Protein AF-A0A4C1THC6-F1 (afdb_monomer_lite)

Foldseek 3Di:
DDKDQDPDQDDDDDDPRDQARIWDDDCVPCVVPPDDDTAHAPHSVCRVVADGWQDWDQDPQQKIKTKRLCWDDDVVDIDRNDAIWIWIARNVVSDTPDTQGDDCQQDVDPCQSVQQHDKDKDDFPVDPQFMKIWTARFPQQWIKIATSNVSDIHIAHDPQQWADQVLQWFAFLNDTHGDTTGKFEWEWADADPVRWTWIWITGLSAQFIKIAIVVLVPDPVLRVDPCVLVRMRDPPPPPCPPPVLVVCLVVVQVVQCVVPPPPGDDSVRSVVVSVCVVVVNPDPDDPDDPDDDDDDPCVVVVVVLVVPQLDDLVVSCVVVVHDSVVSVVSLVNQCWDDDPRGTDHPDDDPVVVVVCVVVVVVVVSVVSNHTLEGQDPQQSFNYWYADHPLCKIWTCRRRQQFIWIARSVDRRDNVRIGTLDGCQPDVPPDDDDDDDDDDDDDPPPPPPPRRHWGFNDWDDDDQKIKTKTFSVVCVVPHDDDPVDDGIDIDMDGNCVSCPPHSSGDDDPPD

Sequence (510 aa):
MALFPGVIRTQCENANGILSTLNYLDLTQDSRVKSPSLRPYPDFGFSRNLYSVYRTRVDECNRLWMVDTGRLEIPNQHQQIQPPAIVVFDLTTDRQLFRYEFKRSDLPRENTPAGLISVTVDIQNNKCDDAYAYIPDLVSYGLIIFSLKENDSWRLSNAYFSFTPTASILNIGGQRFQLNDGIFSVALTTTNDRNCKTAYFHPLISTQEFSVSTCDLRSRKFANDSKAWEKYSVLYLQALKTVAIIVVFTETHRLLIKAYNEPALSERTCREWFQKFGNGDFDVEDKDRSGGPKIYEHAELDELLEEDSSQTQKELALTLEVARRAVEHRLQSLGMIHKQGDWVPCESKQRDVERRLCTSEMLLARHKKKVVGERGIDTQSTTHGFHPRSKVMFYAEVGRSAVSCWHTGQPLVPANVVVLAQDNRVMEYPSGEDSSLTQYSHPIVLPYKQLTSYYYYLHVTGDEVWVMTNSMPRFIFSNLDTMEYNFHIYRGNVSDLIAGTICEQQRRSG

InterPro domains:
  IPR011042 Six-bladed beta-propeller, TolB-like [G3DSA:2.120.10.30] (7-269)
  IPR011042 Six-bladed beta-propeller, TolB-like [G3DSA:2.120.10.30] (351-506)
  IPR017996 Major royal jelly/yellow-related [PF03022] (52-275)
  IPR017996 Major royal jelly/yellow-related [PF03022] (365-503)
  IPR017996 Major royal jelly/yellow-related [PTHR10009] (14-507)
  IPR036388 Winged helix-like DNA-binding domain superfamily [G3DSA:1.10.10.10] (297-335)

Radius of gyration: 30.34 Å; chains: 1; bounding box: 82×59×91 Å

Secondary structure (DSSP, 8-state):
-EEEE-------SSSTT-S-SEEEE-HHHHTT-SSPPPEESS-HHHHTT---EEEEEE-TTSEEEEEE--EEEETTEEEE-S--EEEEEETTTTEEEEEEEPPTTT--STTGGGG----EEEEETTEEEEEEEEEEETTTTEEEEEETTTTEEEEEE-GGGS--GGG-EEEETTEEEE----EEEEEE----TTS--EEEEEESS-SEEEEEEHHHHT-HHHHT-TTGGGGTT----TT-TTTHHHHHHHHHHHHHHHHHSTTSPPHHHHHHHHHHHHTT----SPPPPS--------HHHHHHHHH-TT--HHHHHHHTTS-HHHHHHHHHHTTEEEETTEEEESSPPHHHHHHHHHHHHHHHHHHH---SEE--TT--EEEEEEETTTTEEEEEETTTTEEEEEETTS-BSGGG-EEEEE-SS----------------------S-----EEEEEEEETTEEEEEEE-HHHHHHS---TTS--EEEEEEEHHHHHTTSTTS------

Structure (mmCIF, N/CA/C/O backbone):
data_AF-A0A4C1THC6-F1
#
_entry.id   AF-A0A4C1THC6-F1
#
loop_
_atom_site.group_PDB
_atom_site.id
_atom_site.type_symbol
_atom_site.label_atom_id
_atom_site.label_alt_id
_atom_site.label_comp_id
_atom_site.label_asym_id
_atom_site.label_entity_id
_atom_site.label_seq_id
_atom_site.pdbx_PDB_ins_code
_atom_site.Cartn_x
_atom_site.Cartn_y
_atom_site.Cartn_z
_atom_site.occupancy
_atom_site.B_iso_or_equiv
_atom_site.auth_seq_id
_atom_site.auth_comp_id
_atom_site.auth_asym_id
_atom_site.auth_atom_id
_atom_site.pdbx_PDB_model_num
ATOM 1 N N . MET A 1 1 ? -12.555 -2.825 17.905 1.00 26.39 1 MET A N 1
ATOM 2 C CA . MET A 1 1 ? -12.957 -1.634 17.133 1.00 26.39 1 MET A CA 1
ATOM 3 C C . MET A 1 1 ? -12.553 -1.859 15.687 1.00 26.39 1 MET A C 1
ATOM 5 O O . MET A 1 1 ? -11.379 -2.106 15.444 1.00 26.39 1 MET A O 1
ATOM 9 N N . ALA A 1 2 ? -13.504 -1.876 14.755 1.00 25.47 2 ALA A N 1
ATOM 10 C CA . ALA A 1 2 ? -13.182 -1.868 13.329 1.00 25.47 2 ALA A CA 1
ATOM 11 C C . ALA A 1 2 ? -13.348 -0.427 12.837 1.00 25.47 2 ALA A C 1
ATOM 13 O O . ALA A 1 2 ? -14.412 0.164 13.025 1.00 25.47 2 ALA A O 1
ATOM 14 N N . LEU A 1 3 ? -12.271 0.149 12.306 1.00 28.22 3 LEU A N 1
ATOM 15 C CA . LEU A 1 3 ? -12.226 1.523 11.814 1.00 28.22 3 LEU A CA 1
ATOM 16 C C . LEU A 1 3 ? -12.354 1.505 10.298 1.00 28.22 3 LEU A C 1
ATOM 18 O O . LEU A 1 3 ? -11.661 0.745 9.620 1.00 28.22 3 LEU A O 1
ATOM 22 N N . PHE A 1 4 ? -13.269 2.322 9.789 1.00 32.94 4 PHE A N 1
ATOM 23 C CA . PHE A 1 4 ? -13.627 2.362 8.383 1.00 32.94 4 PHE A CA 1
ATOM 24 C C . PHE A 1 4 ? -13.342 3.758 7.827 1.00 32.94 4 PHE A C 1
ATOM 26 O O . PHE A 1 4 ? -13.835 4.746 8.388 1.00 32.94 4 PHE A O 1
ATOM 33 N N . PRO A 1 5 ? -12.601 3.864 6.714 1.00 32.31 5 PRO A N 1
ATOM 34 C CA . PRO A 1 5 ? -12.664 5.050 5.878 1.00 32.31 5 PRO A CA 1
ATOM 35 C C . PRO A 1 5 ? -14.091 5.138 5.323 1.00 32.31 5 PRO A C 1
ATOM 37 O O . PRO A 1 5 ? -14.576 4.238 4.632 1.00 32.31 5 PRO A O 1
ATOM 40 N N . GLY A 1 6 ? -14.815 6.176 5.727 1.00 30.53 6 GLY A N 1
ATOM 41 C CA . GLY A 1 6 ? -16.209 6.365 5.366 1.00 30.53 6 GLY A CA 1
ATOM 42 C C . GLY A 1 6 ? -16.334 6.836 3.923 1.00 30.53 6 GLY A C 1
ATOM 43 O O . GLY A 1 6 ? -16.041 7.986 3.626 1.00 30.53 6 GLY A O 1
ATOM 44 N N . VAL A 1 7 ? -16.864 5.985 3.047 1.00 31.66 7 VAL A N 1
ATOM 45 C CA . VAL A 1 7 ? -17.593 6.442 1.853 1.00 31.66 7 VAL A CA 1
ATOM 46 C C . VAL A 1 7 ? -19.042 5.996 2.010 1.00 31.66 7 VAL A C 1
ATOM 48 O O . VAL A 1 7 ? -19.561 5.189 1.246 1.00 31.66 7 VAL A O 1
ATOM 51 N N . ILE A 1 8 ? -19.690 6.477 3.073 1.00 29.59 8 ILE A N 1
ATOM 52 C CA . ILE A 1 8 ? -21.144 6.394 3.200 1.00 29.59 8 ILE A CA 1
ATOM 53 C C . ILE A 1 8 ? -21.686 7.801 2.995 1.00 29.59 8 ILE A C 1
ATOM 55 O O . ILE A 1 8 ? -21.517 8.685 3.833 1.00 29.59 8 ILE A O 1
ATOM 59 N N . ARG A 1 9 ? -22.332 7.998 1.847 1.00 31.83 9 ARG A N 1
ATOM 60 C CA . ARG A 1 9 ? -23.126 9.186 1.559 1.00 31.83 9 ARG A CA 1
ATOM 61 C C . ARG A 1 9 ? -24.522 8.943 2.130 1.00 31.83 9 ARG A C 1
ATOM 63 O O . ARG A 1 9 ? -25.359 8.334 1.471 1.00 31.83 9 ARG A O 1
ATOM 70 N N . THR A 1 10 ? -24.771 9.369 3.363 1.00 26.08 10 THR A N 1
ATOM 71 C CA . THR A 1 10 ? -26.144 9.523 3.862 1.00 26.08 10 THR A CA 1
ATOM 72 C C . THR A 1 10 ? -26.610 10.923 3.500 1.00 26.08 10 THR A C 1
ATOM 74 O O . THR A 1 10 ? -26.063 11.907 3.993 1.00 26.08 10 THR A O 1
ATOM 77 N N . GLN A 1 11 ? -27.604 11.015 2.616 1.00 27.62 11 GLN A N 1
ATOM 78 C CA . GLN A 1 11 ? -28.328 12.255 2.347 1.00 27.62 11 GLN A CA 1
ATOM 79 C C . GLN A 1 11 ? -28.875 12.825 3.664 1.00 27.62 11 GLN A C 1
ATOM 81 O O . GLN A 1 11 ? -29.787 12.250 4.244 1.00 27.62 11 GLN A O 1
ATOM 86 N N . CYS A 1 12 ? -28.297 13.937 4.116 1.00 22.92 12 CYS A N 1
ATOM 87 C CA . CYS A 1 12 ? -28.950 15.001 4.875 1.00 22.92 12 CYS A CA 1
ATOM 88 C C . CYS A 1 12 ? -28.105 16.279 4.722 1.00 22.92 12 CYS A C 1
ATOM 90 O O . CYS A 1 12 ? -26.887 16.224 4.560 1.00 22.92 12 CYS A O 1
ATOM 92 N N . GLU A 1 13 ? -28.793 17.411 4.652 1.00 33.19 13 GLU A N 1
ATOM 93 C CA . GLU A 1 13 ? -28.394 18.641 3.964 1.00 33.19 13 GLU A CA 1
ATOM 94 C C . GLU A 1 13 ? -27.266 19.445 4.648 1.00 33.19 13 GLU A C 1
ATOM 96 O O . GLU A 1 13 ? -27.198 19.530 5.871 1.00 33.19 13 GLU A O 1
ATOM 101 N N . ASN A 1 14 ? -26.436 20.085 3.801 1.00 31.77 14 ASN A N 1
ATOM 102 C CA . ASN A 1 14 ? -25.331 21.031 4.071 1.00 31.77 14 ASN A CA 1
ATOM 103 C C . ASN A 1 14 ? -24.092 20.438 4.791 1.00 31.77 14 ASN A C 1
ATOM 105 O O . ASN A 1 14 ? -24.038 20.408 6.011 1.00 31.77 14 ASN A O 1
ATOM 109 N N . ALA A 1 15 ? -23.011 19.977 4.150 1.00 39.53 15 ALA A N 1
ATOM 110 C CA . ALA A 1 15 ? -22.482 20.161 2.801 1.00 39.53 15 ALA A CA 1
ATOM 111 C C . ALA A 1 15 ? -22.117 18.795 2.181 1.00 39.53 15 ALA A C 1
ATOM 113 O O . ALA A 1 15 ? -21.467 17.966 2.810 1.00 39.53 15 ALA A O 1
ATOM 114 N N . ASN A 1 16 ? -22.551 18.541 0.945 1.00 56.16 16 ASN A N 1
ATOM 115 C CA . ASN A 1 16 ? -22.183 17.393 0.093 1.00 56.16 16 ASN A CA 1
ATOM 116 C C . ASN A 1 16 ? -22.462 15.951 0.604 1.00 56.16 16 ASN A C 1
ATOM 118 O O . ASN A 1 16 ? -22.317 15.003 -0.178 1.00 56.16 16 ASN A O 1
ATOM 122 N N . GLY A 1 17 ? -22.978 15.774 1.829 1.00 68.38 17 GLY A N 1
ATOM 123 C CA . GLY A 1 17 ? -23.611 14.539 2.324 1.00 68.38 17 GLY A CA 1
ATOM 124 C C . GLY A 1 17 ? -22.687 13.512 2.998 1.00 68.38 17 GLY A C 1
ATOM 125 O O . GLY A 1 17 ? -23.120 12.385 3.229 1.00 68.38 17 GLY A O 1
ATOM 126 N N . ILE A 1 18 ? -21.433 13.864 3.308 1.00 77.94 18 ILE A N 1
ATOM 127 C CA . ILE A 1 18 ? -20.526 13.041 4.131 1.00 77.94 18 ILE A CA 1
ATOM 128 C C . ILE A 1 18 ? -20.288 13.784 5.448 1.00 77.94 18 ILE A C 1
ATOM 130 O O . ILE A 1 18 ? -19.699 14.859 5.453 1.00 77.94 18 ILE A O 1
ATOM 134 N N . LEU A 1 19 ? -20.770 13.223 6.560 1.00 84.06 19 LEU A N 1
ATOM 135 C CA . LEU A 1 19 ? -20.728 13.876 7.878 1.00 84.06 19 LEU A CA 1
ATOM 136 C C . LEU A 1 19 ? -19.389 13.701 8.610 1.00 84.06 19 LEU A C 1
ATOM 138 O O . LEU A 1 19 ? -18.997 14.571 9.380 1.00 84.06 19 LEU A O 1
ATOM 142 N N . SER A 1 20 ? -18.712 12.572 8.394 1.00 90.00 20 SER A N 1
ATOM 143 C CA . SER A 1 20 ? -17.402 12.253 8.967 1.00 90.00 20 SER A CA 1
ATOM 144 C C . SER A 1 20 ? -16.667 11.282 8.046 1.00 90.00 20 SER A C 1
ATOM 146 O O . SER A 1 20 ? -17.240 10.267 7.638 1.00 90.00 20 SER A O 1
ATOM 148 N N . THR A 1 21 ? -15.395 11.560 7.747 1.00 90.44 21 THR A N 1
ATOM 149 C CA . THR A 1 21 ? -14.548 10.669 6.933 1.00 90.44 21 THR A CA 1
ATOM 150 C C . THR A 1 21 ? -14.039 9.453 7.708 1.00 90.44 21 THR A C 1
ATOM 152 O O . THR A 1 21 ? -13.708 8.442 7.091 1.00 90.44 21 THR A O 1
ATOM 155 N N . LEU A 1 22 ? -13.973 9.525 9.040 1.00 93.00 22 LEU A N 1
ATOM 156 C CA . LEU A 1 22 ? -13.447 8.461 9.888 1.00 93.00 22 LEU A CA 1
ATOM 157 C C . LEU A 1 22 ? -14.517 8.006 10.872 1.00 93.00 22 LEU A C 1
ATOM 159 O O . LEU A 1 22 ? -15.027 8.791 11.676 1.00 93.00 22 LEU A O 1
ATOM 163 N N . ASN A 1 23 ? -14.858 6.724 10.799 1.00 93.38 23 ASN A N 1
ATOM 164 C CA . ASN A 1 23 ? -15.924 6.154 11.606 1.00 93.38 23 ASN A CA 1
ATOM 165 C C . ASN A 1 23 ? -15.546 4.770 12.125 1.00 93.38 23 ASN A C 1
ATOM 167 O O . ASN A 1 23 ? -14.672 4.099 11.571 1.00 93.38 23 ASN A O 1
ATOM 171 N N . TYR A 1 24 ? -16.243 4.317 13.162 1.00 92.06 24 TYR A N 1
ATOM 172 C CA . TYR A 1 24 ? -16.059 2.985 13.721 1.00 92.06 24 TYR A CA 1
ATOM 173 C C . TYR A 1 24 ? -17.374 2.240 13.932 1.00 92.06 24 TYR A C 1
ATOM 175 O O . TYR A 1 24 ? -18.443 2.840 14.074 1.00 92.06 24 TYR A O 1
ATOM 183 N N . LEU A 1 25 ? -17.246 0.913 13.990 1.00 91.88 25 LEU A N 1
ATOM 184 C CA . LEU A 1 25 ? -18.258 -0.005 14.504 1.00 91.88 25 LEU A CA 1
ATOM 185 C C . LEU A 1 25 ? -17.740 -0.680 15.777 1.00 91.88 25 LEU A C 1
ATOM 187 O O . LEU A 1 25 ? -16.570 -1.090 15.862 1.00 91.88 25 LEU A O 1
ATOM 191 N N . ASP A 1 26 ? -18.625 -0.822 16.758 1.00 89.62 26 ASP A N 1
ATOM 192 C CA . ASP A 1 26 ? -18.376 -1.610 17.956 1.00 89.62 26 ASP A CA 1
ATOM 193 C C . ASP A 1 26 ? -18.833 -3.043 17.695 1.00 89.62 26 ASP A C 1
ATOM 195 O O . ASP A 1 26 ? -20.009 -3.371 17.781 1.00 89.62 26 ASP A O 1
ATOM 199 N N . LEU A 1 27 ? -17.884 -3.928 17.401 1.00 87.75 27 LEU A N 1
ATOM 200 C CA . LEU A 1 27 ? -18.181 -5.325 17.089 1.00 87.75 27 LEU A CA 1
ATOM 201 C C . LEU A 1 27 ? -18.865 -6.082 18.241 1.00 87.75 27 LEU A C 1
ATOM 203 O O . LEU A 1 27 ? -19.493 -7.111 17.988 1.00 87.75 27 LEU A O 1
ATOM 207 N N . THR A 1 28 ? -18.779 -5.607 19.486 1.00 89.25 28 THR A N 1
ATOM 208 C CA . THR A 1 28 ? -19.483 -6.241 20.612 1.00 89.25 28 THR A CA 1
ATOM 209 C C . THR A 1 28 ? -20.988 -5.972 20.568 1.00 89.25 28 THR A C 1
ATOM 211 O O . THR A 1 28 ? -21.774 -6.845 20.932 1.00 89.25 28 THR A O 1
ATOM 214 N N . GLN A 1 29 ? -21.384 -4.810 20.046 1.00 88.12 29 GLN A N 1
ATOM 215 C CA . GLN A 1 29 ? -22.776 -4.359 19.962 1.00 88.12 29 GLN A CA 1
ATOM 216 C C . GLN A 1 29 ? -23.367 -4.579 18.562 1.00 88.12 29 GLN A C 1
ATOM 218 O O . GLN A 1 29 ? -24.497 -5.036 18.411 1.00 88.12 29 GLN A O 1
ATOM 223 N N . ASP A 1 30 ? -22.577 -4.296 17.528 1.00 88.88 30 ASP A N 1
ATOM 224 C CA . ASP A 1 30 ? -23.036 -4.123 16.153 1.00 88.88 30 ASP A CA 1
ATOM 225 C C . ASP A 1 30 ? -22.901 -5.402 15.309 1.00 88.88 30 ASP A C 1
ATOM 227 O O . ASP A 1 30 ? -23.505 -5.499 14.245 1.00 88.88 30 ASP A O 1
ATOM 231 N N . SER A 1 31 ? -22.153 -6.419 15.764 1.00 81.19 31 SER A N 1
ATOM 232 C CA . SER A 1 31 ? -21.857 -7.629 14.963 1.00 81.19 31 SER A CA 1
ATOM 233 C C . SER A 1 31 ? -23.079 -8.458 14.563 1.00 81.19 31 SER A C 1
ATOM 235 O O . SER A 1 31 ? -22.999 -9.255 13.630 1.00 81.19 31 SER A O 1
ATOM 237 N N . ARG A 1 32 ? -24.209 -8.292 15.258 1.00 82.44 32 ARG A N 1
ATOM 238 C CA . ARG A 1 32 ? -25.474 -8.981 14.949 1.00 82.44 32 ARG A CA 1
ATOM 239 C C . ARG A 1 32 ? -26.418 -8.144 14.085 1.00 82.44 32 ARG A C 1
ATOM 241 O O . ARG A 1 32 ? -27.462 -8.643 13.669 1.00 82.44 32 ARG A O 1
ATOM 248 N N . VAL A 1 33 ? -26.070 -6.887 13.822 1.00 86.75 33 VAL A N 1
ATOM 249 C CA . VAL A 1 33 ? -26.878 -5.949 13.043 1.00 86.75 33 VAL A CA 1
ATOM 250 C C . VAL A 1 33 ? -26.352 -5.934 11.610 1.00 86.75 33 VAL A C 1
ATOM 252 O O . VAL A 1 33 ? -25.164 -5.740 11.383 1.00 86.75 33 VAL A O 1
ATOM 255 N N . LYS A 1 34 ? -27.231 -6.133 10.621 1.00 84.12 34 LYS A N 1
ATOM 256 C CA . LYS A 1 34 ? -26.829 -6.172 9.200 1.00 84.12 34 LYS A CA 1
ATOM 257 C C . LYS A 1 34 ? -26.388 -4.811 8.647 1.00 84.12 34 LYS A C 1
ATOM 259 O O . LYS A 1 34 ? -25.590 -4.759 7.719 1.00 84.12 34 LYS A O 1
ATOM 264 N N . SER A 1 35 ? -26.916 -3.716 9.191 1.00 88.19 35 SER A N 1
ATOM 265 C CA . SER A 1 35 ? -26.620 -2.346 8.747 1.00 88.19 35 SER A CA 1
ATOM 266 C C . SER A 1 35 ? -26.489 -1.415 9.956 1.00 88.19 35 SER A C 1
ATOM 268 O O . SER A 1 35 ? -27.391 -0.620 10.221 1.00 88.19 35 SER A O 1
ATOM 270 N N . PRO A 1 36 ? -25.418 -1.564 10.756 1.00 90.50 36 PRO A N 1
ATOM 271 C CA . PRO A 1 36 ? -25.216 -0.749 11.945 1.00 90.50 36 PRO A CA 1
ATOM 272 C C . PRO A 1 36 ? -24.882 0.700 11.576 1.00 90.50 36 PRO A C 1
ATOM 274 O O . PRO A 1 36 ? -24.256 0.971 10.549 1.00 90.50 36 PRO A O 1
ATOM 277 N N . SER A 1 37 ? -25.288 1.641 12.428 1.00 90.31 37 SER A N 1
ATOM 278 C CA . SER A 1 37 ? -24.959 3.055 12.251 1.00 90.31 37 SER A CA 1
ATOM 279 C C . SER A 1 37 ? -23.470 3.305 12.487 1.00 90.31 37 SER A C 1
ATOM 281 O O . SER A 1 37 ? -22.905 2.861 13.486 1.00 90.31 37 SER A O 1
ATOM 283 N N . LEU A 1 38 ? -22.846 4.065 11.587 1.00 90.44 38 LEU A N 1
ATOM 284 C CA . LEU A 1 38 ? -21.474 4.526 11.759 1.00 90.44 38 LEU A CA 1
ATOM 285 C C . LEU A 1 38 ? -21.384 5.581 12.865 1.00 90.44 38 LEU A C 1
ATOM 287 O O . LEU A 1 38 ? -22.220 6.484 12.942 1.00 90.44 38 LEU A O 1
ATOM 291 N N . ARG A 1 39 ? -20.338 5.486 13.692 1.00 93.00 39 ARG A N 1
ATOM 292 C CA . ARG A 1 39 ? -20.035 6.466 14.741 1.00 93.00 39 ARG A CA 1
ATOM 293 C C . ARG A 1 39 ? -18.764 7.245 14.371 1.00 93.00 39 ARG A C 1
ATOM 295 O O . ARG A 1 39 ? -17.746 6.594 14.126 1.00 93.00 39 ARG A O 1
ATOM 302 N N . PRO A 1 40 ? -18.794 8.591 14.323 1.00 94.69 40 PRO A N 1
ATOM 303 C CA . PRO A 1 40 ? -17.608 9.411 14.076 1.00 94.69 40 PRO A CA 1
ATOM 304 C C . PRO A 1 40 ? -16.517 9.155 15.117 1.00 94.69 40 PRO A C 1
ATOM 306 O O . PRO A 1 40 ? -16.824 9.028 16.301 1.00 94.69 40 PRO A O 1
ATOM 309 N N . TYR A 1 41 ? -15.258 9.106 14.679 1.00 94.62 41 TYR A N 1
ATOM 310 C CA . TYR A 1 41 ? -14.103 8.939 15.563 1.00 94.62 41 TYR A CA 1
ATOM 311 C C . TYR A 1 41 ? -13.206 10.192 15.585 1.00 94.62 41 TYR A C 1
ATOM 313 O O . TYR A 1 41 ? -12.973 10.776 14.522 1.00 94.62 41 TYR A O 1
ATOM 321 N N . PRO A 1 42 ? -12.628 10.565 16.745 1.00 93.50 42 PRO A N 1
ATOM 322 C CA . PRO A 1 42 ? -12.920 10.030 18.087 1.00 93.50 42 PRO A CA 1
ATOM 323 C C . PRO A 1 42 ? -14.295 10.473 18.600 1.00 93.50 42 PRO A C 1
ATOM 325 O O . PRO A 1 42 ? -14.971 9.742 19.317 1.00 93.50 42 PRO A O 1
ATOM 328 N N . ASP A 1 43 ? -14.741 11.638 18.146 1.00 92.69 43 ASP A N 1
ATOM 329 C CA . ASP A 1 43 ? -16.061 12.188 18.388 1.00 92.69 43 ASP A CA 1
ATOM 330 C C . ASP A 1 43 ? -16.479 13.074 17.205 1.00 92.69 43 ASP A C 1
ATOM 332 O O . ASP A 1 43 ? -15.689 13.391 16.308 1.00 92.69 43 ASP A O 1
ATOM 336 N N . PHE A 1 44 ? -17.745 13.486 17.191 1.00 89.88 44 PHE A N 1
ATOM 337 C CA . PHE A 1 44 ? -18.286 14.297 16.103 1.00 89.88 44 PHE A CA 1
ATOM 338 C C . PHE A 1 44 ? -17.646 15.691 16.004 1.00 89.88 44 PHE A C 1
ATOM 340 O O . PHE A 1 44 ? -17.492 16.213 14.900 1.00 89.88 44 PHE A O 1
ATOM 347 N N . GLY A 1 45 ? -17.249 16.295 17.127 1.00 90.38 45 GLY A N 1
ATOM 348 C CA . GLY A 1 45 ? -16.609 17.608 17.149 1.00 90.38 45 GLY A CA 1
ATOM 349 C C . GLY A 1 45 ? -15.232 17.570 16.494 1.00 90.38 45 GLY A C 1
ATOM 350 O O . GLY A 1 45 ? -14.960 18.366 15.594 1.00 90.38 45 GLY A O 1
ATOM 351 N N . PHE A 1 46 ? -14.400 16.602 16.882 1.00 89.38 46 PHE A N 1
ATOM 352 C CA . PHE A 1 46 ? -13.076 16.416 16.301 1.00 89.38 46 PHE A CA 1
ATOM 353 C C . PHE A 1 46 ? -13.146 15.996 14.831 1.00 89.38 46 PHE A C 1
ATOM 355 O O . PHE A 1 46 ? -12.345 16.472 14.028 1.00 89.38 46 PHE A O 1
ATOM 362 N N . SER A 1 47 ? -14.103 15.138 14.455 1.00 87.06 47 SER A N 1
ATOM 363 C CA . SER A 1 47 ? -14.195 14.581 13.095 1.00 87.06 47 SER A CA 1
ATOM 364 C C . SER A 1 47 ? -14.241 15.636 11.980 1.00 87.06 47 SER A C 1
ATOM 366 O O . SER A 1 47 ? -13.814 15.362 10.864 1.00 87.06 47 SER A O 1
ATOM 368 N N . ARG A 1 48 ? -14.668 16.867 12.295 1.00 87.38 48 ARG A N 1
ATOM 369 C CA . ARG A 1 48 ? -14.687 18.021 11.378 1.00 87.38 48 ARG A CA 1
ATOM 370 C C . ARG A 1 48 ? -13.300 18.542 10.987 1.00 87.38 48 ARG A C 1
ATOM 372 O O . ARG A 1 48 ? -13.194 19.309 10.037 1.00 87.38 48 ARG A O 1
ATOM 379 N N . ASN A 1 49 ? -12.255 18.147 11.713 1.00 90.62 49 ASN A N 1
ATOM 380 C CA . ASN A 1 49 ? -10.864 18.505 11.424 1.00 90.62 49 ASN A CA 1
ATOM 381 C C . ASN A 1 49 ? -10.181 17.513 10.464 1.00 90.62 49 ASN A C 1
ATOM 383 O O . ASN A 1 49 ? -9.043 17.747 10.052 1.00 90.62 49 ASN A O 1
ATOM 387 N N . LEU A 1 50 ? -10.857 16.407 10.130 1.00 91.38 50 LEU A N 1
ATOM 388 C CA . LEU A 1 50 ? -10.417 15.427 9.142 1.00 91.38 50 LEU A CA 1
ATOM 389 C C . LEU A 1 50 ? -11.263 15.570 7.879 1.00 91.38 50 LEU A C 1
ATOM 391 O O . LEU A 1 50 ? -12.491 15.563 7.954 1.00 91.38 50 LEU A O 1
ATOM 395 N N . TYR A 1 51 ? -10.616 15.665 6.717 1.00 89.81 51 TYR A N 1
ATOM 396 C CA . TYR A 1 51 ? -11.327 15.928 5.462 1.00 89.81 51 TYR A CA 1
ATOM 397 C C . TYR A 1 51 ? -11.496 14.684 4.600 1.00 89.81 51 TYR A C 1
ATOM 399 O O . TYR A 1 51 ? -12.614 14.379 4.192 1.00 89.81 51 TYR A O 1
ATOM 407 N N . SER A 1 52 ? -10.409 13.968 4.308 1.00 89.00 52 SER A N 1
ATOM 408 C CA . SER A 1 52 ? -10.476 12.788 3.444 1.00 89.00 52 SER A CA 1
ATOM 409 C C . SER A 1 52 ? -9.402 11.774 3.815 1.00 89.00 52 SER A C 1
ATOM 411 O O . SER A 1 52 ? -8.214 11.933 3.511 1.00 89.00 52 SER A O 1
ATOM 413 N N . VAL A 1 53 ? -9.858 10.723 4.499 1.00 90.62 53 VAL A N 1
ATOM 414 C CA . VAL A 1 53 ? -9.063 9.594 4.979 1.00 90.62 53 VAL A CA 1
ATOM 415 C C . VAL A 1 53 ? -9.486 8.331 4.236 1.00 90.62 53 VAL A C 1
ATOM 417 O O . VAL A 1 53 ? -10.623 7.875 4.352 1.00 90.62 53 VAL A O 1
ATOM 420 N N . TYR A 1 54 ? -8.544 7.736 3.504 1.00 87.31 54 TYR A N 1
ATOM 421 C CA . TYR A 1 54 ? -8.805 6.595 2.621 1.00 87.31 54 TYR A CA 1
ATOM 422 C C . TYR A 1 54 ? -8.524 5.232 3.236 1.00 87.31 54 TYR A C 1
ATOM 424 O O . TYR A 1 54 ? -9.204 4.265 2.891 1.00 87.31 54 TYR A O 1
ATOM 432 N N . ARG A 1 55 ? -7.495 5.128 4.084 1.00 88.06 55 ARG A N 1
ATOM 433 C CA . ARG A 1 55 ? -7.092 3.899 4.775 1.00 88.06 55 ARG A CA 1
ATOM 434 C C . ARG A 1 55 ? -6.475 4.236 6.119 1.00 88.06 55 ARG A C 1
ATOM 436 O O . ARG A 1 55 ? -5.828 5.268 6.291 1.00 88.06 55 ARG A O 1
ATOM 443 N N . THR A 1 56 ? -6.648 3.309 7.047 1.00 92.06 56 THR A N 1
ATOM 444 C CA . THR A 1 56 ? -6.141 3.411 8.410 1.00 92.06 56 THR A CA 1
ATOM 445 C C . THR A 1 56 ? -5.302 2.194 8.755 1.00 92.06 56 THR A C 1
ATOM 447 O O . THR A 1 56 ? -5.627 1.083 8.333 1.00 92.06 56 THR A O 1
ATOM 450 N N . ARG A 1 57 ? -4.275 2.369 9.585 1.00 93.25 57 ARG A N 1
ATOM 451 C CA . ARG A 1 57 ? -3.451 1.273 10.093 1.00 93.25 57 ARG A CA 1
ATOM 452 C C . ARG A 1 57 ? -3.281 1.392 11.599 1.00 93.25 57 ARG A C 1
ATOM 454 O O . ARG A 1 57 ? -2.846 2.424 12.087 1.00 93.25 57 ARG A O 1
ATOM 461 N N . VAL A 1 58 ? -3.588 0.320 12.321 1.00 94.12 58 VAL A N 1
ATOM 462 C CA . VAL A 1 58 ? -3.244 0.204 13.744 1.00 94.12 58 VAL A CA 1
ATOM 463 C C . VAL A 1 58 ? -1.865 -0.432 13.862 1.00 94.12 58 VAL A C 1
ATOM 465 O O . VAL A 1 58 ? -1.620 -1.431 13.188 1.00 94.12 58 VAL A O 1
ATOM 468 N N . ASP A 1 59 ? -0.964 0.139 14.652 1.00 93.94 59 ASP A N 1
ATOM 469 C CA . ASP A 1 59 ? 0.354 -0.450 14.922 1.00 93.94 59 ASP A CA 1
ATOM 470 C C . ASP A 1 59 ? 0.372 -1.295 16.210 1.00 93.94 59 ASP A C 1
ATOM 472 O O . ASP A 1 59 ? -0.614 -1.379 16.943 1.00 93.94 59 ASP A O 1
ATOM 476 N N . GLU A 1 60 ? 1.509 -1.929 16.497 1.00 92.50 60 GLU A N 1
ATOM 477 C CA . GLU A 1 60 ? 1.721 -2.764 17.686 1.00 92.50 60 GLU A CA 1
ATOM 478 C C . GLU A 1 60 ? 1.666 -1.978 19.012 1.00 92.50 60 GLU A C 1
ATOM 480 O O . GLU A 1 60 ? 1.627 -2.577 20.084 1.00 92.50 60 GLU A O 1
ATOM 485 N N . CYS A 1 61 ? 1.649 -0.645 18.948 1.00 94.81 61 CYS A N 1
ATOM 486 C CA . CYS A 1 61 ? 1.608 0.264 20.090 1.00 94.81 61 CYS A CA 1
ATOM 487 C C . CYS A 1 61 ? 0.195 0.805 20.361 1.00 94.81 61 CYS A C 1
ATOM 489 O O . CYS A 1 61 ? 0.055 1.778 21.099 1.00 94.81 61 CYS A O 1
ATOM 491 N N . ASN A 1 62 ? -0.841 0.206 19.757 1.00 95.06 62 ASN A N 1
ATOM 492 C CA . ASN A 1 62 ? -2.229 0.675 19.809 1.00 95.06 62 ASN A CA 1
ATOM 493 C C . ASN A 1 62 ? -2.401 2.116 19.309 1.00 95.06 62 ASN A C 1
ATOM 495 O O . ASN A 1 62 ? -3.245 2.864 19.804 1.00 95.06 62 ASN A O 1
ATOM 499 N N . ARG A 1 63 ? -1.621 2.517 18.303 1.00 96.94 63 ARG A N 1
ATOM 500 C CA . ARG A 1 63 ? -1.799 3.809 17.643 1.00 96.94 63 ARG A CA 1
ATOM 501 C C . ARG A 1 63 ? -2.482 3.627 16.306 1.00 96.94 63 ARG A C 1
ATOM 503 O O . ARG A 1 63 ? -2.122 2.748 15.524 1.00 96.94 63 ARG A O 1
ATOM 510 N N . LEU A 1 64 ? -3.447 4.490 16.032 1.00 97.06 64 LEU A N 1
ATOM 511 C CA . LEU A 1 64 ? -4.156 4.556 14.768 1.00 97.06 64 LEU A CA 1
ATOM 512 C C . LEU A 1 64 ? -3.501 5.589 13.860 1.00 97.06 64 LEU A C 1
ATOM 514 O O . LEU A 1 64 ? -3.566 6.784 14.134 1.00 97.06 64 LEU A O 1
ATOM 518 N N . TRP A 1 65 ? -2.927 5.120 12.763 1.00 97.75 65 TRP A N 1
ATOM 519 C CA . TRP A 1 65 ? -2.272 5.920 11.740 1.00 97.75 65 TRP A CA 1
ATOM 520 C C . TRP A 1 65 ? -3.160 6.070 10.517 1.00 97.75 65 TRP A C 1
ATOM 522 O O . TRP A 1 65 ? -3.810 5.116 10.079 1.00 97.75 65 TRP A O 1
ATOM 532 N N . MET A 1 66 ? -3.134 7.252 9.921 1.00 96.31 66 MET A N 1
ATOM 533 C CA . MET A 1 66 ? -3.810 7.536 8.663 1.00 96.31 66 MET A CA 1
ATOM 534 C C . MET A 1 66 ? -3.131 8.688 7.931 1.00 96.31 66 MET A C 1
ATOM 536 O O . MET A 1 66 ? -2.338 9.433 8.510 1.00 96.31 66 MET A O 1
ATOM 540 N N . VAL A 1 67 ? -3.489 8.844 6.663 1.00 97.19 67 VAL A N 1
ATOM 541 C CA . VAL A 1 67 ? -3.225 10.066 5.912 1.00 97.19 67 VAL A CA 1
ATOM 542 C C . VAL A 1 67 ? -4.551 10.779 5.711 1.00 97.19 67 VAL A C 1
ATOM 544 O O . VAL A 1 67 ? -5.479 10.203 5.144 1.00 97.19 67 VAL A O 1
ATOM 547 N N . ASP A 1 68 ? -4.629 12.019 6.183 1.00 96.25 68 ASP A N 1
ATOM 548 C CA . ASP A 1 68 ? -5.661 12.946 5.743 1.00 96.25 68 ASP A CA 1
ATOM 549 C C . ASP A 1 68 ? -5.120 13.705 4.536 1.00 96.25 68 ASP A C 1
ATOM 551 O O . ASP A 1 68 ? -4.159 14.469 4.644 1.00 96.25 68 ASP A O 1
ATOM 555 N N . THR A 1 69 ? -5.721 13.479 3.373 1.00 93.69 69 THR A N 1
ATOM 556 C CA . THR A 1 69 ? -5.305 14.131 2.125 1.00 93.69 69 THR A CA 1
ATOM 557 C C . THR A 1 69 ? -5.671 15.614 2.098 1.00 93.69 69 THR A C 1
ATOM 559 O O . THR A 1 69 ? -5.153 16.356 1.261 1.00 93.69 69 THR A O 1
ATOM 562 N N . GLY A 1 70 ? -6.563 16.062 2.992 1.00 91.38 70 GLY A N 1
ATOM 563 C CA . GLY A 1 70 ? -7.031 17.444 3.053 1.00 91.38 70 GLY A CA 1
ATOM 564 C C . GLY A 1 70 ? -7.810 17.892 1.815 1.00 91.38 70 GLY A C 1
ATOM 565 O O . GLY A 1 70 ? -8.017 19.093 1.627 1.00 91.38 70 GLY A O 1
ATOM 566 N N . ARG A 1 71 ? -8.199 16.948 0.950 1.00 85.12 71 ARG A N 1
ATOM 567 C CA . ARG A 1 71 ? -8.776 17.193 -0.371 1.00 85.12 71 ARG A CA 1
ATOM 568 C C . ARG A 1 71 ? -10.209 16.681 -0.433 1.00 85.12 71 ARG A C 1
ATOM 570 O O . ARG A 1 71 ? -10.491 15.555 -0.037 1.00 85.12 71 ARG A O 1
ATOM 577 N N . LEU A 1 72 ? -11.102 17.496 -0.985 1.00 83.00 72 LEU A N 1
ATOM 578 C CA . LEU A 1 72 ? -12.450 17.086 -1.358 1.00 83.00 72 LEU A CA 1
ATOM 579 C C . LEU A 1 72 ? -12.471 16.733 -2.843 1.00 83.00 72 LEU A C 1
ATOM 581 O O . LEU A 1 72 ? -12.128 17.551 -3.699 1.00 83.00 72 LEU A O 1
ATOM 585 N N . GLU A 1 73 ? -12.882 15.507 -3.150 1.00 72.69 73 GLU A N 1
ATOM 586 C CA . GLU A 1 73 ? -12.914 14.968 -4.511 1.00 72.69 73 GLU A CA 1
ATOM 587 C C . GLU A 1 73 ? -14.341 14.876 -5.051 1.00 72.69 73 GLU A C 1
ATOM 589 O O . GLU A 1 73 ? -14.828 13.824 -5.456 1.00 72.69 73 GLU A O 1
ATOM 594 N N . ILE A 1 74 ? -15.036 16.009 -5.042 1.00 69.12 74 ILE A N 1
ATOM 595 C CA . ILE A 1 74 ? -16.383 16.091 -5.600 1.00 69.12 74 ILE A CA 1
ATOM 596 C C . ILE A 1 74 ? -16.259 16.096 -7.130 1.00 69.12 74 ILE A C 1
ATOM 598 O O . ILE A 1 74 ? -15.450 16.866 -7.659 1.00 69.12 74 ILE A O 1
ATOM 602 N N . PRO A 1 75 ? -17.040 15.275 -7.861 1.00 65.12 75 PRO A N 1
ATOM 603 C CA . PRO A 1 75 ? -17.026 15.283 -9.319 1.00 65.12 75 PRO A CA 1
ATOM 604 C C . PRO A 1 75 ? -17.196 16.704 -9.869 1.00 65.12 75 PRO A C 1
ATOM 606 O O . PRO A 1 75 ? -18.130 17.410 -9.493 1.00 65.12 75 PRO A O 1
ATOM 609 N N . ASN A 1 76 ? -16.286 17.119 -10.754 1.00 61.84 76 ASN A N 1
ATOM 610 C CA . ASN A 1 76 ? -16.213 18.461 -11.356 1.00 61.84 76 ASN A CA 1
ATOM 611 C C . ASN A 1 76 ? -15.883 19.622 -10.393 1.00 61.84 76 ASN A C 1
ATOM 613 O O . ASN A 1 76 ? -15.843 20.770 -10.832 1.00 61.84 76 ASN A O 1
ATOM 617 N N . GLN A 1 77 ? -15.634 19.359 -9.107 1.00 74.06 77 GLN A N 1
ATOM 618 C CA . GLN A 1 77 ? -15.359 20.373 -8.079 1.00 74.06 77 GLN A CA 1
ATOM 619 C C . GLN A 1 77 ? -14.315 19.870 -7.070 1.00 74.06 77 GLN A C 1
ATOM 621 O O . GLN A 1 77 ? -14.565 19.774 -5.868 1.00 74.06 77 GLN A O 1
ATOM 626 N N . HIS A 1 78 ? -13.122 19.532 -7.559 1.00 76.38 78 HIS A N 1
ATOM 627 C CA . HIS A 1 78 ? -12.015 19.161 -6.681 1.00 76.38 78 HIS A CA 1
ATOM 628 C C . HIS A 1 78 ? -11.481 20.391 -5.945 1.00 76.38 78 HIS A C 1
ATOM 630 O O . HIS A 1 78 ? -11.184 21.408 -6.572 1.00 76.38 78 HIS A O 1
ATOM 636 N N . GLN A 1 79 ? -11.304 20.284 -4.630 1.00 84.69 79 GLN A N 1
ATOM 637 C CA . GLN A 1 79 ? -10.794 21.385 -3.818 1.00 84.69 79 GLN A CA 1
ATOM 638 C C . GLN A 1 79 ? -9.818 20.879 -2.755 1.00 84.69 79 GLN A C 1
ATOM 640 O O . GLN A 1 79 ? -10.119 19.947 -2.011 1.00 84.69 79 GLN A O 1
ATOM 645 N N . GLN A 1 80 ? -8.651 21.517 -2.660 1.00 89.75 80 GLN A N 1
ATOM 646 C CA . GLN A 1 80 ? -7.728 21.320 -1.545 1.00 89.75 80 GLN A CA 1
ATOM 647 C C . GLN A 1 80 ? -8.150 22.246 -0.396 1.00 89.75 80 GLN A C 1
ATOM 649 O O . GLN A 1 80 ? -8.089 23.464 -0.542 1.00 89.75 80 GLN A O 1
ATOM 654 N N . ILE A 1 81 ? -8.604 21.680 0.722 1.00 91.19 81 ILE A N 1
ATOM 655 C CA . ILE A 1 81 ? -9.092 22.446 1.879 1.00 91.19 81 ILE A CA 1
ATOM 656 C C . ILE A 1 81 ? -7.986 22.670 2.911 1.00 91.19 81 ILE A C 1
ATOM 658 O O . ILE A 1 81 ? -7.883 23.756 3.476 1.00 91.19 81 ILE A O 1
ATOM 662 N N . GLN A 1 82 ? -7.134 21.666 3.134 1.00 92.69 82 GLN A N 1
ATOM 663 C CA . GLN A 1 82 ? -5.999 21.768 4.055 1.00 92.69 82 GLN A CA 1
ATOM 664 C C . GLN A 1 82 ? -4.760 21.033 3.532 1.00 92.69 82 GLN A C 1
ATOM 666 O O . GLN A 1 82 ? -4.904 20.167 2.670 1.00 92.69 82 GLN A O 1
ATOM 671 N N . PRO A 1 83 ? -3.544 21.333 4.027 1.00 95.38 83 PRO A N 1
ATOM 672 C CA . PRO A 1 83 ? -2.353 20.567 3.669 1.00 95.38 83 PRO A CA 1
ATOM 673 C C . PRO A 1 83 ? -2.523 19.086 4.038 1.00 95.38 83 PRO A C 1
ATOM 675 O O . PRO A 1 83 ? -3.015 18.806 5.140 1.00 95.38 83 PRO A O 1
ATOM 678 N N . PRO A 1 84 ? -2.121 18.142 3.166 1.00 96.94 84 PRO A N 1
ATOM 679 C CA . PRO A 1 84 ? -2.174 16.728 3.499 1.00 96.94 84 PRO A CA 1
ATOM 680 C C . PRO A 1 84 ? -1.235 16.432 4.672 1.00 96.94 84 PRO A C 1
ATOM 682 O O . PRO A 1 84 ? -0.144 17.008 4.776 1.00 96.94 84 PRO A O 1
ATOM 685 N N . ALA A 1 85 ? -1.641 15.519 5.546 1.00 98.00 85 ALA A N 1
ATOM 686 C CA . ALA A 1 85 ? -0.889 15.206 6.750 1.00 98.00 85 ALA A CA 1
ATOM 687 C C . ALA A 1 85 ? -1.021 13.741 7.169 1.00 98.00 85 ALA A C 1
ATOM 689 O O . ALA A 1 85 ? -2.062 13.109 6.986 1.00 98.00 85 ALA A O 1
ATOM 690 N N . ILE A 1 86 ? 0.031 13.228 7.803 1.00 98.50 86 ILE A N 1
ATOM 691 C CA . ILE A 1 86 ? -0.040 12.000 8.595 1.00 98.50 86 ILE A CA 1
ATOM 692 C C . ILE A 1 86 ? -0.672 12.369 9.935 1.00 98.50 86 ILE A C 1
ATOM 694 O O . ILE A 1 86 ? -0.179 13.262 10.627 1.00 98.50 86 ILE A O 1
ATOM 698 N N . VAL A 1 87 ? -1.750 11.683 10.305 1.00 97.75 87 VAL A N 1
ATOM 699 C CA . VAL A 1 87 ? -2.453 11.889 11.576 1.00 97.75 87 VAL A CA 1
ATOM 700 C C . VAL A 1 87 ? -2.386 10.603 12.385 1.00 97.75 87 VAL A C 1
ATOM 702 O O . VAL A 1 87 ? -2.629 9.516 11.852 1.00 97.75 87 VAL A O 1
ATOM 705 N N . VAL A 1 88 ? -2.044 10.723 13.669 1.00 97.81 88 VAL A N 1
ATOM 706 C CA . VAL A 1 88 ? -1.917 9.574 14.570 1.00 97.81 88 VAL A CA 1
ATOM 707 C C . VAL A 1 88 ? -2.716 9.797 15.843 1.00 97.81 88 VAL A C 1
ATOM 709 O O . VAL A 1 88 ? -2.577 10.838 16.483 1.00 97.81 88 VAL A O 1
ATOM 712 N N . PHE A 1 89 ? -3.509 8.801 16.232 1.00 97.50 89 PHE A N 1
ATOM 713 C CA . PHE A 1 89 ? -4.241 8.766 17.498 1.00 97.50 89 PHE A CA 1
ATOM 714 C C . PHE A 1 89 ? -3.729 7.650 18.397 1.00 97.50 89 PHE A C 1
ATOM 716 O O . PHE A 1 89 ? -3.339 6.591 17.911 1.00 97.50 89 PHE A O 1
ATOM 723 N N . ASP A 1 90 ? -3.785 7.867 19.703 1.00 96.81 90 ASP A N 1
ATOM 724 C CA . ASP A 1 90 ? -3.711 6.800 20.697 1.00 96.81 90 ASP A CA 1
ATOM 725 C C . ASP A 1 90 ? -5.110 6.204 20.881 1.00 96.81 90 ASP A C 1
ATOM 727 O O . ASP A 1 90 ? -6.032 6.924 21.258 1.00 96.81 90 ASP A O 1
ATOM 731 N N . LEU A 1 91 ? -5.268 4.904 20.617 1.00 95.75 91 LEU A N 1
ATOM 732 C CA . LEU A 1 91 ? -6.547 4.195 20.757 1.00 95.75 91 LEU A CA 1
ATOM 733 C C . LEU A 1 91 ? -6.928 3.909 22.217 1.00 95.75 91 LEU A C 1
ATOM 735 O O . LEU A 1 91 ? -8.023 3.427 22.483 1.00 95.75 91 LEU A O 1
ATOM 739 N N . THR A 1 92 ? -6.025 4.141 23.169 1.00 95.81 92 THR A N 1
ATOM 740 C CA . THR A 1 92 ? -6.315 3.974 24.602 1.00 95.81 92 THR A CA 1
ATOM 741 C C . THR A 1 92 ? -7.041 5.192 25.157 1.00 95.81 92 THR A C 1
ATOM 743 O O . THR A 1 92 ? -7.895 5.072 26.033 1.00 95.81 92 THR A O 1
ATOM 746 N N . THR A 1 93 ? -6.664 6.378 24.675 1.00 96.06 93 THR A N 1
ATOM 747 C CA . THR A 1 93 ? -7.191 7.664 25.149 1.00 96.06 93 THR A CA 1
ATOM 748 C C . THR A 1 93 ? -8.088 8.363 24.132 1.00 96.06 93 THR A C 1
ATOM 750 O O . THR A 1 93 ? -8.666 9.398 24.463 1.00 96.06 93 THR A O 1
ATOM 753 N N . ASP A 1 94 ? -8.183 7.829 22.912 1.00 95.12 94 ASP A N 1
ATOM 754 C CA . ASP A 1 94 ? -8.864 8.404 21.748 1.00 95.12 94 ASP A CA 1
ATOM 755 C C . ASP A 1 94 ? -8.401 9.834 21.409 1.00 95.12 94 ASP A C 1
ATOM 757 O O . ASP A 1 94 ? -9.140 10.652 20.858 1.00 95.12 94 ASP A O 1
ATOM 761 N N . ARG A 1 95 ? -7.141 10.163 21.726 1.00 95.56 95 ARG A N 1
ATOM 762 C CA . ARG A 1 95 ? -6.559 11.494 21.493 1.00 95.56 95 ARG A CA 1
ATOM 763 C C . ARG A 1 95 ? -5.586 11.491 20.332 1.00 95.56 95 ARG A C 1
ATOM 765 O O . ARG A 1 95 ? -4.791 10.567 20.168 1.00 95.56 95 ARG A O 1
ATOM 772 N N . GLN A 1 96 ? -5.605 12.575 19.557 1.00 96.19 96 GLN A N 1
ATOM 773 C CA . GLN A 1 96 ? -4.586 12.813 18.542 1.00 96.19 96 GLN A CA 1
ATOM 774 C C . GLN A 1 96 ? -3.227 13.002 19.231 1.00 96.19 96 GLN A C 1
ATOM 776 O O . GLN A 1 96 ? -3.056 13.921 20.031 1.00 96.19 96 GLN A O 1
ATOM 781 N N . LEU A 1 97 ? -2.262 12.150 18.893 1.00 95.12 97 LEU A N 1
ATOM 782 C CA . LEU A 1 97 ? -0.877 12.251 19.347 1.00 95.12 97 LEU A CA 1
ATOM 783 C C . LEU A 1 97 ? -0.124 13.322 18.563 1.00 95.12 97 LEU A C 1
ATOM 785 O O . LEU A 1 97 ? 0.539 14.169 19.155 1.00 95.12 97 LEU A O 1
ATOM 789 N N . PHE A 1 98 ? -0.229 13.295 17.232 1.00 94.12 98 PHE A N 1
ATOM 790 C CA . PHE A 1 98 ? 0.377 14.310 16.376 1.00 94.12 98 PHE A CA 1
ATOM 791 C C . PHE A 1 98 ? -0.262 14.363 14.983 1.00 94.12 98 PHE A C 1
ATOM 793 O O . PHE A 1 98 ? -0.963 13.443 14.552 1.00 94.12 98 PHE A O 1
ATOM 800 N N . ARG A 1 99 ? 0.025 15.469 14.288 1.00 96.88 99 ARG A N 1
ATOM 801 C CA . ARG A 1 99 ? -0.303 15.725 12.886 1.00 96.88 99 ARG A CA 1
ATOM 802 C C . ARG A 1 99 ? 0.952 16.248 12.189 1.00 96.88 99 ARG A C 1
ATOM 804 O O . ARG A 1 99 ? 1.410 17.342 12.506 1.00 96.88 99 ARG A O 1
ATOM 811 N N . TYR A 1 100 ? 1.516 15.460 11.280 1.00 98.12 100 TYR A N 1
ATOM 812 C CA . TYR A 1 100 ? 2.696 15.826 10.496 1.00 98.12 100 TYR A CA 1
ATOM 813 C C . TYR A 1 100 ? 2.265 16.253 9.096 1.00 98.12 100 TYR A C 1
ATOM 815 O O . TYR A 1 100 ? 1.788 15.425 8.321 1.00 98.12 100 TYR A O 1
ATOM 823 N N . GLU A 1 101 ? 2.418 17.534 8.774 1.00 98.06 101 GLU A N 1
ATOM 824 C CA . GLU A 1 101 ? 2.151 18.049 7.430 1.00 98.06 101 GLU A CA 1
ATOM 825 C C . GLU A 1 101 ? 3.257 17.634 6.463 1.00 98.06 101 GLU A C 1
ATOM 827 O O . GLU A 1 101 ? 4.443 17.809 6.754 1.00 98.06 101 GLU A O 1
ATOM 832 N N . PHE A 1 102 ? 2.875 17.107 5.297 1.00 97.75 102 PHE A N 1
ATOM 833 C CA . PHE A 1 102 ? 3.854 16.783 4.264 1.00 97.75 102 PHE A CA 1
ATOM 834 C C . PHE A 1 102 ? 4.549 18.048 3.761 1.00 97.75 102 PHE A C 1
ATOM 836 O O . PHE A 1 102 ? 3.929 19.093 3.536 1.00 97.75 102 PHE A O 1
ATOM 843 N N . LYS A 1 103 ? 5.855 17.941 3.528 1.00 96.56 103 LYS A N 1
ATOM 844 C CA . LYS A 1 103 ? 6.656 19.033 2.989 1.00 96.56 103 LYS A CA 1
ATOM 845 C C . LYS A 1 103 ? 6.400 19.160 1.495 1.00 96.56 103 LYS A C 1
ATOM 847 O O . LYS A 1 103 ? 6.053 18.203 0.804 1.00 96.56 103 LYS A O 1
ATOM 852 N N . ARG A 1 104 ? 6.721 20.331 0.943 1.00 94.56 104 ARG A N 1
ATOM 853 C CA . ARG A 1 104 ? 6.684 20.554 -0.514 1.00 94.56 104 ARG A CA 1
ATOM 854 C C . ARG A 1 104 ? 7.555 19.558 -1.292 1.00 94.56 104 ARG A C 1
ATOM 856 O O . ARG A 1 104 ? 7.190 19.182 -2.395 1.00 94.56 104 ARG A O 1
ATOM 863 N N . SER A 1 105 ? 8.672 19.101 -0.717 1.00 94.12 105 SER A N 1
ATOM 864 C CA . SER A 1 105 ? 9.540 18.081 -1.328 1.00 94.12 105 SER A CA 1
ATOM 865 C C . SER A 1 105 ? 8.879 16.708 -1.467 1.00 94.12 105 SER A C 1
ATOM 867 O O . SER A 1 105 ? 9.294 15.914 -2.309 1.00 94.12 105 SER A O 1
ATOM 869 N N . ASP A 1 106 ? 7.870 16.417 -0.646 1.00 95.88 106 ASP A N 1
ATOM 870 C CA . ASP A 1 106 ? 7.184 15.123 -0.643 1.00 95.88 106 ASP A CA 1
ATOM 871 C C . ASP A 1 106 ? 6.051 15.099 -1.683 1.00 95.88 106 ASP A C 1
ATOM 873 O O . ASP A 1 106 ? 5.657 14.030 -2.161 1.00 95.88 106 ASP A O 1
ATOM 877 N N . LEU A 1 107 ? 5.589 16.295 -2.075 1.00 95.62 107 LEU A N 1
ATOM 878 C CA . LEU A 1 107 ? 4.469 16.572 -2.971 1.00 95.62 107 LEU A CA 1
ATOM 879 C C . LEU A 1 107 ? 4.972 17.195 -4.290 1.00 95.62 107 LEU A C 1
ATOM 881 O O . LEU A 1 107 ? 4.875 18.408 -4.481 1.00 95.62 107 LEU A O 1
ATOM 885 N N . PRO A 1 108 ? 5.521 16.400 -5.228 1.00 92.06 108 PRO A N 1
ATOM 886 C CA . PRO A 1 108 ? 6.123 16.926 -6.456 1.00 92.06 108 PRO A CA 1
ATOM 887 C C . PRO A 1 108 ? 5.114 17.569 -7.419 1.00 92.06 108 PRO A C 1
ATOM 889 O O . PRO A 1 108 ? 5.523 18.228 -8.374 1.00 92.06 108 PRO A O 1
ATOM 892 N N . ARG A 1 109 ? 3.808 17.339 -7.230 1.00 89.06 109 ARG A N 1
ATOM 893 C CA . ARG A 1 109 ? 2.731 17.877 -8.067 1.00 89.06 109 ARG A CA 1
ATOM 894 C C . ARG A 1 109 ? 1.565 18.334 -7.196 1.00 89.06 109 ARG A C 1
ATOM 896 O O . ARG A 1 109 ? 1.302 17.762 -6.144 1.00 89.06 109 ARG A O 1
ATOM 903 N N . GLU A 1 110 ? 0.797 19.300 -7.689 1.00 85.19 110 GLU A N 1
ATOM 904 C CA . GLU A 1 110 ? -0.398 19.803 -6.996 1.00 85.19 110 GLU A CA 1
ATOM 905 C C . GLU A 1 110 ? -1.448 18.705 -6.752 1.00 85.19 110 GLU A C 1
ATOM 907 O O . GLU A 1 110 ? -2.109 18.693 -5.719 1.00 85.19 110 GLU A O 1
ATOM 912 N N . ASN A 1 111 ? -1.566 17.742 -7.673 1.00 84.38 111 ASN A N 1
ATOM 913 C CA . ASN A 1 111 ? -2.501 16.623 -7.541 1.00 84.38 111 ASN A CA 1
ATOM 914 C C . ASN A 1 111 ? -1.925 15.407 -6.788 1.00 84.38 111 ASN A C 1
ATOM 916 O O . ASN A 1 111 ? -2.604 14.392 -6.672 1.00 84.38 111 ASN A O 1
ATOM 920 N N . THR A 1 112 ? -0.692 15.477 -6.267 1.00 87.88 112 THR A N 1
ATOM 921 C CA . THR A 1 112 ? -0.118 14.398 -5.443 1.00 87.88 112 THR A CA 1
ATOM 922 C C . THR A 1 112 ? -1.016 13.984 -4.264 1.00 87.88 112 THR A C 1
ATOM 924 O O . THR A 1 112 ? -1.142 12.780 -4.051 1.00 87.88 112 THR A O 1
ATOM 927 N N . PRO A 1 113 ? -1.678 14.896 -3.516 1.00 88.69 113 PRO A N 1
ATOM 928 C CA . PRO A 1 113 ? -2.495 14.519 -2.359 1.00 88.69 113 PRO A CA 1
ATOM 929 C C . PRO A 1 113 ? -3.607 13.507 -2.668 1.00 88.69 113 PRO A C 1
ATOM 931 O O . PRO A 1 113 ? -3.880 12.654 -1.830 1.00 88.69 113 PRO A O 1
ATOM 934 N N . ALA A 1 114 ? -4.188 13.541 -3.875 1.00 85.50 114 ALA A N 1
ATOM 935 C CA . ALA A 1 114 ? -5.204 12.576 -4.314 1.00 85.50 114 ALA A CA 1
ATOM 936 C C . ALA A 1 114 ? -4.665 11.132 -4.387 1.00 85.50 114 ALA A C 1
ATOM 938 O O . ALA A 1 114 ? -5.420 10.166 -4.346 1.00 85.50 114 ALA A O 1
ATOM 939 N N . GLY A 1 115 ? -3.342 10.973 -4.489 1.00 86.88 115 GLY A N 1
ATOM 940 C CA . GLY A 1 115 ? -2.676 9.678 -4.552 1.00 86.88 115 GLY A CA 1
ATOM 941 C C . GLY A 1 115 ? -2.223 9.111 -3.207 1.00 86.88 115 GLY A C 1
ATOM 942 O O . GLY A 1 115 ? -1.692 8.003 -3.188 1.00 86.88 115 GLY A O 1
ATOM 943 N N . LEU A 1 116 ? -2.397 9.833 -2.094 1.00 93.75 116 LEU A N 1
ATOM 944 C CA . LEU A 1 116 ? -1.885 9.441 -0.772 1.00 93.75 116 LEU A CA 1
ATOM 945 C C . LEU A 1 116 ? -2.920 8.630 0.021 1.00 93.75 116 LEU A C 1
ATOM 947 O O . LEU A 1 116 ? -3.351 9.012 1.107 1.00 93.75 116 LEU A O 1
ATOM 951 N N . ILE A 1 117 ? -3.350 7.506 -0.548 1.00 85.81 117 ILE A N 1
ATOM 952 C CA . ILE A 1 117 ? -4.531 6.770 -0.067 1.00 85.81 117 ILE A CA 1
ATOM 953 C C . ILE A 1 117 ? -4.223 5.664 0.953 1.00 85.81 117 ILE A C 1
ATOM 955 O O . ILE A 1 117 ? -5.138 5.035 1.479 1.00 85.81 117 ILE A O 1
ATOM 959 N N . SER A 1 118 ? -2.948 5.346 1.181 1.00 90.12 118 SER A N 1
ATOM 960 C CA . SER A 1 118 ? -2.531 4.192 1.982 1.00 90.12 118 SER A CA 1
ATOM 961 C C . SER A 1 118 ? -1.366 4.542 2.897 1.00 90.12 118 SER A C 1
ATOM 963 O O . SER A 1 118 ? -0.551 5.405 2.583 1.00 90.12 118 SER A O 1
ATOM 965 N N . VAL A 1 119 ? -1.264 3.842 4.024 1.00 95.38 119 VAL A N 1
ATOM 966 C CA . VAL A 1 119 ? -0.151 3.965 4.965 1.00 95.38 119 VAL A CA 1
ATOM 967 C C . VAL A 1 119 ? 0.217 2.592 5.512 1.00 95.38 119 VAL A C 1
ATOM 969 O O . VAL A 1 119 ? -0.642 1.812 5.921 1.00 95.38 119 VAL A O 1
ATOM 972 N N . THR A 1 120 ? 1.513 2.294 5.521 1.00 97.00 120 THR A N 1
ATOM 973 C CA . THR A 1 120 ? 2.073 1.090 6.147 1.00 97.00 120 THR A CA 1
ATOM 974 C C . THR A 1 120 ? 3.049 1.507 7.232 1.00 97.00 120 THR A C 1
ATOM 976 O O . THR A 1 120 ? 3.920 2.327 6.967 1.00 97.00 120 THR A O 1
ATOM 979 N N . VAL A 1 121 ? 2.915 0.956 8.437 1.00 96.75 121 VAL A N 1
ATOM 980 C CA . VAL A 1 121 ? 3.704 1.362 9.612 1.00 96.75 121 VAL A CA 1
ATOM 981 C C . VAL A 1 121 ? 4.687 0.257 9.996 1.00 96.75 121 VAL A C 1
ATOM 983 O O . VAL A 1 121 ? 4.350 -0.926 9.946 1.00 96.75 121 VAL A O 1
ATOM 986 N N . ASP A 1 122 ? 5.906 0.648 10.360 1.00 95.81 122 ASP A N 1
ATOM 987 C CA . ASP A 1 122 ? 7.018 -0.233 10.708 1.00 95.81 122 ASP A CA 1
ATOM 988 C C . ASP A 1 122 ? 7.700 0.204 12.006 1.00 95.81 122 ASP A C 1
ATOM 990 O O . ASP A 1 122 ? 8.559 1.093 12.013 1.00 95.81 122 ASP A O 1
ATOM 994 N N . ILE A 1 123 ? 7.318 -0.448 13.103 1.00 94.75 123 ILE A N 1
ATOM 995 C CA . ILE A 1 123 ? 7.897 -0.236 14.432 1.00 94.75 123 ILE A CA 1
ATOM 996 C C . ILE A 1 123 ? 9.264 -0.915 14.530 1.00 94.75 123 ILE A C 1
ATOM 998 O O . ILE A 1 123 ? 9.406 -2.110 14.251 1.00 94.75 123 ILE A O 1
ATOM 1002 N N . GLN A 1 124 ? 10.278 -0.157 14.948 1.00 92.75 124 GLN A N 1
ATOM 1003 C CA . GLN A 1 124 ? 11.654 -0.633 15.041 1.00 92.75 124 GLN A CA 1
ATOM 1004 C C . GLN A 1 124 ? 11.974 -1.164 16.423 1.00 92.75 124 GLN A C 1
ATOM 1006 O O . GLN A 1 124 ? 11.782 -0.475 17.419 1.00 92.75 124 GLN A O 1
ATOM 1011 N N . ASN A 1 125 ? 12.543 -2.372 16.488 1.00 88.31 125 ASN A N 1
ATOM 1012 C CA . ASN A 1 125 ? 13.007 -2.980 17.739 1.00 88.31 125 ASN A CA 1
ATOM 1013 C C . ASN A 1 125 ? 11.949 -2.968 18.863 1.00 88.31 125 ASN A C 1
ATOM 1015 O O . ASN A 1 125 ? 12.307 -2.866 20.035 1.00 88.31 125 ASN A O 1
ATOM 1019 N N . ASN A 1 126 ? 10.659 -3.023 18.509 1.00 86.31 126 ASN A N 1
ATOM 1020 C CA . ASN A 1 126 ? 9.529 -2.887 19.435 1.00 86.31 126 ASN A CA 1
ATOM 1021 C C . ASN A 1 126 ? 9.539 -1.579 20.259 1.00 86.31 126 ASN A C 1
ATOM 1023 O O . ASN A 1 126 ? 9.036 -1.545 21.380 1.00 86.31 126 ASN A O 1
ATOM 1027 N N . LYS A 1 127 ? 10.122 -0.503 19.719 1.00 92.75 127 LYS A N 1
ATOM 1028 C CA . LYS A 1 127 ? 10.173 0.826 20.335 1.00 92.75 127 LYS A CA 1
ATOM 1029 C C . LYS A 1 127 ? 9.173 1.753 19.655 1.00 92.75 127 LYS A C 1
ATOM 1031 O O . LYS A 1 127 ? 9.341 2.114 18.496 1.00 92.75 127 LYS A O 1
ATOM 1036 N N . CYS A 1 128 ? 8.121 2.134 20.373 1.00 92.94 128 CYS A N 1
ATOM 1037 C CA . CYS A 1 128 ? 7.020 2.921 19.813 1.00 92.94 128 CYS A CA 1
ATOM 1038 C C . CYS A 1 128 ? 7.436 4.329 19.352 1.00 92.94 128 CYS A C 1
ATOM 1040 O O . CYS A 1 128 ? 6.816 4.882 18.446 1.00 92.94 128 CYS A O 1
ATOM 1042 N N . ASP A 1 129 ? 8.483 4.906 19.938 1.00 94.25 129 ASP A N 1
ATOM 1043 C CA . ASP A 1 129 ? 9.079 6.189 19.545 1.00 94.25 129 ASP A CA 1
ATOM 1044 C C . ASP A 1 129 ? 9.945 6.099 18.272 1.00 94.25 129 ASP A C 1
ATOM 1046 O O . ASP A 1 129 ? 10.266 7.122 17.673 1.00 94.25 129 ASP A O 1
ATOM 1050 N N . ASP A 1 130 ? 10.276 4.888 17.815 1.00 95.06 130 ASP A N 1
ATOM 1051 C CA . ASP A 1 130 ? 11.056 4.625 16.603 1.00 95.06 130 ASP A CA 1
ATOM 1052 C C . ASP A 1 130 ? 10.192 3.871 15.581 1.00 95.06 130 ASP A C 1
ATOM 1054 O O . ASP A 1 130 ? 10.201 2.643 15.473 1.00 95.06 130 ASP A O 1
ATOM 1058 N N . ALA A 1 131 ? 9.383 4.636 14.852 1.00 95.94 131 ALA A N 1
ATOM 1059 C CA . ALA A 1 131 ? 8.463 4.127 13.845 1.00 95.94 131 ALA A CA 1
ATOM 1060 C C . ALA A 1 131 ? 8.723 4.777 12.489 1.00 95.94 131 ALA A C 1
ATOM 1062 O O . ALA A 1 131 ? 9.007 5.973 12.408 1.00 95.94 131 ALA A O 1
ATOM 1063 N N . TYR A 1 132 ? 8.557 3.994 11.427 1.00 97.56 132 TYR A N 1
ATOM 1064 C CA . TYR A 1 132 ? 8.545 4.495 10.058 1.00 97.56 132 TYR A CA 1
ATOM 1065 C C . TYR A 1 132 ? 7.166 4.301 9.441 1.00 97.56 132 TYR A C 1
ATOM 1067 O O . TYR A 1 132 ? 6.520 3.284 9.684 1.00 97.56 132 TYR A O 1
ATOM 1075 N N . ALA A 1 133 ? 6.729 5.252 8.622 1.00 98.06 133 ALA A N 1
ATOM 1076 C CA . ALA A 1 133 ? 5.538 5.109 7.797 1.00 98.06 133 ALA A CA 1
ATOM 1077 C C . ALA A 1 133 ? 5.916 5.167 6.313 1.00 98.06 133 ALA A C 1
ATOM 1079 O O . ALA A 1 133 ? 6.683 6.035 5.899 1.00 98.06 133 ALA A O 1
ATOM 1080 N N . TYR A 1 134 ? 5.369 4.246 5.522 1.00 98.25 134 TYR A N 1
ATOM 1081 C CA . TYR A 1 134 ? 5.529 4.168 4.072 1.00 98.25 134 TYR A CA 1
ATOM 1082 C C . TYR A 1 134 ? 4.194 4.527 3.410 1.00 98.25 134 TYR A C 1
ATOM 1084 O O . TYR A 1 134 ? 3.204 3.805 3.571 1.00 98.25 134 TYR A O 1
ATOM 1092 N N . ILE A 1 135 ? 4.167 5.648 2.691 1.00 98.38 135 ILE A N 1
ATOM 1093 C CA . ILE A 1 135 ? 2.974 6.220 2.064 1.00 98.38 135 ILE A CA 1
ATOM 1094 C C . ILE A 1 135 ? 3.181 6.188 0.546 1.00 98.38 135 ILE A C 1
ATOM 1096 O O . ILE A 1 135 ? 3.954 6.998 0.020 1.00 98.38 135 ILE A O 1
ATOM 1100 N N . PRO A 1 136 ? 2.574 5.226 -0.172 1.00 96.88 136 PRO A N 1
ATOM 1101 C CA . PRO A 1 136 ? 2.631 5.210 -1.623 1.00 96.88 136 PRO A CA 1
ATOM 1102 C C . PRO A 1 136 ? 1.877 6.411 -2.202 1.00 96.88 136 PRO A C 1
ATOM 1104 O O . PRO A 1 136 ? 0.815 6.791 -1.716 1.00 96.88 136 PRO A O 1
ATOM 1107 N N . ASP A 1 137 ? 2.437 6.978 -3.263 1.00 95.31 137 ASP A N 1
ATOM 1108 C CA . ASP A 1 137 ? 1.820 7.996 -4.102 1.00 95.31 137 ASP A CA 1
ATOM 1109 C C . ASP A 1 137 ? 1.567 7.391 -5.481 1.00 95.31 137 ASP A C 1
ATOM 1111 O O . ASP A 1 137 ? 2.468 7.304 -6.328 1.00 95.31 137 ASP A O 1
ATOM 1115 N N . LEU A 1 138 ? 0.322 6.972 -5.690 1.00 91.88 138 LEU A N 1
ATOM 1116 C CA . LEU A 1 138 ? -0.101 6.320 -6.926 1.00 91.88 138 LEU A CA 1
ATOM 1117 C C . LEU A 1 138 ? -0.200 7.283 -8.118 1.00 91.88 138 LEU A C 1
ATOM 1119 O O . LEU A 1 138 ? -0.073 6.830 -9.253 1.00 91.88 138 LEU A O 1
ATOM 1123 N N . VAL A 1 139 ? -0.377 8.590 -7.887 1.00 87.81 139 VAL A N 1
ATOM 1124 C CA . VAL A 1 139 ? -0.576 9.597 -8.948 1.00 87.81 139 VAL A CA 1
ATOM 1125 C C . VAL A 1 139 ? 0.761 10.072 -9.513 1.00 87.81 139 VAL A C 1
ATOM 1127 O O . VAL A 1 139 ? 0.906 10.267 -10.720 1.00 87.81 139 VAL A O 1
ATOM 1130 N N . SER A 1 140 ? 1.756 10.275 -8.646 1.00 89.56 140 SER A N 1
ATOM 1131 C CA . SER A 1 140 ? 3.092 10.747 -9.051 1.00 89.56 140 SER A CA 1
ATOM 1132 C C . SER A 1 140 ? 4.184 9.690 -8.879 1.00 89.56 140 SER A C 1
ATOM 1134 O O . SER A 1 140 ? 5.369 10.026 -8.888 1.00 89.56 140 SER A O 1
ATOM 1136 N N . TYR A 1 141 ? 3.787 8.422 -8.748 1.00 92.38 141 TYR A N 1
ATOM 1137 C CA . TYR A 1 141 ? 4.639 7.229 -8.831 1.00 92.38 141 TYR A CA 1
ATOM 1138 C C . TYR A 1 141 ? 5.842 7.267 -7.883 1.00 92.38 141 TYR A C 1
ATOM 1140 O O . TYR A 1 141 ? 6.989 7.064 -8.291 1.00 92.38 141 TYR A O 1
ATOM 1148 N N . GLY A 1 142 ? 5.590 7.554 -6.609 1.00 93.62 142 GLY A N 1
ATOM 1149 C CA . GLY A 1 142 ? 6.640 7.625 -5.596 1.00 93.62 142 GLY A CA 1
ATOM 1150 C C . GLY A 1 142 ? 6.237 6.987 -4.283 1.00 93.62 142 GLY A C 1
ATOM 1151 O O . GLY A 1 142 ? 5.096 6.584 -4.084 1.00 93.62 142 GLY A O 1
ATOM 1152 N N . LEU A 1 143 ? 7.203 6.900 -3.381 1.00 97.12 143 LEU A N 1
ATOM 1153 C CA . LEU A 1 143 ? 7.000 6.406 -2.028 1.00 97.12 143 LEU A CA 1
ATOM 1154 C C . LEU A 1 143 ? 7.537 7.446 -1.052 1.00 97.12 143 LEU A C 1
ATOM 1156 O O . LEU A 1 143 ? 8.722 7.775 -1.100 1.00 97.12 143 LEU A O 1
ATOM 1160 N N . ILE A 1 144 ? 6.676 7.964 -0.182 1.00 97.88 144 ILE A N 1
ATOM 1161 C CA . ILE A 1 144 ? 7.082 8.858 0.901 1.00 97.88 144 ILE A CA 1
ATOM 1162 C C . ILE A 1 144 ? 7.384 7.999 2.127 1.00 97.88 144 ILE A C 1
ATOM 1164 O O . ILE A 1 144 ? 6.593 7.130 2.500 1.00 97.88 144 ILE A O 1
ATOM 1168 N N . ILE A 1 145 ? 8.538 8.235 2.741 1.00 98.06 145 ILE A N 1
ATOM 1169 C CA . ILE A 1 145 ? 8.965 7.593 3.979 1.00 98.06 145 ILE A CA 1
ATOM 1170 C C . ILE A 1 145 ? 9.011 8.660 5.054 1.00 98.06 145 ILE A C 1
ATOM 1172 O O . ILE A 1 145 ? 9.703 9.660 4.895 1.00 98.06 145 ILE A O 1
ATOM 1176 N N . PHE A 1 146 ? 8.283 8.441 6.140 1.00 98.12 146 PHE A N 1
ATOM 1177 C CA . PHE A 1 146 ? 8.297 9.284 7.329 1.00 98.12 146 PHE A CA 1
ATOM 1178 C C . PHE A 1 146 ? 8.980 8.542 8.475 1.00 98.12 146 PHE A C 1
ATOM 1180 O O . PHE A 1 146 ? 8.694 7.366 8.694 1.00 98.12 146 PHE A O 1
ATOM 1187 N N . SER A 1 147 ? 9.860 9.227 9.201 1.00 97.38 147 SER A N 1
ATOM 1188 C CA . SER A 1 147 ? 10.490 8.753 10.433 1.00 97.38 147 SER A CA 1
ATOM 1189 C C . SER A 1 147 ? 9.908 9.518 11.615 1.00 97.38 147 SER A C 1
ATOM 1191 O O . SER A 1 147 ? 10.099 10.729 11.729 1.00 97.38 147 SER A O 1
ATOM 1193 N N . LEU A 1 148 ? 9.234 8.807 12.520 1.00 96.62 148 LEU A N 1
ATOM 1194 C CA . LEU A 1 148 ? 8.670 9.390 13.737 1.00 96.62 148 LEU A CA 1
ATOM 1195 C C . LEU A 1 148 ? 9.762 9.966 14.639 1.00 96.62 148 LEU A C 1
ATOM 1197 O O . LEU A 1 148 ? 9.618 11.058 15.178 1.00 96.62 148 LEU A O 1
ATOM 1201 N N . LYS A 1 149 ? 10.871 9.237 14.766 1.00 95.75 149 LYS A N 1
ATOM 1202 C CA . LYS A 1 149 ? 11.993 9.603 15.630 1.00 95.75 149 LYS A CA 1
ATOM 1203 C C . LYS A 1 149 ? 12.711 10.864 15.163 1.00 95.75 149 LYS A C 1
ATOM 1205 O O . LYS A 1 149 ? 13.150 11.662 15.983 1.00 95.75 149 LYS A O 1
ATOM 1210 N N . GLU A 1 150 ? 12.851 11.025 13.849 1.00 95.94 150 GLU A N 1
ATOM 1211 C CA . GLU A 1 150 ? 13.458 12.221 13.256 1.00 95.94 150 GLU A CA 1
ATOM 1212 C C . GLU A 1 150 ? 12.438 13.347 13.048 1.00 95.94 150 GLU A C 1
ATOM 1214 O O . GLU A 1 150 ? 12.836 14.479 12.785 1.00 95.94 150 GLU A O 1
ATOM 1219 N N . ASN A 1 151 ? 11.140 13.041 13.162 1.00 96.25 151 ASN A N 1
ATOM 1220 C CA . ASN A 1 151 ? 10.031 13.918 12.794 1.00 96.25 151 ASN A CA 1
ATOM 1221 C C . ASN A 1 151 ? 10.223 14.543 11.400 1.00 96.25 151 ASN A C 1
ATOM 1223 O O . ASN A 1 151 ? 10.041 15.743 11.189 1.00 96.25 151 ASN A O 1
ATOM 1227 N N . ASP A 1 152 ? 10.651 13.720 10.446 1.00 96.81 152 ASP A N 1
ATOM 1228 C CA . ASP A 1 152 ? 10.968 14.157 9.094 1.00 96.81 152 ASP A CA 1
ATOM 1229 C C . ASP A 1 152 ? 10.644 13.062 8.077 1.00 96.81 152 ASP A C 1
ATOM 1231 O O . ASP A 1 152 ? 10.523 11.881 8.412 1.00 96.81 152 ASP A O 1
ATOM 1235 N N . SER A 1 153 ? 10.502 13.461 6.819 1.00 97.12 153 SER A N 1
ATOM 1236 C CA . SER A 1 153 ? 10.184 12.562 5.717 1.00 97.12 153 SER A CA 1
ATOM 1237 C C . SER A 1 153 ? 11.068 12.788 4.494 1.00 97.12 153 SER A C 1
ATOM 1239 O O . SER A 1 153 ? 11.782 13.784 4.375 1.00 97.12 153 SER A O 1
ATOM 1241 N N . TRP A 1 154 ? 11.086 11.829 3.580 1.00 96.25 154 TRP A N 1
ATOM 1242 C CA . TRP A 1 154 ? 11.702 11.976 2.267 1.00 96.25 154 TRP A CA 1
ATOM 1243 C C . TRP A 1 154 ? 10.955 11.133 1.252 1.00 96.25 154 TRP A C 1
ATOM 1245 O O . TRP A 1 154 ? 10.282 10.154 1.577 1.00 96.25 154 TRP A O 1
ATOM 1255 N N . ARG A 1 155 ? 11.109 11.511 -0.010 1.00 94.56 155 ARG A N 1
ATOM 1256 C CA . ARG A 1 155 ? 10.461 10.848 -1.128 1.00 94.56 155 ARG A CA 1
ATOM 1257 C C . ARG A 1 155 ? 11.462 10.019 -1.918 1.00 94.56 155 ARG A C 1
ATOM 1259 O O . ARG A 1 155 ? 12.528 10.504 -2.284 1.00 94.56 155 ARG A O 1
ATOM 1266 N N . LEU A 1 156 ? 11.074 8.794 -2.248 1.00 93.31 156 LEU A N 1
ATOM 1267 C CA . LEU A 1 156 ? 11.731 7.967 -3.251 1.00 93.31 156 LEU A CA 1
ATOM 1268 C C . LEU A 1 156 ? 10.936 8.014 -4.550 1.00 93.31 156 LEU A C 1
ATOM 1270 O O . LEU A 1 156 ? 9.714 7.856 -4.550 1.00 93.31 156 LEU A O 1
ATOM 1274 N N . SER A 1 157 ? 11.648 8.174 -5.660 1.00 88.38 157 SER A N 1
ATOM 1275 C CA . SER A 1 157 ? 11.085 8.061 -7.004 1.00 88.38 157 SER A CA 1
ATOM 1276 C C . SER A 1 157 ? 11.846 6.980 -7.756 1.00 88.38 157 SER A C 1
ATOM 1278 O O . SER A 1 157 ? 13.075 6.986 -7.787 1.00 88.38 157 SER A O 1
ATOM 1280 N N . ASN A 1 158 ? 11.126 6.018 -8.328 1.00 86.25 158 ASN A N 1
ATOM 1281 C CA . ASN A 1 158 ? 11.734 4.927 -9.075 1.00 86.25 158 ASN A CA 1
ATOM 1282 C C . ASN A 1 158 ? 10.744 4.362 -10.106 1.00 86.25 158 ASN A C 1
ATOM 1284 O O . ASN A 1 158 ? 9.553 4.258 -9.827 1.00 86.25 158 ASN A O 1
ATOM 1288 N N . ALA A 1 159 ? 11.239 3.921 -11.266 1.00 84.62 159 ALA A N 1
ATOM 1289 C CA . ALA A 1 159 ? 10.448 3.249 -12.302 1.00 84.62 159 ALA A CA 1
ATOM 1290 C C . ALA A 1 159 ? 9.753 1.953 -11.821 1.00 84.62 159 ALA A C 1
ATOM 1292 O O . ALA A 1 159 ? 8.809 1.469 -12.455 1.00 84.62 159 ALA A O 1
ATOM 1293 N N . TYR A 1 160 ? 10.190 1.369 -10.699 1.00 87.75 160 TYR A N 1
ATOM 1294 C CA . TYR A 1 160 ? 9.473 0.283 -10.023 1.00 87.75 160 TYR A CA 1
ATOM 1295 C C . TYR A 1 160 ? 8.091 0.692 -9.503 1.00 87.75 160 TYR A C 1
ATOM 1297 O O . TYR A 1 160 ? 7.197 -0.148 -9.454 1.00 87.75 160 TYR A O 1
ATOM 1305 N N . PHE A 1 161 ? 7.898 1.969 -9.177 1.00 91.88 161 PHE A N 1
ATOM 1306 C CA . PHE A 1 161 ? 6.638 2.509 -8.667 1.00 91.88 161 PHE A CA 1
ATOM 1307 C C . PHE A 1 161 ? 5.661 2.918 -9.774 1.00 91.88 161 PHE A C 1
ATOM 1309 O O . PHE A 1 161 ? 4.513 3.245 -9.488 1.00 91.88 161 PHE A O 1
ATOM 1316 N N . SER A 1 162 ? 6.097 2.911 -11.033 1.00 90.62 162 SER A N 1
ATOM 1317 C CA . SER A 1 162 ? 5.249 3.231 -12.180 1.00 90.62 162 SER A CA 1
ATOM 1318 C C . SER A 1 162 ? 4.385 2.041 -12.592 1.00 90.62 162 SER A C 1
ATOM 1320 O O . SER A 1 162 ? 4.795 0.883 -12.468 1.00 90.62 162 SER A O 1
ATOM 1322 N N . PHE A 1 163 ? 3.205 2.338 -13.135 1.00 87.75 163 PHE A N 1
ATOM 1323 C CA . PHE A 1 163 ? 2.316 1.337 -13.714 1.00 87.75 163 PHE A CA 1
ATOM 1324 C C . PHE A 1 163 ? 2.951 0.587 -14.895 1.00 87.75 163 PHE A C 1
ATOM 1326 O O . PHE A 1 163 ? 3.941 1.011 -15.494 1.00 87.75 163 PHE A O 1
ATOM 1333 N N . THR A 1 164 ? 2.354 -0.549 -15.245 1.00 86.69 164 THR A N 1
ATOM 1334 C CA . THR A 1 164 ? 2.744 -1.377 -16.388 1.00 86.69 164 THR A CA 1
ATOM 1335 C C . THR A 1 164 ? 1.747 -1.153 -17.530 1.00 86.69 164 THR A C 1
ATOM 1337 O O . THR A 1 164 ? 0.605 -1.595 -17.414 1.00 86.69 164 THR A O 1
ATOM 1340 N N . PRO A 1 165 ? 2.132 -0.517 -18.656 1.00 82.50 165 PRO A N 1
ATOM 1341 C CA . PRO A 1 165 ? 1.188 -0.183 -19.729 1.00 82.50 165 PRO A CA 1
ATOM 1342 C C . PRO A 1 165 ? 0.446 -1.384 -20.326 1.00 82.50 165 PRO A C 1
ATOM 1344 O O . PRO A 1 165 ? -0.705 -1.255 -20.732 1.00 82.50 165 PRO A O 1
ATOM 1347 N N . THR A 1 166 ? 1.063 -2.570 -20.336 1.00 84.31 166 THR A N 1
ATOM 1348 C CA . THR A 1 166 ? 0.425 -3.810 -20.813 1.00 84.31 166 THR A CA 1
ATOM 1349 C C . THR A 1 166 ? -0.674 -4.328 -19.883 1.00 84.31 166 THR A C 1
ATOM 1351 O O . THR A 1 166 ? -1.468 -5.156 -20.307 1.00 84.31 166 THR A O 1
ATOM 1354 N N . ALA A 1 167 ? -0.740 -3.834 -18.645 1.00 86.56 167 ALA A N 1
ATOM 1355 C CA . ALA A 1 167 ? -1.785 -4.140 -17.669 1.00 86.56 167 ALA A CA 1
ATOM 1356 C C . ALA A 1 167 ? -2.774 -2.971 -17.475 1.00 86.56 167 ALA A C 1
ATOM 1358 O O . ALA A 1 167 ? -3.564 -3.006 -16.534 1.00 86.56 167 ALA A O 1
ATOM 1359 N N . SER A 1 168 ? -2.714 -1.939 -18.335 1.00 83.44 168 SER A N 1
ATOM 1360 C CA . SER A 1 168 ? -3.510 -0.699 -18.230 1.00 83.44 168 SER A CA 1
ATOM 1361 C C . SER A 1 168 ? -5.010 -0.891 -18.378 1.00 83.44 168 SER A C 1
ATOM 1363 O O . SER A 1 168 ? -5.773 -0.060 -17.891 1.00 83.44 168 SER A O 1
ATOM 1365 N N . ILE A 1 169 ? -5.427 -1.976 -19.028 1.00 81.75 169 ILE A N 1
ATOM 1366 C CA . ILE A 1 169 ? -6.831 -2.335 -19.166 1.00 81.75 169 ILE A CA 1
ATOM 1367 C C . ILE A 1 169 ? -7.219 -3.200 -17.972 1.00 81.75 169 ILE A C 1
ATOM 1369 O O . ILE A 1 169 ? -6.712 -4.309 -17.805 1.00 81.75 169 ILE A O 1
ATOM 1373 N N . LEU A 1 170 ? -8.139 -2.687 -17.167 1.00 75.81 170 LEU A N 1
ATOM 1374 C CA . LEU A 1 170 ? -8.749 -3.378 -16.046 1.00 75.81 170 LEU A CA 1
ATOM 1375 C C . LEU A 1 170 ? -10.194 -3.729 -16.399 1.00 75.81 170 LEU A C 1
ATOM 1377 O O . LEU A 1 170 ? -10.953 -2.861 -16.824 1.00 75.81 170 LEU A O 1
ATOM 1381 N N . ASN A 1 171 ? -10.576 -4.992 -16.238 1.00 71.06 171 ASN A N 1
ATOM 1382 C CA . ASN A 1 171 ? -11.943 -5.441 -16.473 1.00 71.06 171 ASN A CA 1
ATOM 1383 C C . ASN A 1 171 ? -12.672 -5.589 -15.134 1.00 71.06 171 ASN A C 1
ATOM 1385 O O . ASN A 1 171 ? -12.269 -6.408 -14.315 1.00 71.06 171 ASN A O 1
ATOM 1389 N N . ILE A 1 172 ? -13.725 -4.805 -14.903 1.00 67.81 172 ILE A N 1
ATOM 1390 C CA . ILE A 1 172 ? -14.555 -4.901 -13.695 1.00 67.81 172 ILE A CA 1
ATOM 1391 C C . ILE A 1 172 ? -16.005 -5.007 -14.137 1.00 67.81 172 ILE A C 1
ATOM 1393 O O . ILE A 1 172 ? -16.526 -4.118 -14.811 1.00 67.81 172 ILE A O 1
ATOM 1397 N N . GLY A 1 173 ? -16.662 -6.109 -13.784 1.00 63.88 173 GLY A N 1
ATOM 1398 C CA . GLY A 1 173 ? -18.063 -6.325 -14.129 1.00 63.88 173 GLY A CA 1
ATOM 1399 C C . GLY A 1 173 ? -18.358 -6.303 -15.632 1.00 63.88 173 GLY A C 1
ATOM 1400 O O . GLY A 1 173 ? -19.406 -5.816 -16.052 1.00 63.88 173 GLY A O 1
ATOM 1401 N N . GLY A 1 174 ? -17.403 -6.755 -16.452 1.00 65.31 174 GLY A N 1
ATOM 1402 C CA . GLY A 1 174 ? -17.497 -6.740 -17.916 1.00 65.31 174 GLY A CA 1
ATOM 1403 C C . GLY A 1 174 ? -17.190 -5.386 -18.568 1.00 65.31 174 GLY A C 1
ATOM 1404 O O . GLY A 1 174 ? -17.159 -5.305 -19.797 1.00 65.31 174 GLY A O 1
ATOM 1405 N N . GLN A 1 175 ? -16.939 -4.333 -17.783 1.00 65.00 175 GLN A N 1
ATOM 1406 C CA . GLN A 1 175 ? -16.520 -3.025 -18.285 1.00 65.00 175 GLN A CA 1
ATOM 1407 C C . GLN A 1 175 ? -15.001 -2.885 -18.255 1.00 65.00 175 GLN A C 1
ATOM 1409 O O . GLN A 1 175 ? -14.340 -3.267 -17.291 1.00 65.00 175 GLN A O 1
ATOM 1414 N N . ARG A 1 176 ? -14.448 -2.303 -19.323 1.00 71.75 176 ARG A N 1
ATOM 1415 C CA . ARG A 1 176 ? -13.009 -2.075 -19.470 1.00 71.75 176 ARG A CA 1
ATOM 1416 C C . ARG A 1 176 ? -12.656 -0.647 -19.082 1.00 71.75 176 ARG A C 1
ATOM 1418 O O . ARG A 1 176 ? -13.146 0.298 -19.694 1.00 71.75 176 ARG A O 1
ATOM 1425 N N . PHE A 1 177 ? -11.747 -0.517 -18.128 1.00 72.12 177 PHE A N 1
ATOM 1426 C CA . PHE A 1 177 ? -11.202 0.746 -17.656 1.00 72.12 177 PHE A CA 1
ATOM 1427 C C . PHE A 1 177 ? -9.748 0.851 -18.061 1.00 72.12 177 PHE A C 1
ATOM 1429 O O . PHE A 1 177 ? -8.978 -0.086 -17.859 1.00 72.12 177 PHE A O 1
ATOM 1436 N N . GLN A 1 178 ? -9.371 1.995 -18.616 1.00 80.56 178 GLN A N 1
ATOM 1437 C CA . GLN A 1 178 ? -7.972 2.311 -18.837 1.00 80.56 178 GLN A CA 1
ATOM 1438 C C . GLN A 1 178 ? -7.496 3.214 -17.705 1.00 80.56 178 GLN A C 1
ATOM 1440 O O . GLN A 1 178 ? -7.945 4.351 -17.585 1.00 80.56 178 GLN A O 1
ATOM 1445 N N . LEU A 1 179 ? -6.595 2.693 -16.881 1.00 81.56 179 LEU A N 1
ATOM 1446 C CA . LEU A 1 179 ? -6.043 3.384 -15.719 1.00 81.56 179 LEU A CA 1
ATOM 1447 C C . LEU A 1 179 ? -4.513 3.378 -15.790 1.00 81.56 179 LEU A C 1
ATOM 1449 O O . LEU A 1 179 ? -3.900 2.578 -16.503 1.00 81.56 179 LEU A O 1
ATOM 1453 N N . ASN A 1 180 ? -3.885 4.279 -15.042 1.00 84.75 180 ASN A N 1
ATOM 1454 C CA . ASN A 1 180 ? -2.433 4.458 -15.015 1.00 84.75 180 ASN A CA 1
ATOM 1455 C C . ASN A 1 180 ? -1.882 4.629 -13.590 1.00 84.75 180 ASN A C 1
ATOM 1457 O O . ASN A 1 180 ? -0.810 5.209 -13.410 1.00 84.75 180 ASN A O 1
ATOM 1461 N N . ASP A 1 181 ? -2.594 4.112 -12.591 1.00 86.81 181 ASP A N 1
ATOM 1462 C CA . ASP A 1 181 ? -2.215 4.229 -11.185 1.00 86.81 181 ASP A CA 1
ATOM 1463 C C . ASP A 1 181 ? -0.944 3.425 -10.869 1.00 86.81 181 ASP A C 1
ATOM 1465 O O . ASP A 1 181 ? -0.823 2.235 -11.193 1.00 86.81 181 ASP A O 1
ATOM 1469 N N . GLY A 1 182 ? 0.020 4.100 -10.238 1.00 91.25 182 GLY A N 1
ATOM 1470 C CA . GLY A 1 182 ? 1.310 3.541 -9.841 1.00 91.25 182 GLY A CA 1
ATOM 1471 C C . GLY A 1 182 ? 1.245 2.744 -8.544 1.00 91.25 182 GLY A C 1
ATOM 1472 O O . GLY A 1 182 ? 0.232 2.109 -8.252 1.00 91.25 182 GLY A O 1
ATOM 1473 N N . ILE A 1 183 ? 2.354 2.745 -7.791 1.00 94.88 183 ILE A N 1
ATOM 1474 C CA . ILE A 1 183 ? 2.489 2.068 -6.493 1.00 94.88 183 ILE A CA 1
ATOM 1475 C C . ILE A 1 183 ? 1.268 2.347 -5.619 1.00 94.88 183 ILE A C 1
ATOM 1477 O O . ILE A 1 183 ? 0.898 3.496 -5.405 1.00 94.88 183 ILE A O 1
ATOM 1481 N N . PHE A 1 184 ? 0.644 1.281 -5.131 1.00 92.25 184 PHE A N 1
ATOM 1482 C CA . PHE A 1 184 ? -0.673 1.382 -4.507 1.00 92.25 184 PHE A CA 1
ATOM 1483 C C . PHE A 1 184 ? -0.719 0.741 -3.120 1.00 92.25 184 PHE A C 1
ATOM 1485 O O . PHE A 1 184 ? -1.422 1.208 -2.224 1.00 92.25 184 PHE A O 1
ATOM 1492 N N . SER A 1 185 ? 0.063 -0.317 -2.915 1.00 94.00 185 SER A N 1
ATOM 1493 C CA . SER A 1 185 ? 0.103 -1.050 -1.656 1.00 94.00 185 SER A CA 1
ATOM 1494 C C . SER A 1 185 ? 1.527 -1.478 -1.318 1.00 94.00 185 SER A C 1
ATOM 1496 O O . SER A 1 185 ? 2.327 -1.768 -2.212 1.00 94.00 185 SER A O 1
ATOM 1498 N N . VAL A 1 186 ? 1.831 -1.504 -0.020 1.00 97.00 186 VAL A N 1
ATOM 1499 C CA . VAL A 1 186 ? 3.089 -1.987 0.554 1.00 97.00 186 VAL A CA 1
ATOM 1500 C C . VAL A 1 186 ? 2.737 -2.946 1.690 1.00 97.00 186 VAL A C 1
ATOM 1502 O O . VAL A 1 186 ? 1.956 -2.602 2.570 1.00 97.00 186 VAL A O 1
ATOM 1505 N N . ALA A 1 187 ? 3.323 -4.137 1.696 1.00 96.62 187 ALA A N 1
ATOM 1506 C CA . ALA A 1 187 ? 3.162 -5.129 2.751 1.00 96.62 187 ALA A CA 1
ATOM 1507 C C . ALA A 1 187 ? 4.533 -5.515 3.312 1.00 96.62 187 ALA A C 1
ATOM 1509 O O . ALA A 1 187 ? 5.478 -5.772 2.565 1.00 96.62 187 ALA A O 1
ATOM 1510 N N . LEU A 1 188 ? 4.650 -5.560 4.638 1.00 95.69 188 LEU A N 1
ATOM 1511 C CA . LEU A 1 188 ? 5.909 -5.865 5.315 1.00 95.69 188 LEU A CA 1
ATOM 1512 C C . LEU A 1 188 ? 5.922 -7.303 5.825 1.00 95.69 188 LEU A C 1
ATOM 1514 O O . LEU A 1 188 ? 4.951 -7.770 6.420 1.00 95.69 188 LEU A O 1
ATOM 1518 N N . THR A 1 189 ? 7.048 -7.989 5.637 1.00 94.19 189 THR A N 1
ATOM 1519 C CA . THR A 1 189 ? 7.293 -9.292 6.264 1.00 94.19 189 THR A CA 1
ATOM 1520 C C . THR A 1 189 ? 7.678 -9.158 7.736 1.00 94.19 189 THR A C 1
ATOM 1522 O O . THR A 1 189 ? 7.825 -8.061 8.272 1.00 94.19 189 THR A O 1
ATOM 1525 N N . THR A 1 190 ? 7.941 -10.292 8.387 1.00 89.19 190 THR A N 1
ATOM 1526 C CA . THR A 1 190 ? 8.640 -10.306 9.674 1.00 89.19 190 THR A CA 1
ATOM 1527 C C . THR A 1 190 ? 10.045 -9.725 9.558 1.00 89.19 190 THR A C 1
ATOM 1529 O O . THR A 1 190 ? 10.674 -9.756 8.493 1.00 89.19 190 THR A O 1
ATOM 1532 N N . THR A 1 191 ? 10.531 -9.221 10.686 1.00 86.50 191 THR A N 1
ATOM 1533 C CA . THR A 1 191 ? 11.894 -8.728 10.861 1.00 86.50 191 THR A CA 1
ATOM 1534 C C . THR A 1 191 ? 12.905 -9.866 10.694 1.00 86.50 191 THR A C 1
ATOM 1536 O O . THR A 1 191 ? 12.689 -10.969 11.192 1.00 86.50 191 THR A O 1
ATOM 1539 N N . ASN A 1 192 ? 13.995 -9.605 9.974 1.00 82.38 192 ASN A N 1
ATOM 1540 C CA . ASN A 1 192 ? 15.136 -10.508 9.837 1.00 82.38 192 ASN A CA 1
ATOM 1541 C C . ASN A 1 192 ? 16.225 -10.214 10.888 1.00 82.38 192 ASN A C 1
ATOM 1543 O O . ASN A 1 192 ? 16.137 -9.236 11.628 1.00 82.38 192 ASN A O 1
ATOM 1547 N N . ASP A 1 193 ? 17.301 -11.004 10.892 1.00 73.44 193 ASP A N 1
ATOM 1548 C CA . ASP A 1 193 ? 18.415 -10.877 11.851 1.00 73.44 193 ASP A CA 1
ATOM 1549 C C . ASP A 1 193 ? 19.108 -9.501 11.844 1.00 73.44 193 ASP A C 1
ATOM 1551 O O . ASP A 1 193 ? 19.813 -9.144 12.783 1.00 73.44 193 ASP A O 1
ATOM 1555 N N . ARG A 1 194 ? 18.918 -8.704 10.784 1.00 77.38 194 ARG A N 1
ATOM 1556 C CA . ARG A 1 194 ? 19.481 -7.352 10.639 1.00 77.38 194 ARG A CA 1
ATOM 1557 C C . ARG A 1 194 ? 18.509 -6.247 11.055 1.00 77.38 194 ARG A C 1
ATOM 1559 O O . ARG A 1 194 ? 18.750 -5.084 10.742 1.00 77.38 194 ARG A O 1
ATOM 1566 N N . ASN A 1 195 ? 17.402 -6.590 11.710 1.00 85.06 195 ASN A N 1
ATOM 1567 C CA . ASN A 1 195 ? 16.312 -5.665 12.011 1.00 85.06 195 ASN A CA 1
ATOM 1568 C C . ASN A 1 195 ? 15.766 -4.939 10.754 1.00 85.06 195 ASN A C 1
ATOM 1570 O O . ASN A 1 195 ? 15.409 -3.757 10.772 1.00 85.06 195 ASN A O 1
ATOM 1574 N N . CYS A 1 196 ? 15.730 -5.649 9.624 1.00 90.69 196 CYS A N 1
ATOM 1575 C CA . CYS A 1 196 ? 15.092 -5.200 8.389 1.00 90.69 196 CYS A CA 1
ATOM 1576 C C . CYS A 1 196 ? 13.885 -6.094 8.089 1.00 90.69 196 CYS A C 1
ATOM 1578 O O . CYS A 1 196 ? 13.894 -7.289 8.378 1.00 90.69 196 CYS A O 1
ATOM 1580 N N . LYS A 1 197 ? 12.871 -5.538 7.436 1.00 93.50 197 LYS A N 1
ATOM 1581 C CA . LYS A 1 197 ? 11.759 -6.294 6.8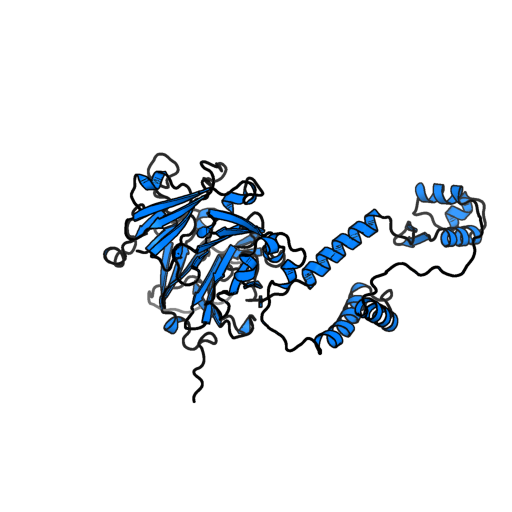54 1.00 93.50 197 LYS A CA 1
ATOM 1582 C C . LYS A 1 197 ? 11.902 -6.276 5.336 1.00 93.50 197 LYS A C 1
ATOM 1584 O O . LYS A 1 197 ? 12.554 -5.391 4.776 1.00 93.50 197 LYS A O 1
ATOM 1589 N N . THR A 1 198 ? 11.296 -7.246 4.664 1.00 93.94 198 THR A N 1
ATOM 1590 C CA . THR A 1 198 ? 11.087 -7.159 3.218 1.00 93.94 198 THR A CA 1
ATOM 1591 C C . THR A 1 198 ? 9.785 -6.408 2.991 1.00 93.94 198 THR A C 1
ATOM 1593 O O . THR A 1 198 ? 8.743 -6.823 3.496 1.00 93.94 198 THR A O 1
ATOM 1596 N N . ALA A 1 199 ? 9.849 -5.300 2.261 1.00 96.38 199 ALA A N 1
ATOM 1597 C CA . ALA A 1 199 ? 8.685 -4.563 1.803 1.00 96.38 199 ALA A CA 1
ATOM 1598 C C . ALA A 1 199 ? 8.303 -5.072 0.413 1.00 96.38 199 ALA A C 1
ATOM 1600 O O . ALA A 1 199 ? 9.005 -4.790 -0.559 1.00 96.38 199 ALA A O 1
ATOM 1601 N N . TYR A 1 200 ? 7.219 -5.840 0.334 1.00 96.38 200 TYR A N 1
ATOM 1602 C CA . TYR A 1 200 ? 6.574 -6.192 -0.925 1.00 96.38 200 TYR A CA 1
ATOM 1603 C C . TYR A 1 200 ? 5.680 -5.047 -1.369 1.00 96.38 200 TYR A C 1
ATOM 1605 O O . TYR A 1 200 ? 4.972 -4.465 -0.550 1.00 96.38 200 TYR A O 1
ATOM 1613 N N . PHE A 1 201 ? 5.703 -4.713 -2.650 1.00 96.62 201 PHE A N 1
ATOM 1614 C CA . PHE A 1 201 ? 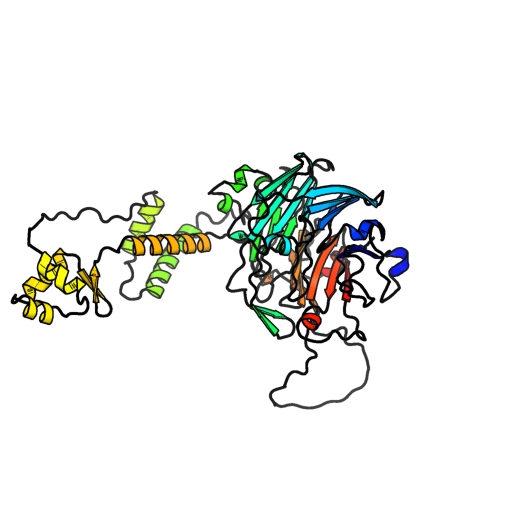4.860 -3.661 -3.192 1.00 96.62 201 PHE A CA 1
ATOM 1615 C C . PHE A 1 201 ? 4.518 -3.926 -4.652 1.00 96.62 201 PHE A C 1
ATOM 1617 O O . PHE A 1 201 ? 5.272 -4.559 -5.396 1.00 96.62 201 PHE A O 1
ATOM 1624 N N . HIS A 1 202 ? 3.406 -3.343 -5.085 1.00 95.56 202 HIS A N 1
ATOM 1625 C CA . HIS A 1 202 ? 3.004 -3.358 -6.480 1.00 95.56 202 HIS A CA 1
ATOM 1626 C C . HIS A 1 202 ? 2.285 -2.052 -6.855 1.00 95.56 202 HIS A C 1
ATOM 1628 O O . HIS A 1 202 ? 1.622 -1.428 -6.015 1.00 95.56 202 HIS A O 1
ATOM 1634 N N . PRO A 1 203 ? 2.391 -1.623 -8.123 1.00 94.38 203 PRO A N 1
ATOM 1635 C CA . PRO A 1 203 ? 1.425 -0.716 -8.716 1.00 94.38 203 PRO A CA 1
ATOM 1636 C C . PRO A 1 203 ? 0.022 -1.323 -8.745 1.00 94.38 203 PRO A C 1
ATOM 1638 O O . PRO A 1 203 ? -0.102 -2.547 -8.830 1.00 94.38 203 PRO A O 1
ATOM 1641 N N . LEU A 1 204 ? -1.029 -0.500 -8.705 1.00 90.81 204 LEU A N 1
ATOM 1642 C CA . LEU A 1 204 ? -2.397 -0.986 -8.947 1.00 90.81 204 LEU A CA 1
ATOM 1643 C C . LEU A 1 204 ? -2.480 -1.569 -10.356 1.00 90.81 204 LEU A C 1
ATOM 1645 O O . LEU A 1 204 ? -2.909 -2.702 -10.561 1.00 90.81 204 LEU A O 1
ATOM 1649 N N . ILE A 1 205 ? -1.971 -0.813 -11.324 1.00 91.06 205 ILE A N 1
ATOM 1650 C CA . ILE A 1 205 ? -1.929 -1.205 -12.726 1.00 91.06 205 ILE A CA 1
ATOM 1651 C C . ILE A 1 205 ? -0.645 -1.996 -12.992 1.00 91.06 205 ILE A C 1
ATOM 1653 O O . ILE A 1 205 ? 0.306 -1.548 -13.636 1.00 91.06 205 ILE A O 1
ATOM 1657 N N . SER A 1 206 ? -0.592 -3.194 -12.412 1.00 92.19 206 SER A N 1
ATOM 1658 C CA . SER A 1 206 ? 0.437 -4.203 -12.649 1.00 92.19 206 SER A CA 1
ATOM 1659 C C . SER A 1 206 ? -0.024 -5.570 -12.140 1.00 92.19 206 SER A C 1
ATOM 1661 O O . SER A 1 206 ? -0.749 -5.677 -11.153 1.00 92.19 206 SER A O 1
ATOM 1663 N N . THR A 1 207 ? 0.449 -6.632 -12.783 1.00 92.94 207 THR A N 1
ATOM 1664 C CA . THR A 1 207 ? 0.322 -8.026 -12.321 1.00 92.94 207 THR A CA 1
ATOM 1665 C C . THR A 1 207 ? 1.596 -8.510 -11.623 1.00 92.94 207 THR A C 1
ATOM 1667 O O . THR A 1 207 ? 1.659 -9.643 -11.143 1.00 92.94 207 THR A O 1
ATOM 1670 N N . GLN A 1 208 ? 2.615 -7.651 -11.567 1.00 92.44 208 GLN A N 1
ATOM 1671 C CA . GLN A 1 208 ? 3.928 -7.945 -11.016 1.00 92.44 208 GLN A CA 1
ATOM 1672 C C . GLN A 1 208 ? 3.966 -7.620 -9.522 1.00 92.44 208 GLN A C 1
ATOM 1674 O O . GLN A 1 208 ? 3.239 -6.751 -9.030 1.00 92.44 208 GLN A O 1
ATOM 1679 N N . GLU A 1 209 ? 4.834 -8.317 -8.800 1.00 93.88 209 GLU A N 1
ATOM 1680 C CA . GLU A 1 209 ? 5.210 -7.973 -7.431 1.00 93.88 209 GLU A CA 1
ATOM 1681 C C . GLU A 1 209 ? 6.685 -7.582 -7.397 1.00 93.88 209 GLU A C 1
ATOM 1683 O O . GLU A 1 209 ? 7.534 -8.178 -8.073 1.00 93.88 209 GLU A O 1
ATOM 1688 N N . PHE A 1 210 ? 6.996 -6.591 -6.576 1.00 93.44 210 PHE A N 1
ATOM 1689 C CA . PHE A 1 210 ? 8.348 -6.120 -6.338 1.00 93.44 210 PHE A CA 1
ATOM 1690 C C . PHE A 1 210 ? 8.665 -6.222 -4.854 1.00 93.44 210 PHE A C 1
ATOM 1692 O O . PHE A 1 210 ? 7.773 -6.303 -4.010 1.00 93.44 210 PHE A O 1
ATOM 1699 N N . SER A 1 211 ? 9.951 -6.221 -4.525 1.00 93.25 211 SER A N 1
ATOM 1700 C CA . SER A 1 211 ? 10.389 -6.215 -3.134 1.00 93.25 211 SER A CA 1
ATOM 1701 C C . SER A 1 211 ? 11.580 -5.297 -2.925 1.00 93.25 211 SER A C 1
ATOM 1703 O O . SER A 1 211 ? 12.338 -5.015 -3.849 1.00 93.25 211 SER A O 1
ATOM 1705 N N . VAL A 1 212 ? 11.753 -4.807 -1.706 1.00 93.25 212 VAL A N 1
ATOM 1706 C CA . VAL A 1 212 ? 12.930 -4.031 -1.302 1.00 93.25 212 VAL A CA 1
ATOM 1707 C C . VAL A 1 212 ? 13.117 -4.154 0.207 1.00 93.25 212 VAL A C 1
ATOM 1709 O O . VAL A 1 212 ? 12.157 -4.361 0.949 1.00 93.25 212 VAL A O 1
ATOM 1712 N N . SER A 1 213 ? 14.355 -4.067 0.686 1.00 93.06 213 SER A N 1
ATOM 1713 C CA . SER A 1 213 ? 14.628 -4.075 2.124 1.00 93.06 213 SER A CA 1
ATOM 1714 C C . SER A 1 213 ? 14.189 -2.757 2.760 1.00 93.06 213 SER A C 1
ATOM 1716 O O . SER A 1 213 ? 14.534 -1.682 2.266 1.00 93.06 213 SER A O 1
ATOM 1718 N N . THR A 1 214 ? 13.520 -2.808 3.914 1.00 95.06 214 THR A N 1
ATOM 1719 C CA . THR A 1 214 ? 13.212 -1.581 4.665 1.00 95.06 214 THR A CA 1
ATOM 1720 C C . THR A 1 214 ? 14.469 -0.861 5.142 1.00 95.06 214 THR A C 1
ATOM 1722 O O . THR A 1 214 ? 14.431 0.341 5.362 1.00 95.06 214 THR A O 1
ATOM 1725 N N . CYS A 1 215 ? 15.606 -1.544 5.296 1.00 92.19 215 CYS A N 1
ATOM 1726 C CA . CYS A 1 215 ? 16.872 -0.875 5.613 1.00 92.19 215 CYS A CA 1
ATOM 1727 C C . CYS A 1 215 ? 17.361 0.031 4.474 1.00 92.19 215 CYS A C 1
ATOM 1729 O O . CYS A 1 215 ? 17.901 1.101 4.745 1.00 92.19 215 CYS A O 1
ATOM 1731 N N . ASP A 1 216 ? 17.125 -0.364 3.220 1.00 92.81 216 ASP A N 1
ATOM 1732 C CA . ASP A 1 216 ? 17.447 0.476 2.066 1.00 92.81 216 ASP A CA 1
ATOM 1733 C C . ASP A 1 216 ? 16.457 1.650 1.982 1.00 92.81 216 ASP A C 1
ATOM 1735 O O . ASP A 1 216 ? 16.881 2.800 1.909 1.00 92.81 216 ASP A O 1
ATOM 1739 N N . LEU A 1 217 ? 15.147 1.388 2.122 1.00 94.06 217 LEU A N 1
ATOM 1740 C CA . LEU A 1 217 ? 14.105 2.432 2.107 1.00 94.06 217 LEU A CA 1
ATOM 1741 C C . LEU A 1 217 ? 14.308 3.518 3.174 1.00 94.06 217 LEU A C 1
ATOM 1743 O O . LEU A 1 217 ? 14.028 4.693 2.929 1.00 94.06 217 LEU A O 1
ATOM 1747 N N . ARG A 1 218 ? 14.791 3.123 4.357 1.00 92.81 218 ARG A N 1
ATOM 1748 C CA . ARG A 1 218 ? 15.026 4.027 5.489 1.00 92.81 218 ARG A CA 1
ATOM 1749 C C . ARG A 1 218 ? 16.268 4.909 5.323 1.00 92.81 218 ARG A C 1
ATOM 1751 O O . ARG A 1 218 ? 16.428 5.894 6.035 1.00 92.81 218 ARG A O 1
ATOM 1758 N N . SER A 1 219 ? 17.165 4.568 4.400 1.00 90.81 219 SER A N 1
ATOM 1759 C CA . SER A 1 219 ? 18.380 5.340 4.159 1.00 90.81 219 SER A CA 1
ATOM 1760 C C . SER A 1 219 ? 18.093 6.526 3.242 1.00 90.81 219 SER A C 1
ATOM 1762 O O . SER A 1 219 ? 17.811 6.355 2.061 1.00 90.81 219 SER A O 1
ATOM 1764 N N . ARG A 1 220 ? 18.278 7.758 3.730 1.00 86.94 220 ARG A N 1
ATOM 1765 C CA . ARG A 1 220 ? 18.161 8.970 2.890 1.00 86.94 220 ARG A CA 1
ATOM 1766 C C . ARG A 1 220 ? 19.105 8.959 1.687 1.00 86.94 220 ARG A C 1
ATOM 1768 O O . ARG A 1 220 ? 18.785 9.512 0.642 1.00 86.94 220 ARG A O 1
ATOM 1775 N N . LYS A 1 221 ? 20.266 8.306 1.818 1.00 87.25 221 LYS A N 1
ATOM 1776 C CA . LYS A 1 221 ? 21.226 8.166 0.713 1.00 87.25 221 LYS A CA 1
ATOM 1777 C C . LYS A 1 221 ? 20.648 7.343 -0.435 1.00 87.25 221 LYS A C 1
ATOM 1779 O O . LYS A 1 221 ? 20.975 7.615 -1.581 1.00 87.25 221 LYS A O 1
ATOM 1784 N N . PHE A 1 222 ? 19.766 6.391 -0.130 1.00 87.06 222 PHE A N 1
ATOM 1785 C CA . PHE A 1 222 ? 19.114 5.549 -1.128 1.00 87.06 222 PHE A CA 1
ATOM 1786 C C . PHE A 1 222 ? 18.218 6.357 -2.077 1.00 87.06 222 PHE A C 1
ATOM 1788 O O . PHE A 1 222 ? 18.115 6.012 -3.248 1.00 87.06 222 PHE A O 1
ATOM 1795 N N . ALA A 1 223 ? 17.640 7.472 -1.612 1.00 80.25 223 ALA A N 1
ATOM 1796 C CA . ALA A 1 223 ? 16.832 8.370 -2.442 1.00 80.25 223 ALA A CA 1
ATOM 1797 C C . ALA A 1 223 ? 17.603 8.992 -3.609 1.00 80.25 223 ALA A C 1
ATOM 1799 O O . ALA A 1 223 ? 17.028 9.224 -4.669 1.00 80.25 223 ALA A O 1
ATOM 1800 N N . ASN A 1 224 ? 18.901 9.224 -3.411 1.00 77.94 224 ASN A N 1
ATOM 1801 C CA . ASN A 1 224 ? 19.770 9.892 -4.376 1.00 77.94 224 ASN A CA 1
ATOM 1802 C C . ASN A 1 224 ? 20.773 8.925 -5.025 1.00 77.94 224 ASN A C 1
ATOM 1804 O O . ASN A 1 224 ? 21.660 9.360 -5.758 1.00 77.94 224 ASN A O 1
ATOM 1808 N N . ASP A 1 225 ? 20.675 7.625 -4.741 1.00 80.06 225 ASP A N 1
ATOM 1809 C CA . ASP A 1 225 ? 21.592 6.622 -5.270 1.00 80.06 225 ASP A CA 1
ATOM 1810 C C . ASP A 1 225 ? 21.170 6.212 -6.688 1.00 80.06 225 ASP A C 1
ATOM 1812 O O . ASP A 1 225 ? 20.137 5.572 -6.897 1.00 80.06 225 ASP A O 1
ATOM 1816 N N . SER A 1 226 ? 22.006 6.534 -7.678 1.00 73.12 226 SER A N 1
ATOM 1817 C CA . SER A 1 226 ? 21.783 6.162 -9.080 1.00 73.12 226 SER A CA 1
ATOM 1818 C C . SER A 1 226 ? 21.754 4.645 -9.310 1.00 73.12 226 SER A C 1
ATOM 1820 O O . SER A 1 226 ? 21.232 4.188 -10.328 1.00 73.12 226 SER A O 1
ATOM 1822 N N . LYS A 1 227 ? 22.258 3.846 -8.360 1.00 76.00 227 LYS A N 1
ATOM 1823 C CA . LYS A 1 227 ? 22.225 2.375 -8.372 1.00 76.00 227 LYS A CA 1
ATOM 1824 C C . LYS A 1 227 ? 21.142 1.782 -7.471 1.00 76.00 227 LYS A C 1
ATOM 1826 O O . LYS A 1 227 ? 21.054 0.558 -7.366 1.00 76.00 227 LYS A O 1
ATOM 1831 N N . ALA A 1 228 ? 20.267 2.602 -6.880 1.00 77.25 228 ALA A N 1
ATOM 1832 C CA . ALA A 1 228 ? 19.181 2.132 -6.018 1.00 77.25 228 ALA A CA 1
ATOM 1833 C C . ALA A 1 228 ? 18.320 1.044 -6.684 1.00 77.25 228 ALA A C 1
ATOM 1835 O O . ALA A 1 228 ? 17.877 0.103 -6.026 1.00 77.25 228 ALA A O 1
ATOM 1836 N N . TRP A 1 229 ? 18.137 1.125 -8.009 1.00 73.19 229 TRP A N 1
ATOM 1837 C CA . TRP A 1 229 ? 17.384 0.155 -8.808 1.00 73.19 229 TRP A CA 1
ATOM 1838 C C . TRP A 1 229 ? 17.894 -1.295 -8.682 1.00 73.19 229 TRP A C 1
ATOM 1840 O O . TRP A 1 229 ? 17.100 -2.219 -8.849 1.00 73.19 229 TRP A O 1
ATOM 1850 N N . GLU A 1 230 ? 19.174 -1.519 -8.354 1.00 76.94 230 GLU A N 1
ATOM 1851 C CA . GLU A 1 230 ? 19.758 -2.860 -8.184 1.00 76.94 230 GLU A CA 1
ATOM 1852 C C . GLU A 1 230 ? 19.295 -3.566 -6.900 1.00 76.94 230 GLU A C 1
ATOM 1854 O O . GLU A 1 230 ? 19.392 -4.792 -6.801 1.00 76.94 230 GLU A O 1
ATOM 1859 N N . LYS A 1 231 ? 18.814 -2.800 -5.911 1.00 82.31 231 LYS A N 1
ATOM 1860 C CA . LYS A 1 231 ? 18.337 -3.312 -4.615 1.00 82.31 231 LYS A CA 1
ATOM 1861 C C . LYS A 1 231 ? 16.880 -3.763 -4.650 1.00 82.31 231 LYS A C 1
ATOM 1863 O O . LYS A 1 231 ? 16.452 -4.503 -3.766 1.00 82.31 231 LYS A O 1
ATOM 1868 N N . TYR A 1 232 ? 16.133 -3.337 -5.663 1.00 80.56 232 TYR A N 1
ATOM 1869 C CA . TYR A 1 232 ? 14.759 -3.766 -5.867 1.00 80.56 232 TYR A CA 1
ATOM 1870 C C . TYR A 1 232 ? 14.702 -5.174 -6.472 1.00 80.56 232 TYR A C 1
ATOM 1872 O O . TYR A 1 232 ? 15.517 -5.556 -7.315 1.00 80.56 232 TYR A O 1
ATOM 1880 N N . SER A 1 233 ? 13.704 -5.936 -6.029 1.00 68.62 233 SER A N 1
ATOM 1881 C CA . SER A 1 233 ? 13.350 -7.282 -6.482 1.00 68.62 233 SER A CA 1
ATOM 1882 C C . SER A 1 233 ? 14.480 -8.295 -6.373 1.00 68.62 233 SER A C 1
ATOM 1884 O O . SER A 1 233 ? 14.713 -9.122 -7.259 1.00 68.62 233 SER A O 1
ATOM 1886 N N . VAL A 1 234 ? 15.185 -8.242 -5.247 1.00 55.12 234 VAL A N 1
ATOM 1887 C CA . VAL A 1 234 ? 16.132 -9.278 -4.852 1.00 55.12 234 VAL A CA 1
ATOM 1888 C C . VAL A 1 234 ? 15.377 -10.323 -4.034 1.00 55.12 234 VAL A C 1
ATOM 1890 O O . VAL A 1 234 ? 15.371 -10.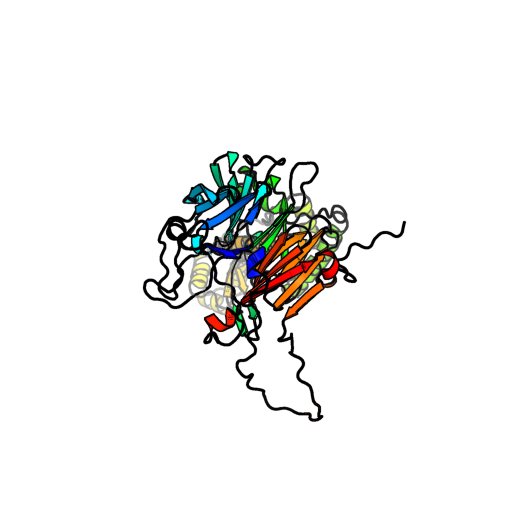289 -2.807 1.00 55.12 234 VAL A O 1
ATOM 1893 N N . LEU A 1 235 ? 14.763 -11.294 -4.709 1.00 47.62 235 LEU A N 1
ATOM 1894 C CA . LEU A 1 235 ? 14.744 -12.641 -4.146 1.00 47.62 235 LEU A CA 1
ATOM 1895 C C . LEU A 1 235 ? 16.120 -13.237 -4.437 1.00 47.62 235 LEU A C 1
ATOM 1897 O O . LEU A 1 235 ? 16.619 -13.141 -5.557 1.00 47.62 235 LEU A O 1
ATOM 1901 N N . TYR A 1 236 ? 16.781 -13.767 -3.412 1.00 37.62 236 TYR A N 1
ATOM 1902 C CA . TYR A 1 236 ? 18.160 -14.249 -3.463 1.00 37.62 236 TYR A CA 1
ATOM 1903 C C . TYR A 1 236 ? 18.290 -15.487 -4.372 1.00 37.62 236 TYR A C 1
ATOM 1905 O O . TYR A 1 236 ? 18.462 -16.607 -3.907 1.00 37.62 236 TYR A O 1
ATOM 1913 N N . LEU A 1 237 ? 18.224 -15.308 -5.691 1.00 37.19 237 LEU A N 1
ATOM 1914 C CA . LEU A 1 237 ? 18.636 -16.306 -6.673 1.00 37.19 237 LEU A CA 1
ATOM 1915 C C . LEU A 1 237 ? 20.144 -16.159 -6.897 1.00 37.19 237 LEU A C 1
ATOM 1917 O O . LEU A 1 237 ? 20.608 -15.668 -7.925 1.00 37.19 237 LEU A O 1
ATOM 1921 N N . GLN A 1 238 ? 20.931 -16.598 -5.914 1.00 33.69 238 GLN A N 1
ATOM 1922 C CA . GLN A 1 238 ? 22.374 -16.793 -6.090 1.00 33.69 238 GLN A CA 1
ATOM 1923 C C . GLN A 1 238 ? 22.729 -18.038 -6.928 1.00 33.69 238 GLN A C 1
ATOM 1925 O O . GLN A 1 238 ? 23.906 -18.338 -7.089 1.00 33.69 238 GLN A O 1
ATOM 1930 N N . ALA A 1 239 ? 21.760 -18.736 -7.526 1.00 34.47 239 ALA A N 1
ATOM 1931 C CA . ALA A 1 239 ? 22.011 -20.015 -8.197 1.00 34.47 239 ALA A CA 1
ATOM 1932 C C . ALA A 1 239 ? 22.114 -19.973 -9.738 1.00 34.47 239 ALA A C 1
ATOM 1934 O O . ALA A 1 239 ? 22.296 -21.023 -10.341 1.00 34.47 239 ALA A O 1
ATOM 1935 N N . LEU A 1 240 ? 22.026 -18.816 -10.412 1.00 38.22 240 LEU A N 1
ATOM 1936 C CA . LEU A 1 240 ? 22.048 -18.779 -11.893 1.00 38.22 240 LEU A CA 1
ATOM 1937 C C . LEU A 1 240 ? 22.971 -17.717 -12.509 1.00 38.22 240 LEU A C 1
ATOM 1939 O O . LEU A 1 240 ? 22.765 -17.306 -13.648 1.00 38.22 240 LEU A O 1
ATOM 1943 N N . LYS A 1 241 ? 24.029 -17.281 -11.813 1.00 36.94 241 LYS A N 1
ATOM 1944 C CA . LYS A 1 241 ? 24.990 -16.341 -12.426 1.00 36.94 241 LYS A CA 1
ATOM 1945 C C . LYS A 1 241 ? 25.842 -16.966 -13.537 1.00 36.94 241 LYS A C 1
ATOM 1947 O O . LYS A 1 241 ? 26.275 -16.240 -14.421 1.00 36.94 241 LYS A O 1
ATOM 1952 N N . THR A 1 242 ? 26.023 -18.286 -13.548 1.00 36.53 242 THR A N 1
ATOM 1953 C CA . THR A 1 242 ? 26.903 -18.944 -14.533 1.00 36.53 242 THR A CA 1
ATOM 1954 C C . THR A 1 242 ? 26.145 -19.490 -15.750 1.00 36.53 242 THR A C 1
ATOM 1956 O O . THR A 1 242 ? 26.690 -19.512 -16.846 1.00 36.53 242 THR A O 1
ATOM 1959 N N . VAL A 1 243 ? 24.865 -19.860 -15.601 1.00 37.75 243 VAL A N 1
ATOM 1960 C CA . VAL A 1 243 ? 24.043 -20.398 -16.707 1.00 37.75 243 VAL A CA 1
ATOM 1961 C C . VAL A 1 243 ? 23.408 -19.279 -17.547 1.00 37.75 243 VAL A C 1
ATOM 1963 O O . VAL A 1 243 ? 23.301 -19.407 -18.764 1.00 37.75 243 VAL A O 1
ATOM 1966 N N . ALA A 1 244 ? 23.059 -18.139 -16.935 1.00 39.28 244 ALA A N 1
ATOM 1967 C CA . ALA A 1 244 ? 22.405 -17.026 -17.630 1.00 39.28 244 ALA A CA 1
ATOM 1968 C C . ALA A 1 244 ? 23.278 -16.378 -18.723 1.00 39.28 244 ALA A C 1
ATOM 1970 O O . ALA A 1 244 ? 22.754 -15.943 -19.742 1.00 39.28 244 ALA A O 1
ATOM 1971 N N . ILE A 1 245 ? 24.605 -16.356 -18.563 1.00 40.88 245 ILE A N 1
ATOM 1972 C CA . ILE A 1 245 ? 25.513 -15.729 -19.540 1.00 40.88 245 ILE A CA 1
ATOM 1973 C C . ILE A 1 245 ? 25.519 -16.499 -20.875 1.00 40.88 245 ILE A C 1
ATOM 1975 O O . ILE A 1 245 ? 25.595 -15.888 -21.938 1.00 40.88 245 ILE A O 1
ATOM 1979 N N . ILE A 1 246 ? 25.367 -17.827 -20.837 1.00 41.78 246 ILE A N 1
ATOM 1980 C CA . ILE A 1 246 ? 25.375 -18.677 -22.039 1.00 41.78 246 ILE A CA 1
ATOM 1981 C C . ILE A 1 246 ? 24.024 -18.610 -22.774 1.00 41.78 246 ILE A C 1
ATOM 1983 O O . ILE A 1 246 ? 23.991 -18.597 -24.005 1.00 41.78 246 ILE A O 1
ATOM 1987 N N . VAL A 1 247 ? 22.915 -18.501 -22.031 1.00 43.16 247 VAL A N 1
ATOM 1988 C CA . VAL A 1 247 ? 21.548 -18.422 -22.584 1.00 43.16 247 VAL A CA 1
ATOM 1989 C C . VAL A 1 247 ? 21.253 -17.049 -23.214 1.00 43.16 247 VAL A C 1
ATOM 1991 O O . VAL A 1 247 ? 20.545 -16.969 -24.216 1.00 43.16 247 VAL A O 1
ATOM 1994 N N . VAL A 1 248 ? 21.827 -15.960 -22.686 1.00 55.84 248 VAL A N 1
ATOM 1995 C CA . VAL A 1 248 ? 21.596 -14.595 -23.201 1.00 55.84 248 VAL A CA 1
ATOM 1996 C C . VAL A 1 248 ? 22.204 -14.386 -24.595 1.00 55.84 248 VAL A C 1
ATOM 1998 O O . VAL A 1 248 ? 21.603 -13.694 -25.413 1.00 55.84 248 VAL A O 1
ATOM 2001 N N . PHE A 1 249 ? 23.343 -15.007 -24.915 1.00 58.94 249 PHE A N 1
ATOM 2002 C CA . PHE A 1 249 ? 23.989 -14.856 -26.229 1.00 58.94 249 PHE A CA 1
ATOM 2003 C C . PHE A 1 249 ? 23.134 -15.411 -27.379 1.00 58.94 249 PHE A C 1
ATOM 2005 O O . PHE A 1 249 ? 22.872 -14.716 -28.364 1.00 58.94 249 PHE A O 1
ATOM 2012 N N . THR A 1 250 ? 22.675 -16.656 -27.241 1.00 56.91 250 THR A N 1
ATOM 2013 C CA . THR A 1 250 ? 21.903 -17.352 -28.280 1.00 56.91 250 THR A CA 1
ATOM 2014 C C . THR A 1 250 ? 20.550 -16.687 -28.506 1.00 56.91 250 THR A C 1
ATOM 2016 O O . THR A 1 250 ? 20.134 -16.516 -29.652 1.00 56.91 250 THR A O 1
ATOM 2019 N N . GLU A 1 251 ? 19.902 -16.225 -27.436 1.00 61.81 251 GLU A N 1
ATOM 2020 C CA . GLU A 1 251 ? 18.612 -15.544 -27.536 1.00 61.81 251 GLU A CA 1
ATOM 2021 C C . GLU A 1 251 ? 18.741 -14.115 -28.094 1.00 61.81 251 GLU A C 1
ATOM 2023 O O . GLU A 1 251 ? 17.899 -13.692 -28.885 1.00 61.81 251 GLU A O 1
ATOM 2028 N N . THR A 1 252 ? 19.825 -13.392 -27.783 1.00 59.84 252 THR A N 1
ATOM 2029 C CA . THR A 1 252 ? 20.078 -12.041 -28.328 1.00 59.84 252 THR A CA 1
ATOM 2030 C C . THR A 1 252 ? 20.297 -12.079 -29.841 1.00 59.84 252 THR A C 1
ATOM 2032 O O . THR A 1 252 ? 19.678 -11.304 -30.571 1.00 59.84 252 THR A O 1
ATOM 2035 N N . HIS A 1 253 ? 21.109 -13.016 -30.340 1.00 68.25 253 HIS A N 1
ATOM 2036 C CA . HIS A 1 253 ? 21.311 -13.191 -31.781 1.00 68.25 253 HIS A CA 1
ATOM 2037 C C . HIS A 1 253 ? 20.007 -13.604 -32.488 1.00 68.25 253 HIS A C 1
ATOM 2039 O O . HIS A 1 253 ? 19.652 -13.043 -33.525 1.00 68.25 253 HIS A O 1
ATOM 2045 N N . ARG A 1 254 ? 19.224 -14.508 -31.881 1.00 70.38 254 ARG A N 1
ATOM 2046 C CA . ARG A 1 254 ? 17.912 -14.928 -32.399 1.00 70.38 254 ARG A CA 1
ATOM 2047 C C . ARG A 1 254 ? 16.914 -13.768 -32.488 1.00 70.38 254 ARG A C 1
ATOM 2049 O O . ARG A 1 254 ? 16.177 -13.668 -33.468 1.00 70.38 254 ARG A O 1
ATOM 2056 N N . LEU A 1 255 ? 16.890 -12.886 -31.486 1.00 68.75 255 LEU A N 1
ATOM 2057 C CA . LEU A 1 255 ? 16.036 -11.695 -31.468 1.00 68.75 255 LEU A CA 1
ATOM 2058 C C . LEU A 1 255 ? 16.474 -10.651 -32.501 1.00 68.75 255 LEU A C 1
ATOM 2060 O O . LEU A 1 255 ? 15.612 -10.062 -33.149 1.00 68.75 255 LEU A O 1
ATOM 2064 N N . LEU A 1 256 ? 17.782 -10.457 -32.699 1.00 63.25 256 LEU A N 1
ATOM 2065 C CA . LEU A 1 256 ? 18.313 -9.556 -33.728 1.00 63.25 256 LEU A CA 1
ATOM 2066 C C . LEU A 1 256 ? 17.949 -10.030 -35.139 1.00 63.25 256 LEU A C 1
ATOM 2068 O O . LEU A 1 256 ? 17.469 -9.225 -35.934 1.00 63.25 256 LEU A O 1
ATOM 2072 N N . ILE A 1 257 ? 18.073 -11.330 -35.421 1.00 69.50 257 ILE A N 1
ATOM 2073 C CA . ILE A 1 257 ? 17.621 -11.910 -36.696 1.00 69.50 257 ILE A CA 1
ATOM 2074 C C . ILE A 1 257 ? 16.113 -11.710 -36.871 1.00 69.50 257 ILE A C 1
ATOM 2076 O O . ILE A 1 257 ? 15.669 -11.285 -37.931 1.00 69.50 257 ILE A O 1
ATOM 2080 N N . LYS A 1 258 ? 15.313 -11.960 -35.826 1.00 65.69 258 LYS A N 1
ATOM 2081 C CA . LYS A 1 258 ? 13.851 -11.811 -35.893 1.00 65.69 258 LYS A CA 1
ATOM 2082 C C . LYS A 1 258 ? 13.401 -10.358 -36.098 1.00 65.69 258 LYS A C 1
ATOM 2084 O O . LYS A 1 258 ? 12.353 -10.133 -36.695 1.00 65.69 258 LYS A O 1
ATOM 2089 N N . ALA A 1 259 ? 14.148 -9.390 -35.571 1.00 60.59 259 ALA A N 1
ATOM 2090 C CA . ALA A 1 259 ? 13.824 -7.970 -35.677 1.00 60.59 259 ALA A CA 1
ATOM 2091 C C . ALA A 1 259 ? 14.293 -7.346 -36.999 1.00 60.59 259 ALA A C 1
ATOM 2093 O O . ALA A 1 259 ? 13.605 -6.474 -37.525 1.00 60.59 259 ALA A O 1
ATOM 2094 N N . TYR A 1 260 ? 15.444 -7.777 -37.523 1.00 62.47 260 TYR A N 1
ATOM 2095 C CA . TYR A 1 260 ? 16.107 -7.108 -38.645 1.00 62.47 260 TYR A CA 1
ATOM 2096 C C . TYR A 1 260 ? 16.227 -7.955 -39.922 1.00 62.47 260 TYR A C 1
ATOM 2098 O O . TYR A 1 260 ? 16.551 -7.382 -40.951 1.00 62.47 260 TYR A O 1
ATOM 2106 N N . ASN A 1 261 ? 15.911 -9.258 -3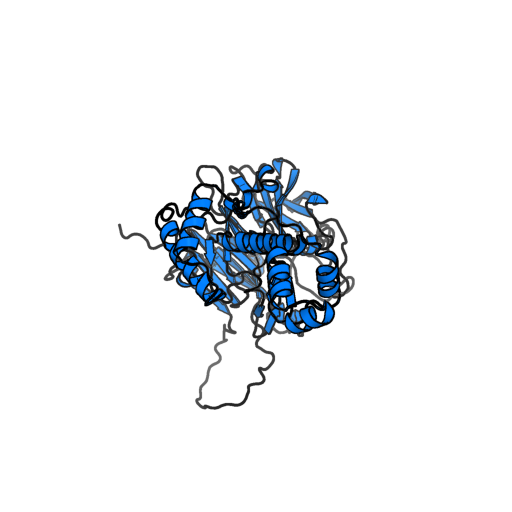9.915 1.00 63.69 261 ASN A N 1
ATOM 2107 C CA . ASN A 1 261 ? 16.067 -10.178 -41.059 1.00 63.69 261 ASN A CA 1
ATOM 2108 C C . ASN A 1 261 ? 17.488 -10.124 -41.685 1.00 63.69 261 ASN A C 1
ATOM 2110 O O . ASN A 1 261 ? 18.466 -10.145 -40.942 1.00 63.69 261 ASN A O 1
ATOM 2114 N N . GLU A 1 262 ? 17.635 -10.106 -43.021 1.00 51.56 262 GLU A N 1
ATOM 2115 C CA . GLU A 1 262 ? 18.931 -10.218 -43.729 1.00 51.56 262 GLU A CA 1
ATOM 2116 C C . GLU A 1 262 ? 20.033 -9.209 -43.331 1.00 51.56 262 GLU A C 1
ATOM 2118 O O . GLU A 1 262 ? 21.193 -9.616 -43.315 1.00 51.56 262 GLU A O 1
ATOM 2123 N N . PRO A 1 263 ? 19.755 -7.942 -42.959 1.00 56.66 263 PRO A N 1
ATOM 2124 C CA . PRO A 1 263 ? 20.792 -7.028 -42.464 1.00 56.66 263 PRO A CA 1
ATOM 2125 C C . PRO A 1 263 ? 21.211 -7.245 -40.993 1.00 56.66 263 PRO A C 1
ATOM 2127 O O . PRO A 1 263 ? 21.881 -6.383 -40.421 1.00 56.66 263 PRO A O 1
ATOM 2130 N N . ALA A 1 264 ? 20.825 -8.348 -40.341 1.00 62.97 264 ALA A N 1
ATOM 2131 C CA . ALA A 1 264 ? 21.259 -8.639 -38.974 1.00 62.97 264 ALA A CA 1
ATOM 2132 C C . ALA A 1 264 ? 22.780 -8.898 -38.883 1.00 62.97 264 ALA A C 1
ATOM 2134 O O . ALA A 1 264 ? 23.397 -9.483 -39.773 1.00 62.97 264 ALA A O 1
ATOM 2135 N N . LEU A 1 265 ? 23.387 -8.468 -37.771 1.00 67.75 265 LEU A N 1
ATOM 2136 C CA . LEU A 1 265 ? 24.803 -8.703 -37.472 1.00 67.75 265 LEU A CA 1
ATOM 2137 C C . LEU A 1 265 ? 25.123 -10.202 -37.489 1.00 67.75 265 LEU A C 1
ATOM 2139 O O . LEU A 1 265 ? 24.365 -11.003 -36.943 1.00 67.75 265 LEU A O 1
ATOM 2143 N N . SER A 1 266 ? 26.278 -10.573 -38.048 1.00 72.69 266 SER A N 1
ATOM 2144 C CA . SER A 1 266 ? 26.727 -11.967 -38.028 1.00 72.69 266 SER A CA 1
ATOM 2145 C C . SER A 1 266 ? 26.928 -12.468 -36.593 1.00 72.69 266 SER A C 1
ATOM 2147 O O . SER A 1 266 ? 27.323 -11.702 -35.707 1.00 72.69 266 SER A O 1
ATOM 2149 N N . GLU A 1 267 ? 26.738 -13.772 -36.368 1.00 72.12 267 GLU A N 1
ATOM 2150 C CA . GLU A 1 267 ? 26.943 -14.399 -35.054 1.00 72.12 267 GLU A CA 1
ATOM 2151 C C . GLU A 1 267 ? 28.332 -14.071 -34.478 1.00 72.12 267 GLU A C 1
ATOM 2153 O O . GLU A 1 267 ? 28.492 -13.804 -33.284 1.00 72.12 267 GLU A O 1
ATOM 2158 N N . ARG A 1 268 ? 29.342 -14.040 -35.353 1.00 71.12 268 ARG A N 1
ATOM 2159 C CA . ARG A 1 268 ? 30.724 -13.706 -35.012 1.00 71.12 268 ARG A CA 1
ATOM 2160 C C . ARG A 1 268 ? 30.858 -12.266 -34.523 1.00 71.12 268 ARG A C 1
ATOM 2162 O O . ARG A 1 268 ? 31.421 -12.044 -33.457 1.00 71.12 268 ARG A O 1
ATOM 2169 N N . THR A 1 269 ? 30.298 -11.311 -35.260 1.00 71.62 269 THR A N 1
ATOM 2170 C CA . THR A 1 269 ? 30.313 -9.893 -34.882 1.00 71.62 269 THR A CA 1
ATOM 2171 C C . THR A 1 269 ? 29.585 -9.688 -33.553 1.00 71.62 269 THR A C 1
ATOM 2173 O O . THR A 1 269 ? 30.092 -9.015 -32.662 1.00 71.62 269 THR A O 1
ATOM 2176 N N . CYS A 1 270 ? 28.438 -10.347 -33.362 1.00 69.06 270 CYS A N 1
ATOM 2177 C CA . CYS A 1 270 ? 27.693 -10.296 -32.105 1.00 69.06 270 CYS A CA 1
ATOM 2178 C C . CYS A 1 270 ? 28.515 -10.836 -30.917 1.00 69.06 270 CYS A C 1
ATOM 2180 O O . CYS A 1 270 ? 28.461 -10.277 -29.822 1.00 69.06 270 CYS A O 1
ATOM 2182 N N . ARG A 1 271 ? 29.302 -11.899 -31.130 1.00 73.19 271 ARG A N 1
ATOM 2183 C CA . ARG A 1 271 ? 30.191 -12.497 -30.120 1.00 73.19 271 ARG A CA 1
ATOM 2184 C C . ARG A 1 271 ? 31.358 -11.580 -29.749 1.00 73.19 271 ARG A C 1
ATOM 2186 O O . ARG A 1 271 ? 31.667 -11.453 -28.567 1.00 73.19 271 ARG A O 1
ATOM 2193 N N . GLU A 1 272 ? 31.979 -10.943 -30.738 1.00 72.44 272 GLU A N 1
ATOM 2194 C CA . GLU A 1 272 ? 33.102 -10.015 -30.548 1.00 72.44 272 GLU A CA 1
ATOM 2195 C C . GLU A 1 272 ? 32.669 -8.777 -29.741 1.00 72.44 272 GLU A C 1
ATOM 2197 O O . GLU A 1 272 ? 33.319 -8.429 -28.755 1.00 72.44 272 GLU A O 1
ATOM 2202 N N . TRP A 1 273 ? 31.511 -8.188 -30.059 1.00 72.25 273 TRP A N 1
ATOM 2203 C CA . TRP A 1 273 ? 30.933 -7.090 -29.271 1.00 72.25 273 TRP A CA 1
ATOM 2204 C C . TRP A 1 273 ? 30.557 -7.516 -27.848 1.00 72.25 273 TRP A C 1
ATOM 2206 O O . TRP A 1 273 ? 30.808 -6.783 -26.894 1.00 72.25 273 TRP A O 1
ATOM 2216 N N . PHE A 1 274 ? 30.010 -8.723 -27.673 1.00 69.31 274 PHE A N 1
ATOM 2217 C CA . PHE A 1 274 ? 29.658 -9.233 -26.346 1.00 69.31 274 PHE A CA 1
ATOM 2218 C C . PHE A 1 274 ? 30.892 -9.445 -25.459 1.00 69.31 274 PHE A C 1
ATOM 2220 O O . PHE A 1 274 ? 30.853 -9.151 -24.265 1.00 69.31 274 PHE A O 1
ATOM 2227 N N . GLN A 1 275 ? 32.004 -9.915 -26.034 1.00 70.88 275 GLN A N 1
ATOM 2228 C CA . GLN A 1 275 ? 33.285 -10.010 -25.331 1.00 70.88 275 GLN A CA 1
ATOM 2229 C C . GLN A 1 275 ? 33.863 -8.631 -25.001 1.00 70.88 275 GLN A C 1
ATOM 2231 O O . GLN A 1 275 ? 34.346 -8.437 -23.886 1.00 70.88 275 GLN A O 1
ATOM 2236 N N . LYS A 1 276 ? 33.774 -7.672 -25.931 1.00 72.31 276 LYS A N 1
ATOM 2237 C CA . LYS A 1 276 ? 34.214 -6.285 -25.723 1.00 72.31 276 LYS A CA 1
ATOM 2238 C C . LYS A 1 276 ? 33.494 -5.655 -24.520 1.00 72.31 276 LYS A C 1
ATOM 2240 O O . LYS A 1 276 ? 34.138 -5.286 -23.539 1.00 72.31 276 LYS A O 1
ATOM 2245 N N . PHE A 1 277 ? 32.159 -5.705 -24.517 1.00 72.81 277 PHE A N 1
ATOM 2246 C CA . PHE A 1 277 ? 31.337 -5.211 -23.406 1.00 72.81 277 PHE A CA 1
ATOM 2247 C C . PHE A 1 277 ? 31.543 -6.003 -22.108 1.00 72.81 277 PHE A C 1
ATOM 2249 O O . PHE A 1 277 ? 31.571 -5.421 -21.024 1.00 72.81 277 PHE A O 1
ATOM 2256 N N . GLY A 1 278 ? 31.715 -7.327 -22.200 1.00 61.47 278 GLY A N 1
ATOM 2257 C CA . GLY A 1 278 ? 31.993 -8.192 -21.050 1.00 61.47 278 GLY A CA 1
ATOM 2258 C C . GLY A 1 278 ? 33.310 -7.863 -20.340 1.00 61.47 278 GLY A C 1
ATOM 2259 O O . GLY A 1 278 ? 33.415 -8.063 -19.131 1.00 61.47 278 GLY A O 1
ATOM 2260 N N . ASN A 1 279 ? 34.274 -7.296 -21.068 1.00 67.75 279 ASN A N 1
ATOM 2261 C CA . ASN A 1 279 ? 35.563 -6.848 -20.547 1.00 67.75 279 ASN A CA 1
ATOM 2262 C C . ASN A 1 279 ? 35.565 -5.369 -20.110 1.00 67.75 279 ASN A C 1
ATOM 2264 O O . ASN A 1 279 ? 36.615 -4.848 -19.742 1.00 67.75 279 ASN A O 1
ATOM 2268 N N . GLY A 1 280 ? 34.405 -4.701 -20.115 1.00 58.00 280 GLY A N 1
ATOM 2269 C CA . GLY A 1 280 ? 34.258 -3.310 -19.678 1.00 58.00 280 GLY A CA 1
ATOM 2270 C C . GLY A 1 280 ? 34.643 -2.259 -20.723 1.00 58.00 280 GLY A C 1
ATOM 2271 O O . GLY A 1 280 ? 34.720 -1.081 -20.381 1.00 58.00 280 GLY A O 1
ATOM 2272 N N . ASP A 1 281 ? 34.870 -2.666 -21.973 1.00 65.94 281 ASP A N 1
ATOM 2273 C CA . ASP A 1 281 ? 35.101 -1.768 -23.103 1.00 65.94 281 ASP A CA 1
ATOM 2274 C C . ASP A 1 281 ? 33.759 -1.487 -23.803 1.00 65.94 281 ASP A C 1
ATOM 2276 O O . ASP A 1 281 ? 33.189 -2.357 -24.462 1.00 65.94 281 ASP A O 1
ATOM 2280 N N . PHE A 1 282 ? 33.231 -0.278 -23.595 1.00 69.12 282 PHE A N 1
ATOM 2281 C CA . PHE A 1 282 ? 31.941 0.187 -24.124 1.00 69.12 282 PHE A CA 1
ATOM 2282 C C . PHE A 1 282 ? 32.089 1.193 -25.266 1.00 69.12 282 PHE A C 1
ATOM 2284 O O . PHE A 1 282 ? 31.107 1.832 -25.638 1.00 69.12 282 PHE A O 1
ATOM 2291 N N . ASP A 1 283 ? 33.298 1.351 -25.802 1.00 70.50 283 ASP A N 1
ATOM 2292 C CA . ASP A 1 283 ? 33.539 2.237 -26.931 1.00 70.50 283 ASP A CA 1
ATOM 2293 C C . ASP A 1 283 ? 32.816 1.699 -28.176 1.00 70.50 283 ASP A C 1
ATOM 2295 O O . ASP A 1 283 ? 32.962 0.526 -28.537 1.00 70.50 283 ASP A O 1
ATOM 2299 N N . VAL A 1 284 ? 31.992 2.532 -28.806 1.00 63.56 284 VAL A N 1
ATOM 2300 C CA . VAL A 1 284 ? 31.179 2.173 -29.979 1.00 63.56 284 VAL A CA 1
ATOM 2301 C C . VAL A 1 284 ? 31.644 2.873 -31.249 1.00 63.56 284 VAL A C 1
ATOM 2303 O O . VAL A 1 284 ? 31.089 2.593 -32.309 1.00 63.56 284 VAL A O 1
ATOM 2306 N N . GLU A 1 285 ? 32.650 3.742 -31.145 1.00 65.38 285 GLU A N 1
ATOM 2307 C CA . GLU A 1 285 ? 33.197 4.447 -32.294 1.00 65.38 285 GLU A CA 1
ATOM 2308 C C . GLU A 1 285 ? 33.932 3.470 -33.219 1.00 65.38 285 GLU A C 1
ATOM 2310 O O . GLU A 1 285 ? 34.642 2.549 -32.783 1.00 65.38 285 GLU A O 1
ATOM 2315 N N . ASP A 1 286 ? 33.736 3.656 -34.524 1.00 54.38 286 ASP A N 1
ATOM 2316 C CA . ASP A 1 286 ? 34.498 2.930 -35.528 1.00 54.38 286 ASP A CA 1
ATOM 2317 C C . ASP A 1 286 ? 35.967 3.347 -35.411 1.00 54.38 286 ASP A C 1
ATOM 2319 O O . ASP A 1 286 ? 36.307 4.528 -35.397 1.00 54.38 286 ASP A O 1
ATOM 2323 N N . LYS A 1 287 ? 36.873 2.368 -35.335 1.00 55.41 287 LYS A N 1
ATOM 2324 C CA . LYS A 1 287 ? 38.309 2.665 -35.376 1.00 55.41 287 LYS A CA 1
ATOM 2325 C C . LYS A 1 287 ? 38.649 3.305 -36.718 1.00 55.41 287 LYS A C 1
ATOM 2327 O O . LYS A 1 287 ? 38.201 2.807 -37.755 1.00 55.41 287 LYS A O 1
ATOM 2332 N N . ASP A 1 288 ? 39.501 4.328 -36.686 1.00 47.09 288 ASP A N 1
ATOM 2333 C CA . ASP A 1 288 ? 39.983 5.013 -37.885 1.00 47.09 288 ASP A CA 1
ATOM 2334 C C . ASP A 1 288 ? 40.420 4.008 -38.957 1.00 47.09 288 ASP A C 1
ATOM 2336 O O . ASP A 1 288 ? 41.313 3.174 -38.757 1.00 47.09 288 ASP A O 1
ATOM 2340 N N . ARG A 1 289 ? 39.770 4.080 -40.121 1.00 47.38 289 ARG A N 1
ATOM 2341 C CA . ARG A 1 289 ? 40.175 3.303 -41.291 1.00 47.38 289 ARG A CA 1
ATOM 2342 C C . ARG A 1 289 ? 41.427 3.937 -41.883 1.00 47.38 289 ARG A C 1
ATOM 2344 O O . ARG A 1 289 ? 41.474 5.136 -42.137 1.00 47.38 289 ARG A O 1
ATOM 2351 N N . SER A 1 290 ? 42.435 3.121 -42.168 1.00 45.00 290 SER A N 1
ATOM 2352 C CA . SER A 1 290 ? 43.644 3.564 -42.858 1.00 45.00 290 SER A CA 1
ATOM 2353 C C . SER A 1 290 ? 43.364 3.837 -44.343 1.00 45.00 290 SER A C 1
ATOM 2355 O O . SER A 1 290 ? 43.437 2.946 -45.188 1.00 45.00 290 SER A O 1
ATOM 2357 N N . GLY A 1 291 ? 43.068 5.098 -44.667 1.00 43.62 291 GLY A N 1
ATOM 2358 C CA . GLY A 1 291 ? 42.989 5.614 -46.036 1.00 43.62 291 GLY A CA 1
ATOM 2359 C C . GLY A 1 291 ? 43.011 7.146 -46.056 1.00 43.62 291 GLY A C 1
ATOM 2360 O O . GLY A 1 291 ? 42.202 7.777 -45.389 1.00 43.62 291 GLY A O 1
ATOM 2361 N N . GLY A 1 292 ? 43.970 7.741 -46.776 1.00 35.88 292 GLY A N 1
ATOM 2362 C CA . GLY A 1 292 ? 44.233 9.189 -46.777 1.00 35.88 292 GLY A CA 1
ATOM 2363 C C . GLY A 1 292 ? 43.209 10.043 -47.548 1.00 35.88 292 GLY A C 1
ATOM 2364 O O . GLY A 1 292 ? 42.466 9.514 -48.377 1.00 35.88 292 GLY A O 1
ATOM 2365 N N . PRO A 1 293 ? 43.183 11.372 -47.326 1.00 36.50 293 PRO A N 1
ATOM 2366 C CA . PRO A 1 293 ? 42.157 12.243 -47.888 1.00 36.50 293 PRO A CA 1
ATOM 2367 C C . PRO A 1 293 ? 42.452 12.611 -49.351 1.00 36.50 293 PRO A C 1
ATOM 2369 O O . PRO A 1 293 ? 43.579 12.961 -49.708 1.00 36.50 293 PRO A O 1
ATOM 2372 N N . LYS A 1 294 ? 41.416 12.589 -50.198 1.00 44.56 294 LYS A N 1
ATOM 2373 C CA . LYS A 1 294 ? 41.394 13.294 -51.486 1.00 44.56 294 LYS A CA 1
ATOM 2374 C C . LYS A 1 294 ? 40.385 14.428 -51.388 1.00 44.56 294 LYS A C 1
ATOM 2376 O O . LYS A 1 294 ? 39.206 14.185 -51.172 1.00 44.56 294 LYS A O 1
ATOM 2381 N N . ILE A 1 295 ? 40.885 15.645 -51.550 1.00 36.94 295 ILE A N 1
ATOM 2382 C CA . ILE A 1 295 ? 40.096 16.872 -51.588 1.00 36.94 295 ILE A CA 1
ATOM 2383 C C . ILE A 1 295 ? 39.353 16.902 -52.929 1.00 36.94 295 ILE A C 1
ATOM 2385 O O . ILE A 1 295 ? 39.984 16.969 -53.983 1.00 36.94 295 ILE A O 1
ATOM 2389 N N . TYR A 1 296 ? 38.027 16.838 -52.881 1.00 50.06 296 TYR A N 1
ATOM 2390 C CA . TYR A 1 296 ? 37.148 17.337 -53.934 1.00 50.06 296 TYR A CA 1
ATOM 2391 C C . TYR A 1 296 ? 36.306 18.456 -53.311 1.00 50.06 296 TYR A C 1
ATOM 2393 O O . TYR A 1 296 ? 35.949 18.376 -52.139 1.00 50.06 296 TYR A O 1
ATOM 2401 N N . GLU A 1 297 ? 36.006 19.513 -54.058 1.00 54.78 297 GLU A N 1
ATOM 2402 C CA . GLU A 1 297 ? 34.992 20.477 -53.623 1.00 54.78 297 GLU A CA 1
ATOM 2403 C C . GLU A 1 297 ? 33.612 19.807 -53.721 1.00 54.78 297 GLU A C 1
ATOM 2405 O O . GLU A 1 297 ? 33.211 19.342 -54.790 1.00 54.78 297 GLU A O 1
ATOM 2410 N N . HIS A 1 298 ? 32.930 19.690 -52.578 1.00 60.81 298 HIS A N 1
ATOM 2411 C CA . HIS A 1 298 ? 31.652 18.982 -52.422 1.00 60.81 298 HIS A CA 1
ATOM 2412 C C . HIS A 1 298 ? 30.428 19.911 -52.371 1.00 60.81 298 HIS A C 1
ATOM 2414 O O . HIS A 1 298 ? 29.306 19.423 -52.464 1.00 60.81 298 HIS A O 1
ATOM 2420 N N . ALA A 1 299 ? 30.644 21.231 -52.309 1.00 67.44 299 ALA A N 1
ATOM 2421 C CA . ALA A 1 299 ? 29.608 22.221 -52.010 1.00 67.44 299 ALA A CA 1
ATOM 2422 C C . ALA A 1 299 ? 28.372 22.133 -52.926 1.00 67.44 299 ALA A C 1
ATOM 2424 O O . ALA A 1 299 ? 27.252 22.177 -52.437 1.00 67.44 299 ALA A O 1
ATOM 2425 N N . GLU A 1 300 ? 28.563 21.930 -54.232 1.00 75.50 300 GLU A N 1
ATOM 2426 C CA . GLU A 1 300 ? 27.455 21.859 -55.200 1.00 75.50 300 GLU A CA 1
ATOM 2427 C C . GLU A 1 300 ? 26.594 20.595 -55.046 1.00 75.50 300 GLU A C 1
ATOM 2429 O O . GLU A 1 300 ? 25.393 20.619 -55.298 1.00 75.50 300 GLU A O 1
ATOM 2434 N N . LEU A 1 301 ? 27.196 19.465 -54.655 1.00 80.00 301 LEU A N 1
ATOM 2435 C CA . LEU A 1 301 ? 26.446 18.226 -54.431 1.00 80.00 301 LEU A CA 1
ATOM 2436 C C . LEU A 1 301 ? 25.722 18.269 -53.082 1.00 80.00 301 LEU A C 1
ATOM 2438 O O . LEU A 1 301 ? 24.609 17.761 -52.987 1.00 80.00 301 LEU A O 1
ATOM 2442 N N . ASP A 1 302 ? 26.346 18.872 -52.070 1.00 75.50 302 ASP A N 1
ATOM 2443 C CA . ASP A 1 302 ? 25.732 19.061 -50.757 1.00 75.50 302 ASP A CA 1
ATOM 2444 C C . ASP A 1 302 ? 24.495 19.970 -50.859 1.00 75.50 302 ASP A C 1
ATOM 2446 O O . ASP A 1 302 ? 23.446 19.617 -50.326 1.00 75.50 302 ASP A O 1
ATOM 2450 N N . GLU A 1 303 ? 24.566 21.065 -51.627 1.00 79.75 303 GLU A N 1
ATOM 2451 C CA . GLU A 1 303 ? 23.436 21.983 -51.850 1.00 79.75 303 GLU A CA 1
ATOM 2452 C C . GLU A 1 303 ? 22.249 21.295 -52.553 1.00 79.75 303 GLU A C 1
ATOM 2454 O O . GLU A 1 303 ? 21.106 21.439 -52.123 1.00 79.75 303 GLU A O 1
ATOM 2459 N N . LEU A 1 304 ? 22.509 20.458 -53.568 1.00 83.19 304 LEU A N 1
ATOM 2460 C CA . LEU A 1 304 ? 21.458 19.689 -54.254 1.00 83.19 304 LEU A CA 1
ATOM 2461 C C . LEU A 1 304 ? 20.773 18.664 -53.340 1.00 83.19 304 LEU A C 1
ATOM 2463 O O . LEU A 1 304 ? 19.563 18.468 -53.424 1.00 83.19 304 LEU A O 1
ATOM 2467 N N . LEU A 1 305 ? 21.536 18.013 -52.456 1.00 81.69 305 LEU A N 1
ATOM 2468 C CA . LEU A 1 305 ? 20.988 17.048 -51.500 1.00 81.69 305 LEU A CA 1
ATOM 2469 C C . LEU A 1 305 ? 20.236 17.725 -50.345 1.00 81.69 305 LEU A C 1
ATOM 2471 O O . LEU A 1 305 ? 19.350 17.098 -49.761 1.00 81.69 305 LEU A O 1
ATOM 2475 N N . GLU A 1 306 ? 20.576 18.972 -50.005 1.00 80.06 306 GLU A N 1
ATOM 2476 C CA . GLU A 1 306 ? 19.799 19.790 -49.068 1.00 80.06 306 GLU A CA 1
ATOM 2477 C C . GLU A 1 306 ? 18.472 20.267 -49.674 1.00 80.06 306 GLU A C 1
ATOM 2479 O O . GLU A 1 306 ? 17.477 20.353 -48.949 1.00 80.06 306 GLU A O 1
ATOM 2484 N N . GLU A 1 307 ? 18.438 20.543 -50.982 1.00 83.06 307 GLU A N 1
ATOM 2485 C CA . GLU A 1 307 ? 17.222 20.951 -51.693 1.00 83.06 307 GLU A CA 1
ATOM 2486 C C . GLU A 1 307 ? 16.264 19.771 -51.933 1.00 83.06 307 GLU A C 1
ATOM 2488 O O . GLU A 1 307 ? 15.072 19.870 -51.627 1.00 83.06 307 GLU A O 1
ATOM 2493 N N . ASP A 1 308 ? 16.775 18.641 -52.437 1.00 81.88 308 ASP A N 1
ATOM 2494 C CA . ASP A 1 308 ? 15.995 17.423 -52.669 1.00 81.88 308 ASP A CA 1
ATOM 2495 C C . ASP A 1 308 ? 16.846 16.154 -52.496 1.00 81.88 308 ASP A C 1
ATOM 2497 O O . ASP A 1 308 ? 17.510 15.657 -53.409 1.00 81.88 308 ASP A O 1
ATOM 2501 N N . SER A 1 309 ? 16.767 15.557 -51.307 1.00 83.88 309 SER A N 1
ATOM 2502 C CA . SER A 1 309 ? 17.479 14.320 -50.982 1.00 83.88 309 SER A CA 1
ATOM 2503 C C . SER A 1 309 ? 16.966 13.082 -51.724 1.00 83.88 309 SER A C 1
ATOM 2505 O O . SER A 1 309 ? 17.607 12.034 -51.627 1.00 83.88 309 SER A O 1
ATOM 2507 N N . SER A 1 310 ? 15.843 13.157 -52.445 1.00 84.94 310 SER A N 1
ATOM 2508 C CA . SER A 1 310 ? 15.215 11.993 -53.089 1.00 84.94 310 SER A CA 1
ATOM 2509 C C . SER A 1 310 ? 15.723 11.699 -54.507 1.00 84.94 310 SER A C 1
ATOM 2511 O O . SER A 1 310 ? 15.362 10.697 -55.135 1.00 84.94 310 SER A O 1
ATOM 2513 N N . GLN A 1 311 ? 16.602 12.562 -55.018 1.00 86.12 311 GLN A N 1
ATOM 2514 C CA . GLN A 1 311 ? 17.105 12.499 -56.385 1.00 86.12 311 GLN A CA 1
ATOM 2515 C C . GLN A 1 311 ? 17.938 11.244 -56.658 1.00 86.12 311 GLN A C 1
ATOM 2517 O O . GLN A 1 311 ? 18.770 10.793 -55.867 1.00 86.12 311 GLN A O 1
ATOM 2522 N N . THR A 1 312 ? 17.799 10.687 -57.856 1.00 87.44 312 THR A N 1
ATOM 2523 C CA . THR A 1 312 ? 18.617 9.551 -58.285 1.00 87.44 312 THR A CA 1
ATOM 2524 C C . THR A 1 312 ? 20.027 9.994 -58.686 1.00 87.44 312 THR A C 1
ATOM 2526 O O . THR A 1 312 ? 20.248 11.101 -59.173 1.00 87.44 312 THR A O 1
ATOM 2529 N N . GLN A 1 313 ? 21.008 9.081 -58.619 1.00 87.00 313 GLN A N 1
ATOM 2530 C CA . GLN A 1 313 ? 22.373 9.350 -59.118 1.00 87.00 313 GLN A CA 1
ATOM 2531 C C . GLN A 1 313 ? 22.402 9.824 -60.580 1.00 87.00 313 GLN A C 1
ATOM 2533 O O . GLN A 1 313 ? 23.365 10.455 -61.005 1.00 87.00 313 GLN A O 1
ATOM 2538 N N . LYS A 1 314 ? 21.391 9.451 -61.376 1.00 84.19 314 LYS A N 1
ATOM 2539 C CA . LYS A 1 314 ? 21.287 9.824 -62.788 1.00 84.19 314 LYS A CA 1
ATOM 2540 C C . LYS A 1 314 ? 20.811 11.268 -62.951 1.00 84.19 314 LYS A C 1
ATOM 2542 O O . LYS A 1 314 ? 21.337 11.955 -63.817 1.00 84.19 314 LYS A O 1
ATOM 2547 N N . GLU A 1 315 ? 19.861 11.709 -62.133 1.00 85.12 315 GLU A N 1
ATOM 2548 C CA . GLU A 1 315 ? 19.380 13.096 -62.105 1.00 85.12 315 GLU A CA 1
ATOM 2549 C C . GLU A 1 315 ? 20.462 14.031 -61.572 1.00 85.12 315 GLU A C 1
ATOM 2551 O O . GLU A 1 315 ? 20.810 14.990 -62.249 1.00 85.12 315 GLU A O 1
ATOM 2556 N N . LEU A 1 316 ? 21.111 13.668 -60.463 1.00 86.56 316 LEU A N 1
ATOM 2557 C CA . LEU A 1 316 ? 22.256 14.410 -59.923 1.00 86.56 316 LEU A CA 1
ATOM 2558 C C . LEU A 1 316 ? 23.394 14.550 -60.947 1.00 86.56 316 LEU A C 1
ATOM 2560 O O . LEU A 1 316 ? 24.011 15.603 -61.060 1.00 86.56 316 LEU A O 1
ATOM 2564 N N . ALA A 1 317 ? 23.662 13.499 -61.729 1.00 85.50 317 ALA A N 1
ATOM 2565 C CA . ALA A 1 317 ? 24.678 13.529 -62.782 1.00 85.50 317 ALA A CA 1
ATOM 2566 C C . ALA A 1 317 ? 24.307 14.453 -63.952 1.00 85.50 317 ALA A C 1
ATOM 2568 O O . ALA A 1 317 ? 25.192 15.065 -64.545 1.00 85.50 317 ALA A O 1
ATOM 2569 N N . LEU A 1 318 ? 23.015 14.547 -64.281 1.00 84.12 318 LEU A N 1
ATOM 2570 C CA . LEU A 1 318 ? 22.502 15.456 -65.306 1.00 84.12 318 LEU A CA 1
ATOM 2571 C C . LEU A 1 318 ? 22.582 16.913 -64.842 1.00 84.12 318 LEU A C 1
ATOM 2573 O O . LEU A 1 318 ? 23.044 17.749 -65.609 1.00 84.12 318 LEU A O 1
ATOM 2577 N N . THR A 1 319 ? 22.187 17.199 -63.599 1.00 83.94 319 THR A N 1
ATOM 2578 C CA . THR A 1 319 ? 22.196 18.557 -63.030 1.00 83.94 319 THR A CA 1
ATOM 2579 C C . THR A 1 319 ? 23.612 19.097 -62.839 1.00 83.94 319 THR A C 1
ATOM 2581 O O . THR A 1 319 ? 23.866 20.260 -63.121 1.00 83.94 319 THR A O 1
ATOM 2584 N N . LEU A 1 320 ? 24.547 18.246 -62.406 1.00 81.56 320 LEU A N 1
ATOM 2585 C CA . LEU A 1 320 ? 25.950 18.618 -62.192 1.00 81.56 320 LEU A CA 1
ATOM 2586 C C . LEU A 1 320 ? 26.817 18.511 -63.461 1.00 81.56 320 LEU A C 1
ATOM 2588 O O . LEU A 1 320 ? 28.023 18.718 -63.383 1.00 81.56 320 LEU A O 1
ATOM 2592 N N . GLU A 1 321 ? 26.244 18.118 -64.605 1.00 81.12 321 GLU A N 1
ATOM 2593 C CA . GLU A 1 321 ? 26.958 17.874 -65.874 1.00 81.12 321 GLU A CA 1
ATOM 2594 C C . GLU A 1 321 ? 28.189 16.945 -65.751 1.00 81.12 321 GLU A C 1
ATOM 2596 O O . GLU A 1 321 ? 29.177 17.057 -66.482 1.00 81.12 321 GLU A O 1
ATOM 2601 N N . VAL A 1 322 ? 28.139 15.969 -64.841 1.00 81.56 322 VAL A N 1
ATOM 2602 C CA . VAL A 1 322 ? 29.230 15.011 -64.602 1.00 81.56 322 VAL A CA 1
ATOM 2603 C C . VAL A 1 322 ? 28.822 13.585 -64.953 1.00 81.56 322 VAL A C 1
ATOM 2605 O O . VAL A 1 322 ? 27.654 13.206 -64.975 1.00 81.56 322 VAL A O 1
ATOM 2608 N N . ALA A 1 323 ? 29.808 12.717 -65.181 1.00 81.62 323 ALA A N 1
ATOM 2609 C CA . ALA A 1 323 ? 29.542 11.289 -65.313 1.00 81.62 323 ALA A CA 1
ATOM 2610 C C . ALA A 1 323 ? 28.914 10.720 -64.025 1.00 81.62 323 ALA A C 1
ATOM 2612 O O . ALA A 1 323 ? 29.393 10.978 -62.923 1.00 81.62 323 ALA A O 1
ATOM 2613 N N . ARG A 1 324 ? 27.922 9.828 -64.162 1.00 83.88 324 ARG A N 1
ATOM 2614 C CA . ARG A 1 324 ? 27.248 9.149 -63.032 1.00 83.88 324 ARG A CA 1
ATOM 2615 C C . ARG A 1 324 ? 28.216 8.522 -62.019 1.00 83.88 324 ARG A C 1
ATOM 2617 O O . ARG A 1 324 ? 27.968 8.557 -60.821 1.00 83.88 324 ARG A O 1
ATOM 2624 N N . ARG A 1 325 ? 29.340 7.974 -62.499 1.00 78.12 325 ARG A N 1
ATOM 2625 C CA . ARG A 1 325 ? 30.399 7.404 -61.644 1.00 78.12 325 ARG A CA 1
ATOM 2626 C C . ARG A 1 325 ? 31.064 8.442 -60.736 1.00 78.12 325 ARG A C 1
ATOM 2628 O O . ARG A 1 325 ? 31.489 8.091 -59.643 1.00 78.12 325 ARG A O 1
ATOM 2635 N N . ALA A 1 326 ? 31.161 9.696 -61.175 1.00 77.75 326 ALA A N 1
ATOM 2636 C CA . ALA A 1 326 ? 31.696 10.778 -60.358 1.00 77.75 326 ALA A CA 1
ATOM 2637 C C . ALA A 1 326 ? 30.735 11.124 -59.211 1.00 77.75 326 ALA A C 1
ATOM 2639 O O . ALA A 1 326 ? 31.188 11.274 -58.083 1.00 77.75 326 ALA A O 1
ATOM 2640 N N . VAL A 1 327 ? 29.421 11.158 -59.471 1.00 82.88 327 VAL A N 1
ATOM 2641 C CA . VAL A 1 327 ? 28.393 11.342 -58.428 1.00 82.88 327 VAL A CA 1
ATOM 2642 C C . VAL A 1 327 ? 28.416 10.192 -57.425 1.00 82.88 327 VAL A C 1
ATOM 2644 O O . VAL A 1 327 ? 28.433 10.425 -56.224 1.00 82.88 327 VAL A O 1
ATOM 2647 N N . GLU A 1 328 ? 28.497 8.949 -57.904 1.00 83.31 328 GLU A N 1
ATOM 2648 C CA . GLU A 1 328 ? 28.594 7.763 -57.046 1.00 83.31 328 GLU A CA 1
ATOM 2649 C C . GLU A 1 328 ? 29.817 7.824 -56.117 1.00 83.31 328 GLU A C 1
ATOM 2651 O O . GLU A 1 328 ? 29.690 7.605 -54.914 1.00 83.31 328 GLU A O 1
ATOM 2656 N N . HIS A 1 329 ? 30.984 8.196 -56.649 1.00 79.31 329 HIS A N 1
ATOM 2657 C CA . HIS A 1 329 ? 32.199 8.344 -55.849 1.00 79.31 329 HIS A CA 1
ATOM 2658 C C . HIS A 1 329 ? 32.110 9.518 -54.857 1.00 79.31 329 HIS A C 1
ATOM 2660 O O . HIS A 1 329 ? 32.612 9.402 -53.741 1.00 79.31 329 HIS A O 1
ATOM 2666 N N . ARG A 1 330 ? 31.469 10.635 -55.235 1.00 82.44 330 ARG A N 1
ATOM 2667 C CA . ARG A 1 330 ? 31.266 11.798 -54.351 1.00 82.44 330 ARG A CA 1
ATOM 2668 C C . ARG A 1 330 ? 30.300 11.486 -53.201 1.00 82.44 330 ARG A C 1
ATOM 2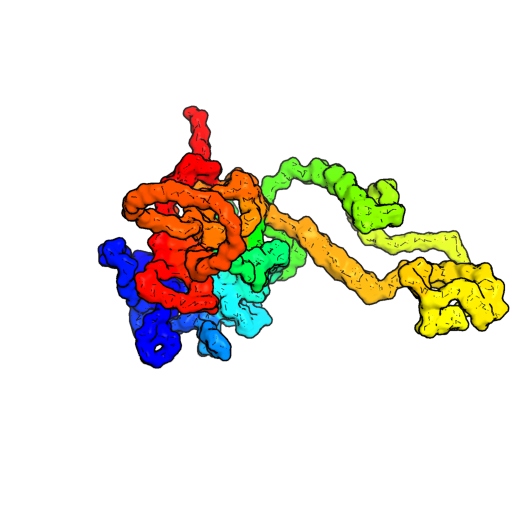670 O O . ARG A 1 330 ? 30.601 11.811 -52.059 1.00 82.44 330 ARG A O 1
ATOM 2677 N N . LEU A 1 331 ? 29.191 10.796 -53.476 1.00 81.56 331 LEU A N 1
ATOM 2678 C CA . LEU A 1 331 ? 28.248 10.331 -52.451 1.00 81.56 331 LEU A CA 1
ATOM 2679 C C . LEU A 1 331 ? 28.916 9.355 -51.472 1.00 81.56 331 LEU A C 1
ATOM 2681 O O . LEU A 1 331 ? 28.707 9.452 -50.267 1.00 81.56 331 LEU A O 1
ATOM 2685 N N . GLN A 1 332 ? 29.769 8.453 -51.975 1.00 77.81 332 GLN A N 1
ATOM 2686 C CA . GLN A 1 332 ? 30.550 7.540 -51.133 1.00 77.81 332 GLN A CA 1
ATOM 2687 C C . GLN A 1 332 ? 31.575 8.275 -50.261 1.00 77.81 332 GLN A C 1
ATOM 2689 O O . GLN A 1 332 ? 31.719 7.926 -49.092 1.00 77.81 332 GLN A O 1
ATOM 2694 N N . SER A 1 333 ? 32.267 9.293 -50.790 1.00 71.50 333 SER A N 1
ATOM 2695 C CA . SER A 1 333 ? 33.212 10.092 -49.995 1.00 71.50 333 SER A CA 1
ATOM 2696 C C . SER A 1 333 ? 32.528 10.967 -48.943 1.00 71.50 333 SER A C 1
ATOM 2698 O O . SER A 1 333 ? 33.134 11.230 -47.912 1.00 71.50 333 SER A O 1
ATOM 2700 N N . LEU A 1 334 ? 31.275 11.370 -49.178 1.00 72.81 334 LEU A N 1
ATOM 2701 C CA . LEU A 1 334 ? 30.426 12.073 -48.207 1.00 72.81 334 LEU A CA 1
ATOM 2702 C C . LEU A 1 334 ? 29.749 11.125 -47.201 1.00 72.81 334 LEU A C 1
ATOM 2704 O O . LEU A 1 334 ? 29.028 11.570 -46.314 1.00 72.81 334 LEU A O 1
ATOM 2708 N N . GLY A 1 335 ? 29.939 9.808 -47.340 1.00 72.56 335 GLY A N 1
ATOM 2709 C CA . GLY A 1 335 ? 29.305 8.821 -46.473 1.00 72.56 335 GLY A CA 1
ATOM 2710 C C . GLY A 1 335 ? 27.784 8.741 -46.635 1.00 72.56 335 GLY A C 1
ATOM 2711 O O . GLY A 1 335 ? 27.106 8.320 -45.705 1.00 72.56 335 GLY A O 1
ATOM 2712 N N . MET A 1 336 ? 27.221 9.127 -47.783 1.00 76.31 336 MET A N 1
ATOM 2713 C CA . MET A 1 336 ? 25.775 9.106 -48.028 1.00 76.31 336 MET A CA 1
ATOM 2714 C C . MET A 1 336 ? 25.297 7.717 -48.473 1.00 76.31 336 MET A C 1
ATOM 2716 O O . MET A 1 336 ? 25.914 7.063 -49.318 1.00 76.31 336 MET A O 1
ATOM 2720 N N . ILE A 1 337 ? 24.159 7.270 -47.942 1.00 79.88 337 ILE A N 1
ATOM 2721 C CA . ILE A 1 337 ? 23.492 6.016 -48.315 1.00 79.88 337 ILE A CA 1
ATOM 2722 C C . ILE A 1 337 ? 22.041 6.282 -48.710 1.00 79.88 337 ILE A C 1
ATOM 2724 O O . ILE A 1 337 ? 21.364 7.100 -48.099 1.00 79.88 337 ILE A O 1
ATOM 2728 N N . HIS A 1 338 ? 21.541 5.561 -49.709 1.00 78.56 338 HIS A N 1
ATOM 2729 C CA . HIS A 1 338 ? 20.159 5.706 -50.157 1.00 78.56 338 HIS A CA 1
ATOM 2730 C C . HIS A 1 338 ? 19.236 4.767 -49.366 1.00 78.56 338 HIS A C 1
ATOM 2732 O O . HIS A 1 338 ? 19.376 3.540 -49.445 1.00 78.56 338 HIS A O 1
ATOM 2738 N N . LYS A 1 339 ? 18.297 5.315 -48.589 1.00 71.31 339 LYS A N 1
ATOM 2739 C CA . LYS A 1 339 ? 17.340 4.557 -47.767 1.00 71.31 339 LYS A CA 1
ATOM 2740 C C . LYS A 1 339 ? 15.934 5.120 -47.929 1.00 71.31 339 LYS A C 1
ATOM 2742 O O . LYS A 1 339 ? 15.718 6.306 -47.768 1.00 71.31 339 LYS A O 1
ATOM 2747 N N . GLN A 1 340 ? 14.975 4.235 -48.207 1.00 70.31 340 GLN A N 1
ATOM 2748 C CA . GLN A 1 340 ? 13.546 4.569 -48.338 1.00 70.31 340 GLN A CA 1
ATOM 2749 C C . GLN A 1 340 ? 13.212 5.686 -49.346 1.00 70.31 340 GLN A C 1
ATOM 2751 O O . GLN A 1 340 ? 12.132 6.254 -49.274 1.00 70.31 340 GLN A O 1
ATOM 2756 N N . GLY A 1 341 ? 14.085 5.924 -50.328 1.00 75.31 341 GLY A N 1
ATOM 2757 C CA . GLY A 1 341 ? 13.877 6.946 -51.354 1.00 75.31 341 GLY A CA 1
ATOM 2758 C C . GLY A 1 341 ? 14.715 8.204 -51.164 1.00 75.31 341 GLY A C 1
ATOM 2759 O O . GLY A 1 341 ? 14.690 9.018 -52.067 1.00 75.31 341 GLY A O 1
ATOM 2760 N N . ASP A 1 342 ? 15.474 8.325 -50.067 1.00 79.81 342 ASP A N 1
ATOM 2761 C CA . ASP A 1 342 ? 16.292 9.504 -49.766 1.00 79.81 342 ASP A CA 1
ATOM 2762 C C . ASP A 1 342 ? 17.775 9.157 -49.560 1.00 79.81 342 ASP A C 1
ATOM 2764 O O . ASP A 1 342 ? 18.124 8.104 -49.009 1.00 79.81 342 ASP A O 1
ATOM 2768 N N . TRP A 1 343 ? 18.666 10.070 -49.944 1.00 79.38 343 TRP A N 1
ATOM 2769 C CA . TRP A 1 343 ? 20.072 10.073 -49.550 1.00 79.38 343 TRP A CA 1
ATOM 2770 C C . TRP A 1 343 ? 20.217 10.592 -48.122 1.00 79.38 343 TRP A C 1
ATOM 2772 O O . TRP A 1 343 ? 19.937 11.751 -47.828 1.00 79.38 343 TRP A O 1
ATOM 2782 N N . VAL A 1 344 ? 20.705 9.738 -47.227 1.00 75.94 344 VAL A N 1
ATOM 2783 C CA . VAL A 1 344 ? 20.947 10.075 -45.821 1.00 75.94 344 VAL A CA 1
ATOM 2784 C C . VAL A 1 344 ? 22.414 9.851 -45.458 1.00 75.94 344 VAL A C 1
ATOM 2786 O O . VAL A 1 344 ? 23.000 8.867 -45.921 1.00 75.94 344 VAL A O 1
ATOM 2789 N N . PRO A 1 345 ? 23.022 10.702 -44.613 1.00 70.06 345 PRO A N 1
ATOM 2790 C CA . PRO A 1 345 ? 24.352 10.433 -44.082 1.00 70.06 345 PRO A CA 1
ATOM 2791 C C 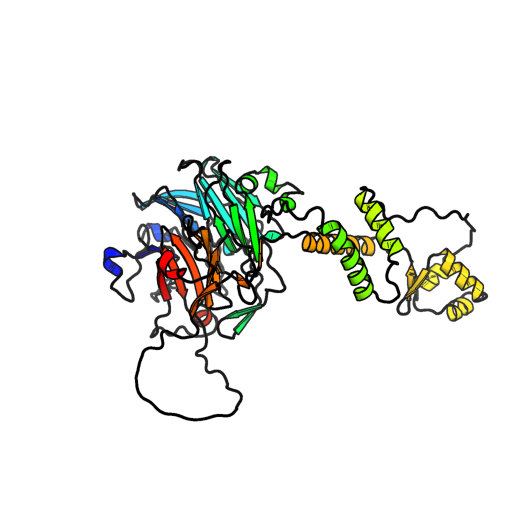. PRO A 1 345 ? 24.374 9.094 -43.337 1.00 70.06 345 PRO A C 1
ATOM 2793 O O . PRO A 1 345 ? 23.435 8.743 -42.617 1.00 70.06 345 PRO A O 1
ATOM 2796 N N . CYS A 1 346 ? 25.443 8.322 -43.518 1.00 63.50 346 CYS A N 1
ATOM 2797 C CA . CYS A 1 346 ? 25.669 7.077 -42.789 1.00 63.50 346 CYS A CA 1
ATOM 2798 C C . CYS A 1 346 ? 25.888 7.350 -41.292 1.00 63.50 346 CYS A C 1
ATOM 2800 O O . CYS A 1 346 ? 25.498 6.532 -40.456 1.00 63.50 346 CYS A O 1
ATOM 2802 N N . GLU A 1 347 ? 26.454 8.513 -40.960 1.00 55.31 347 GLU A N 1
ATOM 2803 C CA . GLU A 1 347 ? 26.576 9.017 -39.595 1.00 55.31 347 GLU A CA 1
ATOM 2804 C C . GLU A 1 347 ? 25.270 9.697 -39.161 1.00 55.31 347 GLU A C 1
ATOM 2806 O O . GLU A 1 347 ? 24.778 10.643 -39.777 1.00 55.31 347 GLU A O 1
ATOM 2811 N N . SER A 1 348 ? 24.658 9.182 -38.095 1.00 55.47 348 SER A N 1
ATOM 2812 C CA . SER A 1 348 ? 23.401 9.713 -37.563 1.00 55.47 348 SER A CA 1
ATOM 2813 C C . SER A 1 348 ? 23.575 11.132 -37.018 1.00 55.47 348 SER A C 1
ATOM 2815 O O . SER A 1 348 ? 24.485 11.381 -36.231 1.00 55.47 348 SER A O 1
ATOM 2817 N N . LYS A 1 349 ? 22.643 12.039 -37.348 1.00 57.78 349 LYS A N 1
ATOM 2818 C CA . LYS A 1 349 ? 22.575 13.381 -36.744 1.00 57.78 349 LYS A CA 1
ATOM 2819 C C . LYS A 1 349 ? 22.562 13.250 -35.216 1.00 57.78 349 LYS A C 1
ATOM 2821 O O . LYS A 1 349 ? 21.909 12.358 -34.675 1.00 57.78 349 LYS A O 1
ATOM 2826 N N . GLN A 1 350 ? 23.215 14.168 -34.506 1.00 49.81 350 GLN A N 1
ATOM 2827 C CA . GLN A 1 350 ? 23.359 14.129 -33.040 1.00 49.81 350 GLN A CA 1
ATOM 2828 C C . GLN A 1 350 ? 22.028 13.914 -32.296 1.00 49.81 350 GLN A C 1
ATOM 2830 O O . GLN A 1 350 ? 21.945 13.143 -31.345 1.00 49.81 350 GLN A O 1
ATOM 2835 N N . ARG A 1 351 ? 20.945 14.512 -32.804 1.00 45.16 351 ARG A N 1
ATOM 2836 C CA . ARG A 1 351 ? 19.582 14.355 -32.276 1.00 45.16 351 ARG A CA 1
ATOM 2837 C C . ARG A 1 351 ? 19.032 12.925 -32.412 1.00 45.16 351 ARG A C 1
ATOM 2839 O O . ARG A 1 351 ? 18.267 12.473 -31.560 1.00 45.16 351 ARG A O 1
ATOM 2846 N N . ASP A 1 352 ? 19.405 12.208 -33.468 1.00 48.09 352 ASP A N 1
ATOM 2847 C CA . ASP A 1 352 ? 19.011 10.814 -33.682 1.00 48.09 352 ASP A CA 1
ATOM 2848 C C . ASP A 1 352 ? 19.852 9.865 -32.823 1.00 48.09 352 ASP A C 1
ATOM 2850 O O . ASP A 1 352 ? 19.313 8.892 -32.291 1.00 48.09 352 ASP A O 1
ATOM 2854 N N . VAL A 1 353 ? 21.133 10.183 -32.598 1.00 53.34 353 VAL A N 1
ATOM 2855 C CA . VAL A 1 353 ? 21.979 9.497 -31.604 1.00 53.34 353 VAL A CA 1
ATOM 2856 C C . VAL A 1 353 ? 21.378 9.645 -30.207 1.00 53.34 353 VAL A C 1
ATOM 2858 O O . VAL A 1 353 ? 21.151 8.640 -29.539 1.00 53.34 353 VAL A O 1
ATOM 2861 N N . GLU A 1 354 ? 21.021 10.863 -29.794 1.00 49.38 354 GLU A N 1
ATOM 2862 C CA . GLU A 1 354 ? 20.385 11.137 -28.497 1.00 49.38 354 GLU A CA 1
ATOM 2863 C C . GLU A 1 354 ? 19.046 10.406 -28.333 1.00 49.38 354 GLU A C 1
ATOM 2865 O O . GLU A 1 354 ? 18.789 9.800 -27.292 1.00 49.38 354 GLU A O 1
ATOM 2870 N N . ARG A 1 355 ? 18.195 10.386 -29.370 1.00 48.22 355 ARG A N 1
ATOM 2871 C CA . ARG A 1 355 ? 16.929 9.631 -29.342 1.00 48.22 355 ARG A CA 1
ATOM 2872 C C . ARG A 1 355 ? 17.152 8.127 -29.229 1.00 48.22 355 ARG A C 1
ATOM 2874 O O . ARG A 1 355 ? 16.418 7.459 -28.494 1.00 48.22 355 ARG A O 1
ATOM 2881 N N . ARG A 1 356 ? 18.144 7.583 -29.939 1.00 52.50 356 ARG A N 1
ATOM 2882 C CA . ARG A 1 356 ? 18.497 6.157 -29.868 1.00 52.50 356 ARG A CA 1
ATOM 2883 C C . ARG A 1 356 ? 19.109 5.806 -28.517 1.00 52.50 356 ARG A C 1
ATOM 2885 O O . ARG A 1 356 ? 18.737 4.771 -27.972 1.00 52.50 356 ARG A O 1
ATOM 2892 N N . LEU A 1 357 ? 19.952 6.671 -27.952 1.00 49.16 357 LEU A N 1
ATOM 2893 C CA . LEU A 1 357 ? 20.511 6.520 -26.609 1.00 49.16 357 LEU A CA 1
ATOM 2894 C C . LEU A 1 357 ? 19.390 6.516 -25.565 1.00 49.16 357 LEU A C 1
ATOM 2896 O O . LEU A 1 357 ? 19.252 5.544 -24.834 1.00 49.16 357 LEU A O 1
ATOM 2900 N N . CYS A 1 358 ? 18.511 7.520 -25.591 1.00 41.16 358 CYS A N 1
ATOM 2901 C CA . CYS A 1 358 ? 17.370 7.629 -24.683 1.00 41.16 358 CYS A CA 1
ATOM 2902 C C . CYS A 1 358 ? 16.439 6.407 -24.781 1.00 41.16 358 CYS A C 1
ATOM 2904 O O . CYS A 1 358 ? 16.074 5.805 -23.772 1.00 41.16 358 CYS A O 1
ATOM 2906 N N . THR A 1 359 ? 16.109 5.969 -26.000 1.00 45.72 359 THR A N 1
ATOM 2907 C CA . THR A 1 359 ? 15.272 4.777 -26.210 1.00 45.72 359 THR A CA 1
ATOM 2908 C C . THR A 1 359 ? 15.976 3.508 -25.723 1.00 45.72 359 THR A C 1
ATOM 2910 O O . THR A 1 359 ? 15.350 2.671 -25.073 1.00 45.72 359 THR A O 1
ATOM 2913 N N . SER A 1 360 ? 17.274 3.361 -26.002 1.00 47.56 360 SER A N 1
ATOM 2914 C CA . SER A 1 360 ? 18.079 2.218 -25.561 1.00 47.56 360 SER A CA 1
ATOM 2915 C C . SER A 1 360 ? 18.194 2.173 -24.038 1.00 47.56 360 SER A C 1
ATOM 2917 O O . SER A 1 360 ? 17.975 1.121 -23.449 1.00 47.56 360 SER A O 1
ATOM 2919 N N . GLU A 1 361 ? 18.419 3.307 -23.374 1.00 48.28 361 GLU A N 1
ATOM 2920 C CA . GLU A 1 361 ? 18.433 3.422 -21.913 1.00 48.28 361 GLU A CA 1
ATOM 2921 C C . GLU A 1 361 ? 17.075 3.072 -21.298 1.00 48.28 361 GLU A C 1
ATOM 2923 O O . GLU A 1 361 ? 17.017 2.302 -20.337 1.00 48.28 361 GLU A O 1
ATOM 2928 N N . MET A 1 362 ? 15.971 3.552 -21.881 1.00 46.09 362 MET A N 1
ATOM 2929 C CA . MET A 1 362 ? 14.616 3.194 -21.446 1.00 46.09 362 MET A CA 1
ATOM 2930 C C . MET A 1 362 ? 14.332 1.694 -21.617 1.00 46.09 362 MET A C 1
ATOM 2932 O O . MET A 1 362 ? 13.766 1.060 -20.721 1.00 46.09 362 MET A O 1
ATOM 2936 N N . LEU A 1 363 ? 14.737 1.100 -22.744 1.00 48.28 363 LEU A N 1
ATOM 2937 C CA . LEU A 1 363 ? 14.586 -0.334 -23.009 1.00 48.28 363 LEU A CA 1
ATOM 2938 C C . LEU A 1 363 ? 15.491 -1.180 -22.106 1.00 48.28 363 LEU A C 1
ATOM 2940 O O . LEU A 1 363 ? 15.052 -2.213 -21.601 1.00 48.28 363 LEU A O 1
ATOM 2944 N N . LEU A 1 364 ? 16.718 -0.731 -21.841 1.00 50.47 364 LEU A N 1
ATOM 2945 C CA . LEU A 1 364 ? 17.665 -1.385 -20.945 1.00 50.47 364 LEU A CA 1
ATOM 2946 C C . LEU A 1 364 ? 17.175 -1.322 -19.496 1.00 50.47 364 LEU A C 1
ATOM 2948 O O . LEU A 1 364 ? 17.239 -2.327 -18.793 1.00 50.47 364 LEU A O 1
ATOM 2952 N N . ALA A 1 365 ? 16.635 -0.184 -19.055 1.00 48.59 365 ALA A N 1
ATOM 2953 C CA . ALA A 1 365 ? 16.001 -0.043 -17.747 1.00 48.59 365 ALA A CA 1
ATOM 2954 C C . ALA A 1 365 ? 14.779 -0.964 -17.619 1.00 48.59 365 ALA A C 1
ATOM 2956 O O . ALA A 1 365 ? 14.613 -1.631 -16.596 1.00 48.59 365 ALA A O 1
ATOM 2957 N N . ARG A 1 366 ? 13.967 -1.081 -18.680 1.00 51.84 366 ARG A N 1
ATOM 2958 C CA . ARG A 1 366 ? 12.847 -2.032 -18.742 1.00 51.84 366 ARG A CA 1
ATOM 2959 C C . ARG A 1 366 ? 13.320 -3.486 -18.687 1.00 51.84 366 ARG A C 1
ATOM 2961 O O . ARG A 1 366 ? 12.702 -4.282 -17.990 1.00 51.84 366 ARG A O 1
ATOM 2968 N N . HIS A 1 367 ? 14.409 -3.834 -19.373 1.00 54.06 367 HIS A N 1
ATOM 2969 C CA . HIS A 1 367 ? 14.955 -5.194 -19.380 1.00 54.06 367 HIS A CA 1
ATOM 2970 C C . HIS A 1 367 ? 15.666 -5.559 -18.065 1.00 54.06 367 HIS A C 1
ATOM 2972 O O . HIS A 1 367 ? 15.606 -6.703 -17.621 1.00 54.06 367 HIS A O 1
ATOM 2978 N N . LYS A 1 368 ? 16.297 -4.582 -17.405 1.00 52.25 368 LYS A N 1
ATOM 2979 C CA . LYS A 1 368 ? 16.954 -4.736 -16.097 1.00 52.25 368 LYS A CA 1
ATOM 2980 C C . LYS A 1 368 ? 15.980 -4.708 -14.914 1.00 52.25 368 LYS A C 1
ATOM 2982 O O . LYS A 1 368 ? 16.412 -4.975 -13.791 1.00 52.25 368 LYS A O 1
ATOM 2987 N N . LYS A 1 369 ? 14.696 -4.396 -15.140 1.00 60.72 369 LYS A N 1
ATOM 2988 C CA . LYS A 1 369 ? 13.651 -4.391 -14.110 1.00 60.72 369 LYS A CA 1
ATOM 2989 C C . LYS A 1 369 ? 13.434 -5.824 -13.609 1.00 60.72 369 LYS A C 1
ATOM 2991 O O . LYS A 1 369 ? 12.761 -6.625 -14.250 1.00 60.72 369 LYS A O 1
ATOM 2996 N N . LYS A 1 370 ? 14.034 -6.167 -12.470 1.00 69.19 370 LYS A N 1
ATOM 2997 C CA . LYS A 1 370 ? 13.845 -7.463 -11.811 1.00 69.19 370 LYS A CA 1
ATOM 2998 C C . LYS A 1 370 ? 12.481 -7.464 -11.133 1.00 69.19 370 LYS A C 1
ATOM 3000 O O . LYS A 1 370 ? 12.091 -6.469 -10.539 1.00 69.19 370 LYS A O 1
ATOM 3005 N N . VAL A 1 371 ? 11.752 -8.563 -11.189 1.00 77.12 371 VAL A N 1
ATOM 3006 C CA . VAL A 1 371 ? 10.481 -8.738 -10.469 1.00 77.12 371 VAL A CA 1
ATOM 3007 C C . VAL A 1 371 ? 10.649 -9.859 -9.455 1.00 77.12 371 VAL A C 1
ATOM 3009 O O . VAL A 1 371 ? 11.473 -10.750 -9.658 1.00 77.12 371 VAL A O 1
ATOM 3012 N N . VAL A 1 372 ? 9.873 -9.831 -8.372 1.00 85.38 372 VAL A N 1
ATOM 3013 C CA . VAL A 1 372 ? 9.679 -11.024 -7.529 1.00 85.38 372 VAL A CA 1
ATOM 3014 C C . VAL A 1 372 ? 9.026 -12.113 -8.380 1.00 85.38 372 VAL A C 1
ATOM 3016 O O . VAL A 1 372 ? 9.434 -13.271 -8.336 1.00 85.38 372 VAL A O 1
ATOM 3019 N N . GLY A 1 373 ? 8.050 -11.712 -9.195 1.00 87.81 373 GLY A N 1
ATOM 3020 C CA . GLY A 1 373 ? 7.382 -12.545 -10.180 1.00 87.81 373 GLY A CA 1
ATOM 3021 C C . GLY A 1 373 ? 6.063 -11.925 -10.630 1.00 87.81 373 GLY A C 1
ATOM 3022 O O . GLY A 1 373 ? 5.807 -10.745 -10.368 1.00 87.81 373 GLY A O 1
ATOM 3023 N N . GLU A 1 374 ? 5.231 -12.721 -11.296 1.00 89.81 374 GLU A N 1
ATOM 3024 C CA . GLU A 1 374 ? 3.922 -12.293 -11.798 1.00 89.81 374 GLU A CA 1
ATOM 3025 C C . GLU A 1 374 ? 2.800 -13.166 -11.240 1.00 89.81 374 GLU A C 1
ATOM 3027 O O . GLU A 1 374 ? 2.914 -14.393 -11.190 1.00 89.81 374 GLU A O 1
ATOM 3032 N N . ARG A 1 375 ? 1.694 -12.521 -10.856 1.00 93.50 375 ARG A N 1
ATOM 3033 C CA . ARG A 1 375 ? 0.498 -13.187 -10.324 1.00 93.50 375 ARG A CA 1
ATOM 3034 C C . ARG A 1 375 ? -0.380 -13.806 -11.421 1.00 93.50 375 ARG A C 1
ATOM 3036 O O . ARG A 1 375 ? -1.038 -14.813 -11.183 1.00 93.50 375 ARG A O 1
ATOM 3043 N N . GLY A 1 376 ? -0.350 -13.259 -12.637 1.00 90.25 376 GLY A N 1
ATOM 3044 C CA . GLY A 1 376 ? -1.088 -13.768 -13.799 1.00 90.25 376 GLY A CA 1
ATOM 3045 C C . GLY A 1 376 ? -1.993 -12.726 -14.451 1.00 90.25 376 GLY A C 1
ATOM 3046 O O . GLY A 1 376 ? -1.899 -11.540 -14.169 1.00 90.25 376 GLY A O 1
ATOM 3047 N N . ILE A 1 377 ? -2.850 -13.164 -15.373 1.00 86.88 377 ILE A N 1
ATOM 3048 C CA . ILE A 1 377 ? -3.780 -12.274 -16.085 1.00 86.88 377 ILE A CA 1
ATOM 3049 C C . ILE A 1 377 ? -4.900 -11.780 -15.158 1.00 86.88 377 ILE A C 1
ATOM 3051 O O . ILE A 1 377 ? -5.406 -12.561 -14.354 1.00 86.88 377 ILE A O 1
ATOM 3055 N N . ASP A 1 378 ? -5.290 -10.511 -15.271 1.00 85.81 378 ASP A N 1
ATOM 3056 C CA . ASP A 1 378 ? -6.368 -9.876 -14.489 1.00 85.81 378 ASP A CA 1
ATOM 3057 C C . ASP A 1 378 ? -6.164 -9.874 -12.956 1.00 85.81 378 ASP A C 1
ATOM 3059 O O . ASP A 1 378 ? -7.109 -9.747 -12.181 1.00 85.81 378 ASP A O 1
ATOM 3063 N N . THR A 1 379 ? -4.914 -9.987 -12.492 1.00 91.12 379 THR A N 1
ATOM 3064 C CA . THR A 1 379 ? -4.542 -9.980 -11.061 1.00 91.12 379 THR A CA 1
ATOM 3065 C C . THR A 1 379 ? -4.020 -8.618 -10.579 1.00 91.12 379 THR A C 1
ATOM 3067 O O . THR A 1 379 ? -3.122 -8.546 -9.723 1.00 91.12 379 THR A O 1
ATOM 3070 N N . GLN A 1 380 ? -4.497 -7.517 -11.169 1.00 91.00 380 GLN A N 1
ATOM 3071 C CA . GLN A 1 380 ? -4.304 -6.180 -10.602 1.00 91.00 380 GLN A CA 1
ATOM 3072 C C . GLN A 1 380 ? -4.887 -6.173 -9.190 1.00 91.00 380 GLN A C 1
ATOM 3074 O O . GLN A 1 380 ? -5.997 -6.659 -8.970 1.00 91.00 380 GLN A O 1
ATOM 3079 N N . SER A 1 381 ? -4.131 -5.640 -8.237 1.00 91.06 381 SER A N 1
ATOM 3080 C CA . SER A 1 381 ? -4.468 -5.717 -6.819 1.00 91.06 381 SER A CA 1
ATOM 3081 C C . SER A 1 381 ? -4.632 -4.319 -6.241 1.00 91.06 381 SER A C 1
ATOM 3083 O O . SER A 1 381 ? -3.827 -3.430 -6.517 1.00 91.06 381 SER A O 1
ATOM 3085 N N . THR A 1 382 ? -5.664 -4.118 -5.426 1.00 88.44 382 THR A N 1
ATOM 3086 C CA . THR A 1 382 ? -5.871 -2.868 -4.677 1.00 88.44 382 THR A CA 1
ATOM 3087 C C . THR A 1 382 ? -5.143 -2.896 -3.338 1.00 88.44 382 THR A C 1
ATOM 3089 O O . THR A 1 382 ? -4.889 -1.859 -2.732 1.00 88.44 382 THR A O 1
ATOM 3092 N N . THR A 1 383 ? -4.820 -4.065 -2.803 1.00 89.88 383 THR A N 1
ATOM 3093 C CA . THR A 1 383 ? -4.165 -4.177 -1.501 1.00 89.88 383 THR A CA 1
ATOM 3094 C C . THR A 1 383 ? -3.734 -5.601 -1.252 1.00 89.88 383 THR A C 1
ATOM 3096 O O . THR A 1 383 ? -4.343 -6.556 -1.738 1.00 89.88 383 THR A O 1
ATOM 3099 N N . HIS A 1 384 ? -2.693 -5.737 -0.448 1.00 95.44 384 HIS A N 1
ATOM 3100 C CA . HIS A 1 384 ? -2.175 -7.022 -0.039 1.00 95.44 384 HIS A CA 1
ATOM 3101 C C . HIS A 1 384 ? -1.707 -6.991 1.402 1.00 95.44 384 HIS A C 1
ATOM 3103 O O . HIS A 1 384 ? -1.341 -5.948 1.943 1.00 95.44 384 HIS A O 1
ATOM 3109 N N . GLY A 1 385 ? -1.756 -8.155 2.035 1.00 95.31 385 GLY A N 1
ATOM 3110 C CA . GLY A 1 385 ? -1.403 -8.316 3.435 1.00 95.31 385 GLY A CA 1
ATOM 3111 C C . GLY A 1 385 ? -0.634 -9.604 3.651 1.00 95.31 385 GLY A C 1
ATOM 3112 O O . GLY A 1 385 ? -1.015 -10.662 3.155 1.00 95.31 385 GLY A O 1
ATOM 3113 N N . PHE A 1 386 ? 0.454 -9.509 4.406 1.00 96.31 386 PHE A N 1
ATOM 3114 C CA . PHE A 1 386 ? 1.284 -10.652 4.754 1.00 96.31 386 PHE A CA 1
ATOM 3115 C C . PHE A 1 386 ? 0.857 -11.225 6.102 1.00 96.31 386 PHE A C 1
ATOM 3117 O O . PHE A 1 386 ? 0.751 -10.488 7.082 1.00 96.31 386 PHE A O 1
ATOM 3124 N N . HIS A 1 387 ? 0.669 -12.541 6.166 1.00 96.56 387 HIS A N 1
ATOM 3125 C CA . HIS A 1 387 ? 0.462 -13.264 7.411 1.00 96.56 387 HIS A CA 1
ATOM 3126 C C . HIS A 1 387 ? 1.783 -13.879 7.911 1.00 96.56 387 HIS A C 1
ATOM 3128 O O . HIS A 1 387 ? 2.286 -14.827 7.298 1.00 96.56 387 HIS A O 1
ATOM 3134 N N . PRO A 1 388 ? 2.348 -13.400 9.038 1.00 93.19 388 PRO A N 1
ATOM 3135 C CA . PRO A 1 388 ? 3.644 -13.854 9.546 1.00 93.19 388 PRO A CA 1
ATOM 3136 C C . PRO A 1 388 ? 3.768 -15.357 9.782 1.00 93.19 388 PRO A C 1
ATOM 3138 O O . PRO A 1 388 ? 4.791 -15.949 9.439 1.00 93.19 388 PRO A O 1
ATOM 3141 N N . ARG A 1 389 ? 2.739 -15.978 10.371 1.00 93.44 389 ARG A N 1
ATOM 3142 C CA . ARG A 1 389 ? 2.820 -17.366 10.841 1.00 93.44 389 ARG A CA 1
ATOM 3143 C C . ARG A 1 389 ? 2.821 -18.365 9.688 1.00 93.44 389 ARG A C 1
ATOM 3145 O O . ARG A 1 389 ? 3.648 -19.268 9.682 1.00 93.44 389 ARG A O 1
ATOM 3152 N N . SER A 1 390 ? 1.924 -18.189 8.716 1.00 94.25 390 SER A N 1
ATOM 3153 C CA . SER A 1 390 ? 1.847 -19.062 7.533 1.00 94.25 390 SER A CA 1
ATOM 3154 C C . SER A 1 390 ? 2.762 -18.618 6.391 1.00 94.25 390 SER A C 1
ATOM 3156 O O . SER A 1 390 ? 2.917 -19.350 5.422 1.00 94.25 390 SER A O 1
ATOM 3158 N N . LYS A 1 391 ? 3.362 -17.422 6.484 1.00 95.06 391 LYS A N 1
ATOM 3159 C CA . LYS A 1 391 ? 4.170 -16.792 5.426 1.00 95.06 391 LYS A CA 1
ATOM 3160 C C . LYS A 1 391 ? 3.414 -16.602 4.106 1.00 95.06 391 LYS A C 1
ATOM 3162 O O . LYS A 1 391 ? 4.032 -16.544 3.037 1.00 95.06 391 LYS A O 1
ATOM 3167 N N . VAL A 1 392 ? 2.091 -16.490 4.189 1.00 96.50 392 VAL A N 1
ATOM 3168 C CA . VAL A 1 392 ? 1.198 -16.285 3.048 1.00 96.50 392 VAL A CA 1
ATOM 3169 C C . VAL A 1 392 ? 0.947 -14.796 2.848 1.00 96.50 392 VAL A C 1
ATOM 3171 O O . VAL A 1 392 ? 0.647 -14.071 3.794 1.00 96.50 392 VAL A O 1
ATOM 3174 N N . MET A 1 393 ? 1.074 -14.350 1.605 1.00 97.12 393 MET A N 1
ATOM 3175 C CA . MET A 1 393 ? 0.574 -13.069 1.133 1.00 97.12 393 MET A CA 1
ATOM 3176 C C . MET A 1 393 ? -0.848 -13.255 0.608 1.00 97.12 393 MET A C 1
ATOM 3178 O O . MET A 1 393 ? -1.093 -14.177 -0.167 1.00 97.12 393 MET A O 1
ATOM 3182 N N . PHE A 1 394 ? -1.760 -12.378 1.007 1.00 97.06 394 PHE A N 1
ATOM 3183 C CA . PHE A 1 394 ? -3.124 -12.305 0.491 1.00 97.06 394 PHE A CA 1
ATOM 3184 C C . PHE A 1 394 ? -3.275 -11.076 -0.395 1.00 97.06 394 PHE A C 1
ATOM 3186 O O . PHE A 1 394 ? -2.761 -10.017 -0.040 1.00 97.06 394 PHE A O 1
ATOM 3193 N N . TYR A 1 395 ? -4.009 -11.201 -1.496 1.00 95.12 395 TYR A N 1
ATOM 3194 C CA . TYR A 1 395 ? -4.251 -10.130 -2.461 1.00 95.12 395 TYR A CA 1
ATOM 3195 C C . TYR A 1 395 ? -5.745 -9.889 -2.640 1.00 95.12 395 TYR A C 1
ATOM 3197 O O . TYR A 1 395 ? -6.515 -10.839 -2.753 1.00 95.12 395 TYR A O 1
ATOM 3205 N N . ALA A 1 396 ? -6.142 -8.621 -2.708 1.00 90.94 396 ALA A N 1
ATOM 3206 C CA . ALA A 1 396 ? -7.461 -8.204 -3.168 1.00 90.94 396 ALA A CA 1
ATOM 3207 C C . ALA A 1 396 ? -7.385 -7.867 -4.663 1.00 90.94 396 ALA A C 1
ATOM 3209 O O . ALA A 1 396 ? -7.004 -6.758 -5.044 1.00 90.94 396 ALA A O 1
ATOM 3210 N N . GLU A 1 397 ? -7.715 -8.839 -5.508 1.00 87.75 397 GLU A N 1
ATOM 3211 C CA . GLU A 1 397 ? -7.619 -8.742 -6.960 1.00 87.75 397 GLU A CA 1
ATOM 3212 C C . GLU A 1 397 ? -8.893 -8.130 -7.543 1.00 87.75 397 GLU A C 1
ATOM 3214 O O . GLU A 1 397 ? -9.972 -8.727 -7.523 1.00 87.75 397 GLU A O 1
ATOM 3219 N N . VAL A 1 398 ? -8.762 -6.925 -8.093 1.00 80.12 398 VAL A N 1
ATOM 3220 C CA . VAL A 1 398 ? -9.895 -6.182 -8.651 1.00 80.12 398 VAL A CA 1
ATOM 3221 C C . VAL A 1 398 ? -10.319 -6.721 -10.018 1.00 80.12 398 VAL A C 1
ATOM 3223 O O . VAL A 1 398 ? -11.514 -6.793 -10.283 1.00 80.12 398 VAL A O 1
ATOM 3226 N N . GLY A 1 399 ? -9.375 -7.155 -10.859 1.00 78.06 399 GLY A N 1
ATOM 3227 C CA . GLY A 1 399 ? -9.686 -7.651 -12.208 1.00 78.06 399 GLY A CA 1
ATOM 3228 C C . GLY A 1 399 ? -10.456 -8.975 -12.215 1.00 78.06 399 GLY A C 1
ATOM 3229 O O . GLY A 1 399 ? -11.256 -9.229 -13.110 1.00 78.06 399 GLY A O 1
ATOM 3230 N N . ARG A 1 400 ? -10.261 -9.805 -11.185 1.00 80.75 400 ARG A N 1
ATOM 3231 C CA . ARG A 1 400 ? -10.972 -11.080 -11.001 1.00 80.75 400 ARG A CA 1
ATOM 3232 C C . ARG A 1 400 ? -12.121 -11.006 -9.998 1.00 80.75 400 ARG A C 1
ATOM 3234 O O . ARG A 1 400 ? -12.797 -12.017 -9.822 1.00 80.75 400 ARG A O 1
ATOM 3241 N N . SER A 1 401 ? -12.328 -9.863 -9.336 1.00 80.06 401 SER A N 1
ATOM 3242 C CA . SER A 1 401 ? -13.234 -9.733 -8.183 1.00 80.06 401 SER A CA 1
ATOM 3243 C C . SER A 1 401 ? -13.004 -10.857 -7.159 1.00 80.06 401 SER A C 1
ATOM 3245 O O . SER A 1 401 ? -13.920 -11.601 -6.804 1.00 80.06 401 SER A O 1
ATOM 3247 N N . ALA A 1 402 ? -11.749 -11.012 -6.730 1.00 85.19 402 ALA A N 1
ATOM 3248 C CA . ALA A 1 402 ? -11.306 -12.160 -5.950 1.00 85.19 402 ALA A CA 1
ATOM 3249 C C . ALA A 1 402 ? -10.335 -11.792 -4.822 1.00 85.19 402 ALA A C 1
ATOM 3251 O O . ALA A 1 402 ? -9.585 -10.820 -4.899 1.00 85.19 402 ALA A O 1
ATOM 3252 N N . VAL A 1 403 ? -10.305 -12.633 -3.791 1.00 90.81 403 VAL A N 1
ATOM 3253 C CA . VAL A 1 403 ? -9.211 -12.703 -2.822 1.00 90.81 403 VAL A CA 1
ATOM 3254 C C . VAL A 1 403 ? -8.353 -13.899 -3.189 1.00 90.81 403 VAL A C 1
ATOM 3256 O O . VAL A 1 403 ? -8.857 -15.021 -3.255 1.00 90.81 403 VAL A O 1
ATOM 3259 N N . SER A 1 404 ? -7.065 -13.676 -3.419 1.00 94.81 404 SER A N 1
ATOM 3260 C CA . SER A 1 404 ? -6.108 -14.736 -3.737 1.00 94.81 404 SER A CA 1
ATOM 3261 C C . SER A 1 404 ? -4.999 -14.821 -2.691 1.00 94.81 404 SER A C 1
ATOM 3263 O O . SER A 1 404 ? -4.841 -13.930 -1.850 1.00 94.81 404 SER A O 1
ATOM 3265 N N . CYS A 1 405 ? -4.239 -15.912 -2.717 1.00 96.38 405 CYS A N 1
ATOM 3266 C CA . CYS A 1 405 ? -3.083 -16.120 -1.861 1.00 96.38 405 CYS A CA 1
ATOM 3267 C C . CYS A 1 405 ? -1.850 -16.564 -2.638 1.00 96.38 405 CYS A C 1
ATOM 3269 O O . CYS A 1 405 ? -1.938 -17.173 -3.704 1.00 96.38 405 CYS A O 1
ATOM 3271 N N . TRP A 1 406 ? -0.692 -16.303 -2.039 1.00 96.88 406 TRP A N 1
ATOM 3272 C CA . TRP A 1 406 ? 0.605 -16.814 -2.459 1.00 96.88 406 TRP A CA 1
ATOM 3273 C C . TRP A 1 406 ? 1.479 -17.083 -1.234 1.00 96.88 406 TRP A C 1
ATOM 3275 O O . TRP A 1 406 ? 1.644 -16.222 -0.369 1.00 96.88 406 TRP A O 1
ATOM 3285 N N . HIS A 1 407 ? 2.086 -18.264 -1.153 1.00 94.56 407 HIS A N 1
ATOM 3286 C CA . HIS A 1 407 ? 3.065 -18.556 -0.110 1.00 94.56 407 HIS A CA 1
ATOM 3287 C C . HIS A 1 407 ? 4.442 -17.995 -0.500 1.00 94.56 407 HIS A C 1
ATOM 3289 O O . HIS A 1 407 ? 5.054 -18.451 -1.463 1.00 94.56 407 HIS A O 1
ATOM 3295 N N . THR A 1 408 ? 4.988 -17.067 0.294 1.00 91.56 408 THR A N 1
ATOM 3296 C CA . THR A 1 408 ? 6.210 -16.306 -0.059 1.00 91.56 408 THR A CA 1
ATOM 3297 C C . THR A 1 408 ? 7.487 -17.149 -0.177 1.00 91.56 408 THR A C 1
ATOM 3299 O O . THR A 1 408 ? 8.483 -16.704 -0.742 1.00 91.56 408 THR A O 1
ATOM 3302 N N . GLY A 1 409 ? 7.475 -18.381 0.343 1.00 87.19 409 GLY A N 1
ATOM 3303 C CA . GLY A 1 409 ? 8.543 -19.370 0.142 1.00 87.19 409 GLY A CA 1
ATOM 3304 C C . GLY A 1 409 ? 8.522 -20.089 -1.215 1.00 87.19 409 GLY A C 1
ATOM 3305 O O . GLY A 1 409 ? 9.419 -20.886 -1.471 1.00 87.19 409 GLY A O 1
ATOM 3306 N N . GLN A 1 410 ? 7.514 -19.850 -2.057 1.00 86.75 410 GLN A N 1
ATOM 3307 C CA . GLN A 1 410 ? 7.402 -20.410 -3.407 1.00 86.75 410 GLN A CA 1
ATOM 3308 C C . GLN A 1 410 ? 7.682 -19.329 -4.461 1.00 86.75 410 GLN A C 1
ATOM 3310 O O . GLN A 1 410 ? 7.398 -18.159 -4.206 1.00 86.75 410 GLN A O 1
ATOM 3315 N N . PRO A 1 411 ? 8.180 -19.676 -5.663 1.00 88.69 411 PRO A N 1
ATOM 3316 C CA . PRO A 1 411 ? 8.302 -18.714 -6.757 1.00 88.69 411 PRO A CA 1
ATOM 3317 C C . PRO A 1 411 ? 6.955 -18.046 -7.051 1.00 88.69 411 PRO A C 1
ATOM 3319 O O . PRO A 1 411 ? 5.933 -18.734 -7.112 1.00 88.69 411 PRO A O 1
ATOM 3322 N N . LEU A 1 412 ? 6.940 -16.725 -7.244 1.00 90.19 412 LEU A N 1
ATOM 3323 C CA . LEU A 1 412 ? 5.720 -16.023 -7.631 1.00 90.19 412 LEU A CA 1
ATOM 3324 C C . LEU A 1 412 ? 5.476 -16.217 -9.132 1.00 90.19 412 LEU A C 1
ATOM 3326 O O . LEU A 1 412 ? 6.013 -15.505 -9.978 1.00 90.19 412 LEU A O 1
ATOM 3330 N N . VAL A 1 413 ? 4.679 -17.227 -9.447 1.00 91.50 413 VAL A N 1
ATOM 3331 C CA . VAL A 1 413 ? 4.203 -17.534 -10.796 1.00 91.50 413 VAL A CA 1
ATOM 3332 C C . VAL A 1 413 ? 2.700 -17.790 -10.734 1.00 91.50 413 VAL A C 1
ATOM 3334 O O . VAL A 1 413 ? 2.222 -18.208 -9.676 1.00 91.50 413 VAL A O 1
ATOM 3337 N N . PRO A 1 414 ? 1.950 -17.636 -11.840 1.00 92.75 414 PRO A N 1
ATOM 3338 C CA . PRO A 1 414 ? 0.495 -17.792 -11.817 1.00 92.75 414 PRO A CA 1
ATOM 3339 C C . PRO A 1 414 ? 0.011 -19.137 -11.258 1.00 92.75 414 PRO A C 1
ATOM 3341 O O . PRO A 1 414 ? -1.031 -19.195 -10.622 1.00 92.75 414 PRO A O 1
ATOM 3344 N N . ALA A 1 415 ? 0.790 -20.211 -11.429 1.00 91.19 415 ALA A N 1
ATOM 3345 C CA . ALA A 1 415 ? 0.473 -21.537 -10.890 1.00 91.19 415 ALA A CA 1
ATOM 3346 C C . ALA A 1 415 ? 0.512 -21.624 -9.348 1.00 91.19 415 ALA A C 1
ATOM 3348 O O . ALA A 1 415 ? -0.102 -22.517 -8.774 1.00 91.19 415 ALA A O 1
ATOM 3349 N N . ASN A 1 416 ? 1.223 -20.708 -8.683 1.00 92.25 416 ASN A N 1
ATOM 3350 C CA . ASN A 1 416 ? 1.355 -20.650 -7.224 1.00 92.25 416 ASN A CA 1
ATOM 3351 C C . ASN A 1 416 ? 0.459 -19.572 -6.591 1.00 92.25 416 ASN A C 1
ATOM 3353 O O . ASN A 1 416 ? 0.564 -19.329 -5.387 1.00 92.25 416 ASN A O 1
ATOM 3357 N N . VAL A 1 417 ? -0.382 -18.910 -7.393 1.00 94.62 417 VAL A N 1
ATOM 3358 C CA . VAL A 1 417 ? -1.373 -17.937 -6.928 1.00 94.62 417 VAL A CA 1
ATOM 3359 C C . VAL A 1 417 ? -2.748 -18.582 -7.003 1.00 94.62 417 VAL A C 1
ATOM 3361 O O . VAL A 1 417 ? -3.228 -18.916 -8.085 1.00 94.62 417 VAL A O 1
ATOM 3364 N N . VAL A 1 418 ? -3.380 -18.769 -5.847 1.00 93.44 418 VAL A N 1
ATOM 3365 C CA . VAL A 1 418 ? -4.669 -19.463 -5.743 1.00 93.44 418 VAL A CA 1
ATOM 3366 C C . VAL A 1 418 ? -5.750 -18.479 -5.348 1.00 93.44 418 VAL A C 1
ATOM 3368 O O . VAL A 1 418 ? -5.596 -17.729 -4.390 1.00 93.44 418 VAL A O 1
ATOM 3371 N N . VAL A 1 419 ? -6.858 -18.499 -6.081 1.00 92.31 419 VAL A N 1
ATOM 3372 C CA . VAL A 1 419 ? -8.073 -17.775 -5.715 1.00 92.31 419 VAL A CA 1
ATOM 3373 C C . VAL A 1 419 ? -8.736 -18.502 -4.546 1.00 92.31 419 VAL A C 1
ATOM 3375 O O . VAL A 1 419 ? -9.090 -19.671 -4.666 1.00 92.31 419 VAL A O 1
ATOM 3378 N N . LEU A 1 420 ? -8.879 -17.812 -3.418 1.00 89.19 420 LEU A N 1
ATOM 3379 C CA . LEU A 1 420 ? -9.481 -18.336 -2.190 1.00 89.19 420 LEU A CA 1
ATOM 3380 C C . LEU A 1 420 ? -10.977 -18.048 -2.113 1.00 89.19 420 LEU A C 1
ATOM 3382 O O . LEU A 1 420 ? -11.757 -18.859 -1.627 1.00 89.19 420 LEU A O 1
ATOM 3386 N N . ALA A 1 421 ? -11.368 -16.870 -2.586 1.00 85.69 421 ALA A N 1
ATOM 3387 C CA . ALA A 1 421 ? -12.753 -16.452 -2.676 1.00 85.69 421 ALA A CA 1
ATOM 3388 C C . ALA A 1 421 ? -12.916 -15.597 -3.928 1.00 85.69 421 ALA A C 1
ATOM 3390 O O . ALA A 1 421 ? -12.060 -14.764 -4.222 1.00 85.69 421 ALA A O 1
ATOM 3391 N N . GLN A 1 422 ? -14.012 -15.784 -4.652 1.00 79.00 422 GLN A N 1
ATOM 3392 C CA . GLN A 1 422 ? -14.341 -14.995 -5.831 1.00 79.00 422 GLN A CA 1
ATOM 3393 C C . GLN A 1 422 ? -15.837 -14.735 -5.851 1.00 79.00 422 GLN A C 1
ATOM 3395 O O . GLN A 1 422 ? -16.629 -15.651 -5.641 1.00 79.00 422 GLN A O 1
ATOM 3400 N N . ASP A 1 423 ? -16.212 -13.492 -6.116 1.00 66.62 423 ASP A N 1
ATOM 3401 C CA . ASP A 1 423 ? -17.607 -13.102 -6.258 1.00 66.62 423 ASP A CA 1
ATOM 3402 C C . ASP A 1 423 ? -17.944 -12.916 -7.740 1.00 66.62 423 ASP A C 1
ATOM 3404 O O . ASP A 1 423 ? -17.624 -11.889 -8.341 1.00 66.62 423 ASP A O 1
ATOM 3408 N N . ASN A 1 424 ? -18.612 -13.914 -8.326 1.00 55.84 424 ASN A N 1
ATOM 3409 C CA . ASN A 1 424 ? -19.154 -13.835 -9.686 1.00 55.84 424 ASN A CA 1
ATOM 3410 C C . ASN A 1 424 ? -20.701 -13.714 -9.715 1.00 55.84 424 ASN A C 1
ATOM 3412 O O . ASN A 1 424 ? -21.281 -13.959 -10.773 1.00 55.84 424 ASN A O 1
ATOM 3416 N N . ARG A 1 425 ? -21.342 -13.270 -8.603 1.00 48.19 425 ARG A N 1
ATOM 3417 C CA . ARG A 1 425 ? -22.802 -13.104 -8.297 1.00 48.19 425 ARG A CA 1
ATOM 3418 C C . ARG A 1 425 ? -23.394 -14.036 -7.212 1.00 48.19 425 ARG A C 1
ATOM 3420 O O . ARG A 1 425 ? -24.601 -14.000 -6.998 1.00 48.19 425 ARG A O 1
ATOM 3427 N N . VAL A 1 426 ? -22.600 -14.842 -6.507 1.00 42.88 426 VAL A N 1
ATOM 3428 C CA . VAL A 1 426 ? -23.089 -15.905 -5.601 1.00 42.88 426 VAL A CA 1
ATOM 3429 C C . VAL A 1 426 ? -22.465 -15.692 -4.214 1.00 42.88 426 VAL A C 1
ATOM 3431 O O . VAL A 1 426 ? -21.252 -15.713 -4.092 1.00 42.88 426 VAL A O 1
ATOM 3434 N N . MET A 1 427 ? -23.178 -15.442 -3.119 1.00 28.22 427 MET A N 1
ATOM 3435 C CA . MET A 1 427 ? -24.276 -16.265 -2.620 1.00 28.22 427 MET A CA 1
ATOM 3436 C C . MET A 1 427 ? -25.589 -16.095 -3.391 1.00 28.22 427 MET A C 1
ATOM 3438 O O . MET A 1 427 ? -26.394 -15.219 -3.088 1.00 28.22 427 MET A O 1
ATOM 3442 N N . GLU A 1 428 ? -25.821 -16.992 -4.355 1.00 28.59 428 GLU A N 1
ATOM 3443 C CA . GLU A 1 428 ? -27.159 -17.351 -4.807 1.00 28.59 428 GLU A CA 1
ATOM 3444 C C . GLU A 1 428 ? -27.896 -17.801 -3.555 1.00 28.59 428 GLU A C 1
ATOM 3446 O O . GLU A 1 428 ? -27.483 -18.725 -2.852 1.00 28.59 428 GLU A O 1
ATOM 3451 N N . TYR A 1 429 ? -28.960 -17.084 -3.233 1.00 23.17 429 TYR A N 1
ATOM 3452 C CA . TYR A 1 429 ? -29.897 -17.511 -2.216 1.00 23.17 429 TYR A CA 1
ATOM 3453 C C . TYR A 1 429 ? -30.572 -18.807 -2.705 1.00 23.17 429 TYR A C 1
ATOM 3455 O O . TYR A 1 429 ? -30.959 -18.863 -3.874 1.00 23.17 429 TYR A O 1
ATOM 3463 N N . PRO A 1 430 ? -30.756 -19.842 -1.866 1.00 28.66 430 PRO A N 1
ATOM 3464 C CA . PRO A 1 430 ? -31.480 -21.031 -2.279 1.00 28.66 430 PRO A CA 1
ATOM 3465 C C . PRO A 1 430 ? -32.974 -20.696 -2.293 1.00 28.66 430 PRO A C 1
ATOM 3467 O O . PRO A 1 430 ? -33.614 -20.627 -1.246 1.00 28.66 430 PRO A O 1
ATOM 3470 N N . SER A 1 431 ? -33.548 -20.485 -3.472 1.00 26.02 431 SER A N 1
ATOM 3471 C CA . SER A 1 431 ? -34.986 -20.658 -3.676 1.00 26.02 431 SER A CA 1
ATOM 3472 C C . SER A 1 431 ? -35.174 -21.830 -4.624 1.00 26.02 431 SER A C 1
ATOM 3474 O O . SER A 1 431 ? -34.615 -21.835 -5.717 1.00 26.02 431 SER A O 1
ATOM 3476 N N . GLY A 1 432 ? -35.876 -22.848 -4.134 1.00 29.34 432 GLY A N 1
ATOM 3477 C CA . GLY A 1 432 ? -36.083 -24.116 -4.813 1.00 29.34 432 GLY A CA 1
ATOM 3478 C C . GLY A 1 432 ? -36.871 -24.038 -6.121 1.00 29.34 432 GLY A C 1
ATOM 3479 O O . GLY A 1 432 ? -37.335 -22.981 -6.533 1.00 29.34 432 GLY A O 1
ATOM 3480 N N . GLU A 1 433 ? -37.040 -25.241 -6.672 1.00 27.80 433 GLU A N 1
ATOM 3481 C CA . GLU A 1 433 ? -37.905 -25.639 -7.793 1.00 27.80 433 GLU A CA 1
ATOM 3482 C C . GLU A 1 433 ? -37.372 -25.399 -9.219 1.00 27.80 433 GLU A C 1
ATOM 3484 O O . GLU A 1 433 ? -37.514 -24.342 -9.815 1.00 27.80 433 GLU A O 1
ATOM 3489 N N . ASP A 1 434 ? -36.750 -26.470 -9.727 1.00 28.45 434 ASP A N 1
ATOM 3490 C CA . ASP A 1 434 ? -37.103 -27.241 -10.933 1.00 28.45 434 ASP A CA 1
ATOM 3491 C C . ASP A 1 434 ? -37.195 -26.594 -12.340 1.00 28.45 434 ASP A C 1
ATOM 3493 O O . ASP A 1 434 ? -37.633 -25.468 -12.552 1.00 28.45 434 ASP A O 1
ATOM 3497 N N . SER A 1 435 ? -36.907 -27.460 -13.324 1.00 25.05 435 SER A N 1
ATOM 3498 C CA . SER A 1 435 ? -37.229 -27.431 -14.765 1.00 25.05 435 SER A CA 1
ATOM 3499 C C . SER A 1 435 ? -36.245 -26.796 -15.780 1.00 25.05 435 SER A C 1
ATOM 3501 O O . SER A 1 435 ? -36.267 -25.619 -16.110 1.00 25.05 435 SER A O 1
ATOM 3503 N N . SER A 1 436 ? -35.388 -27.671 -16.328 1.00 27.48 436 SER A N 1
ATOM 3504 C CA . SER A 1 436 ? -35.240 -28.039 -17.759 1.00 27.48 436 SER A CA 1
ATOM 3505 C C . SER A 1 436 ? -35.331 -26.999 -18.911 1.00 27.48 436 SER A C 1
ATOM 3507 O O . SER A 1 436 ? -36.336 -26.312 -19.042 1.00 27.48 436 SER A O 1
ATOM 3509 N N . LEU A 1 437 ? -34.401 -27.152 -19.887 1.00 27.55 437 LEU A N 1
ATOM 3510 C CA . LEU A 1 437 ? -34.410 -26.704 -21.315 1.00 27.55 437 LEU A CA 1
ATOM 3511 C C . LEU A 1 437 ? -34.111 -25.191 -21.533 1.00 27.55 437 LEU A C 1
ATOM 3513 O O . LEU A 1 437 ? -34.563 -24.362 -20.768 1.00 27.55 437 LEU A O 1
ATOM 3517 N N . THR A 1 438 ? -33.358 -24.677 -22.523 1.00 26.41 438 THR A N 1
ATOM 3518 C CA . THR A 1 438 ? -32.939 -25.135 -23.865 1.00 26.41 438 THR A CA 1
ATOM 3519 C C . THR A 1 438 ? -31.794 -24.254 -24.422 1.00 26.41 438 THR A C 1
ATOM 3521 O O . THR A 1 438 ? -31.470 -23.197 -23.891 1.00 26.41 438 THR A O 1
ATOM 3524 N N . GLN A 1 439 ? -31.210 -24.719 -25.526 1.00 29.02 439 GLN A N 1
ATOM 3525 C CA . GLN A 1 439 ? -30.043 -24.254 -26.284 1.00 29.02 439 GLN A CA 1
ATOM 3526 C C . GLN A 1 439 ? -30.366 -23.128 -27.313 1.00 29.02 439 GLN A C 1
ATOM 3528 O O . GLN A 1 439 ? -31.482 -23.069 -27.815 1.00 29.02 439 GLN A O 1
ATOM 3533 N N . TYR A 1 440 ? -29.333 -22.354 -27.698 1.00 25.73 440 TYR A N 1
ATOM 3534 C CA . TYR A 1 440 ? -29.154 -21.482 -28.894 1.00 25.73 440 TYR A CA 1
ATOM 3535 C C . TYR A 1 440 ? -29.511 -19.966 -28.891 1.00 25.73 440 TYR A C 1
ATOM 3537 O O . TYR A 1 440 ? -30.640 -19.538 -29.089 1.00 25.73 440 TYR A O 1
ATOM 3545 N N . SER A 1 441 ? -28.424 -19.173 -28.821 1.00 31.42 441 SER A N 1
ATOM 3546 C CA . SER A 1 441 ? -28.012 -18.039 -29.686 1.00 31.42 441 SER A CA 1
ATOM 3547 C C . SER A 1 441 ? -28.999 -16.924 -30.054 1.00 31.42 441 SER A C 1
ATOM 3549 O O . SER A 1 441 ? -29.723 -17.072 -31.028 1.00 31.42 441 SER A O 1
ATOM 3551 N N . HIS A 1 442 ? -28.845 -15.764 -29.398 1.00 27.58 442 HIS A N 1
ATOM 3552 C CA . HIS A 1 442 ? -28.970 -14.374 -29.894 1.00 27.58 442 HIS A CA 1
ATOM 3553 C C . HIS A 1 442 ? -27.905 -13.533 -29.141 1.00 27.58 442 HIS A C 1
ATOM 3555 O O . HIS A 1 442 ? -27.509 -13.952 -28.048 1.00 27.58 442 HIS A O 1
ATOM 3561 N N . PRO A 1 443 ? -27.390 -12.397 -29.666 1.00 30.16 443 PRO A N 1
ATOM 3562 C CA . PRO A 1 443 ? -26.439 -11.575 -28.923 1.00 30.16 443 PRO A CA 1
ATOM 3563 C C . PRO A 1 443 ? -27.162 -11.028 -27.694 1.00 30.16 443 PRO A C 1
ATOM 3565 O O . PRO A 1 443 ? -28.054 -10.187 -27.801 1.00 30.16 443 PRO A O 1
ATOM 3568 N N . ILE A 1 444 ? -26.820 -11.565 -26.526 1.00 27.56 444 ILE A N 1
ATOM 3569 C CA . ILE A 1 444 ? -27.372 -11.105 -25.261 1.00 27.56 444 ILE A CA 1
ATOM 3570 C C . ILE A 1 444 ? -26.876 -9.672 -25.084 1.00 27.56 444 ILE A C 1
ATOM 3572 O O . ILE A 1 444 ? -25.710 -9.437 -24.769 1.00 27.56 444 ILE A O 1
ATOM 3576 N N . VAL A 1 445 ? -27.774 -8.711 -25.297 1.00 31.58 445 VAL A N 1
ATOM 3577 C CA . VAL A 1 445 ? -27.696 -7.404 -24.651 1.00 31.58 445 VAL A CA 1
ATOM 3578 C C . VAL A 1 445 ? -27.639 -7.719 -23.162 1.00 31.58 445 VAL A C 1
ATOM 3580 O O . VAL A 1 445 ? -28.653 -8.098 -22.579 1.00 31.58 445 VAL A O 1
ATOM 3583 N N . LEU A 1 446 ? -26.436 -7.697 -22.580 1.00 30.05 446 LEU A N 1
ATOM 3584 C CA . LEU A 1 446 ? -26.239 -7.982 -21.164 1.00 30.05 446 LEU A CA 1
ATOM 3585 C C . LEU A 1 446 ? -27.096 -6.976 -20.388 1.00 30.05 446 LEU A C 1
ATOM 3587 O O . LEU A 1 446 ? -26.810 -5.777 -20.442 1.00 30.05 446 LEU A O 1
ATOM 3591 N N . PRO A 1 447 ? -28.163 -7.412 -19.692 1.00 32.66 447 PRO A N 1
ATOM 3592 C CA . PRO A 1 447 ? -28.904 -6.503 -18.846 1.00 32.66 447 PRO A CA 1
ATOM 3593 C C . PRO A 1 447 ? -27.941 -6.045 -17.751 1.00 32.66 447 PRO A C 1
ATOM 3595 O O . PRO A 1 447 ? -27.121 -6.832 -17.276 1.00 32.66 447 PRO A O 1
ATOM 3598 N N . TYR A 1 448 ? -28.055 -4.776 -17.373 1.00 39.09 448 TYR A N 1
ATOM 3599 C CA . TYR A 1 448 ? -27.236 -3.958 -16.462 1.00 39.09 448 TYR A CA 1
ATOM 3600 C C . TYR A 1 448 ? -26.921 -4.535 -15.048 1.00 39.09 448 TYR A C 1
ATOM 3602 O O . TYR A 1 448 ? -26.569 -3.800 -14.135 1.00 39.09 448 TYR A O 1
ATOM 3610 N N . LYS A 1 449 ? -27.020 -5.850 -14.824 1.00 37.59 449 LYS A N 1
ATOM 3611 C CA . LYS A 1 449 ? -26.844 -6.559 -13.545 1.00 37.59 449 LYS A CA 1
ATOM 3612 C C . LYS A 1 449 ? -25.445 -7.150 -13.319 1.00 37.59 449 LYS A C 1
ATOM 3614 O O . LYS A 1 449 ? -25.280 -8.021 -12.471 1.00 37.59 449 LYS A O 1
ATOM 3619 N N . GLN A 1 450 ? -24.428 -6.806 -14.109 1.00 42.25 450 GLN A N 1
ATOM 3620 C CA . GLN A 1 450 ? -23.112 -7.476 -14.052 1.00 42.25 450 GLN A CA 1
ATOM 3621 C C . GLN A 1 450 ? -22.003 -6.657 -13.388 1.00 42.25 450 GLN A C 1
ATOM 3623 O O . GLN A 1 450 ? -20.838 -6.945 -13.594 1.00 42.25 450 GLN A O 1
ATOM 3628 N N . LEU A 1 451 ? -22.335 -5.671 -12.559 1.00 45.62 451 LEU A N 1
ATOM 3629 C CA . LEU A 1 451 ? -21.319 -4.880 -11.868 1.00 45.62 451 LEU A CA 1
ATOM 3630 C C . LEU A 1 451 ? -20.915 -5.592 -10.573 1.00 45.62 451 LEU A C 1
ATOM 3632 O O . LEU A 1 451 ? -21.655 -5.561 -9.583 1.00 45.62 451 LEU A O 1
ATOM 3636 N N . THR A 1 452 ? -19.792 -6.305 -10.680 1.00 52.97 452 THR A N 1
ATOM 3637 C CA . THR A 1 452 ? -19.141 -7.153 -9.677 1.00 52.97 452 THR A CA 1
ATOM 3638 C C . THR A 1 452 ? -18.521 -6.326 -8.549 1.00 52.97 452 THR A C 1
ATOM 3640 O O . THR A 1 452 ? -18.155 -5.163 -8.734 1.00 52.97 452 THR A O 1
ATOM 3643 N N . SER A 1 453 ? -18.431 -6.925 -7.362 1.00 50.84 453 SER A N 1
ATOM 3644 C CA . SER A 1 453 ? -17.910 -6.296 -6.148 1.00 50.84 453 SER A CA 1
ATOM 3645 C C . SER A 1 453 ? -16.484 -5.761 -6.338 1.00 50.84 453 SER A C 1
ATOM 3647 O O . SER A 1 453 ? -15.597 -6.459 -6.840 1.00 50.84 453 SER A O 1
ATOM 3649 N N . TYR A 1 454 ? -16.249 -4.520 -5.905 1.00 56.38 454 TYR A N 1
ATOM 3650 C CA . TYR A 1 454 ? -14.932 -3.892 -5.884 1.00 56.38 454 TYR A CA 1
ATOM 3651 C C . TYR A 1 454 ? -14.292 -4.111 -4.513 1.00 56.38 454 TYR A C 1
ATOM 3653 O O . TYR A 1 454 ? -14.724 -3.560 -3.496 1.00 56.38 454 TYR A O 1
ATOM 3661 N N . TYR A 1 455 ? -13.258 -4.948 -4.488 1.00 61.22 455 TYR A N 1
ATOM 3662 C CA . TYR A 1 455 ? -12.461 -5.236 -3.302 1.00 61.22 455 TYR A CA 1
ATOM 3663 C C . TYR A 1 455 ? -11.528 -4.051 -3.048 1.00 61.22 455 TYR A C 1
ATOM 3665 O O . TYR A 1 455 ? -10.464 -3.947 -3.651 1.00 61.22 455 TYR A O 1
ATOM 3673 N N . TYR A 1 456 ? -11.945 -3.112 -2.198 1.00 69.69 456 TYR A N 1
ATOM 3674 C CA . TYR A 1 456 ? -11.199 -1.869 -1.970 1.00 69.69 456 TYR A CA 1
ATOM 3675 C C . TYR A 1 456 ? -10.156 -1.994 -0.848 1.00 69.69 456 TYR A C 1
ATOM 3677 O O . TYR A 1 456 ? -9.133 -1.303 -0.876 1.00 69.69 456 TYR A O 1
ATOM 3685 N N . TYR A 1 457 ? -10.402 -2.856 0.147 1.00 78.56 457 TYR A N 1
ATOM 3686 C CA . TYR A 1 457 ? -9.550 -2.978 1.331 1.00 78.56 457 TYR A CA 1
ATOM 3687 C C . TYR A 1 457 ? -9.448 -4.428 1.829 1.00 78.56 457 TYR A C 1
ATOM 3689 O O . TYR A 1 457 ? -10.437 -5.156 1.860 1.00 78.56 457 TYR A O 1
ATOM 3697 N N . LEU A 1 458 ? -8.244 -4.828 2.238 1.00 88.06 458 LEU A N 1
ATOM 3698 C CA . LEU A 1 458 ? -7.881 -6.127 2.785 1.00 88.06 458 LEU A CA 1
ATOM 3699 C C . LEU A 1 458 ? -6.886 -5.869 3.898 1.00 88.06 458 LEU A C 1
ATOM 3701 O O . LEU A 1 458 ? -5.899 -5.154 3.706 1.00 88.06 458 LEU A O 1
ATOM 3705 N N . HIS A 1 459 ? -7.138 -6.475 5.044 1.00 90.31 459 HIS A N 1
ATOM 3706 C CA . HIS A 1 459 ? -6.301 -6.339 6.211 1.00 90.31 459 HIS A CA 1
ATOM 3707 C C . HIS A 1 459 ? -6.072 -7.694 6.861 1.00 90.31 459 HIS A C 1
ATOM 3709 O O . HIS A 1 459 ? -7.021 -8.397 7.197 1.00 90.31 459 HIS A O 1
ATOM 3715 N N . VAL A 1 460 ? -4.804 -8.046 7.052 1.00 91.81 460 VAL A N 1
ATOM 3716 C CA . VAL A 1 460 ? -4.412 -9.235 7.807 1.00 91.81 460 VAL A CA 1
ATOM 3717 C C . VAL A 1 460 ? -4.048 -8.790 9.217 1.00 91.81 460 VAL A C 1
ATOM 3719 O O . VAL A 1 460 ? -3.138 -7.976 9.395 1.00 91.81 460 VAL A O 1
ATOM 3722 N N . THR A 1 461 ? -4.767 -9.307 10.211 1.00 89.81 461 THR A N 1
ATOM 3723 C CA . THR A 1 461 ? -4.542 -9.007 11.629 1.00 89.81 461 THR A CA 1
ATOM 3724 C C . THR A 1 461 ? -4.750 -10.253 12.475 1.00 89.81 461 THR A C 1
ATOM 3726 O O . THR A 1 461 ? -5.728 -10.977 12.299 1.00 89.81 461 THR A O 1
ATOM 3729 N N . GLY A 1 462 ? -3.804 -10.537 13.373 1.00 90.31 462 GLY A N 1
ATOM 3730 C CA . GLY A 1 462 ? -3.761 -11.828 14.059 1.00 90.31 462 GLY A CA 1
ATOM 3731 C C . GLY A 1 462 ? -3.743 -12.981 13.050 1.00 90.31 462 GLY A C 1
ATOM 3732 O O . GLY A 1 462 ? -2.931 -12.969 12.129 1.00 90.31 462 GLY A O 1
ATOM 3733 N N . ASP A 1 463 ? -4.665 -13.932 13.220 1.00 94.31 463 ASP A N 1
ATOM 3734 C CA . ASP A 1 463 ? -4.905 -15.055 12.301 1.00 94.31 463 ASP A CA 1
ATOM 3735 C C . ASP A 1 463 ? -6.165 -14.847 11.436 1.00 94.31 463 ASP A C 1
ATOM 3737 O O . ASP A 1 463 ? -6.765 -15.813 10.968 1.00 94.31 463 ASP A O 1
ATOM 3741 N N . GLU A 1 464 ? -6.604 -13.603 11.230 1.00 93.50 464 GLU A N 1
ATOM 3742 C CA . GLU A 1 464 ? -7.779 -13.281 10.418 1.00 93.50 464 GLU A CA 1
ATOM 3743 C C . GLU A 1 464 ? -7.419 -12.414 9.206 1.00 93.50 464 GLU A C 1
ATOM 3745 O O . GLU A 1 464 ? -6.586 -11.504 9.270 1.00 93.50 464 GLU A O 1
ATOM 3750 N N . VAL A 1 465 ? -8.120 -12.664 8.102 1.00 92.12 465 VAL A N 1
ATOM 3751 C CA . VAL A 1 465 ? -8.159 -11.789 6.930 1.00 92.12 465 VAL A CA 1
ATOM 3752 C C . VAL A 1 465 ? -9.504 -11.082 6.916 1.00 92.12 465 VAL A C 1
ATOM 3754 O O . VAL A 1 465 ? -10.549 -11.727 6.861 1.00 92.12 465 VAL A O 1
ATOM 3757 N N . TRP A 1 466 ? -9.471 -9.756 6.949 1.00 90.31 466 TRP A N 1
ATOM 3758 C CA . TRP A 1 466 ? -10.633 -8.884 6.847 1.00 90.31 466 TRP A CA 1
ATOM 3759 C C . TRP A 1 466 ? -10.667 -8.253 5.465 1.00 90.31 466 TRP A C 1
ATOM 3761 O O . TRP A 1 466 ? -9.652 -7.743 4.996 1.00 90.31 466 TRP A O 1
ATOM 3771 N N . VAL A 1 467 ? -11.825 -8.266 4.817 1.00 87.12 467 VAL A N 1
ATOM 3772 C CA . VAL A 1 467 ? -11.988 -7.787 3.443 1.00 87.12 467 VAL A CA 1
ATOM 3773 C C . VAL A 1 467 ? -13.221 -6.909 3.362 1.00 87.12 467 VAL A C 1
ATOM 3775 O O . VAL A 1 467 ? -14.293 -7.295 3.818 1.00 87.12 467 VAL A O 1
ATOM 3778 N N . MET A 1 468 ? -13.074 -5.732 2.767 1.00 83.12 468 MET A N 1
ATOM 3779 C CA . MET A 1 468 ? -14.183 -4.823 2.517 1.00 83.12 468 MET A CA 1
ATOM 3780 C C . MET A 1 468 ? -14.424 -4.718 1.021 1.00 83.12 468 MET A C 1
ATOM 3782 O O . MET A 1 468 ? -13.512 -4.414 0.243 1.00 83.12 468 MET A O 1
ATOM 3786 N N . THR A 1 469 ? -15.674 -4.930 0.636 1.00 79.06 469 THR A N 1
ATOM 3787 C CA . THR A 1 469 ? -16.115 -4.808 -0.749 1.00 79.06 469 THR A CA 1
ATOM 3788 C C . THR A 1 469 ? -17.210 -3.769 -0.849 1.00 79.06 469 THR A C 1
ATOM 3790 O O . THR A 1 469 ? -18.073 -3.688 0.029 1.00 79.06 469 THR A O 1
ATOM 3793 N N . ASN A 1 470 ? -17.219 -3.016 -1.939 1.00 73.81 470 ASN A N 1
ATOM 3794 C CA . ASN A 1 470 ? -18.295 -2.090 -2.244 1.00 73.81 470 ASN A CA 1
ATOM 3795 C C . ASN A 1 470 ? -18.756 -2.245 -3.698 1.00 73.81 470 ASN A C 1
ATOM 3797 O O . ASN A 1 470 ? -18.091 -2.870 -4.523 1.00 73.81 470 ASN A O 1
ATOM 3801 N N . SER A 1 471 ? -19.891 -1.632 -4.012 1.00 67.00 471 SER A N 1
ATOM 3802 C CA . SER A 1 471 ? -20.422 -1.551 -5.374 1.00 67.00 471 SER A CA 1
ATOM 3803 C C . SER A 1 471 ? -19.988 -0.264 -6.093 1.00 67.00 471 SER A C 1
ATOM 3805 O O . SER A 1 471 ? -20.742 0.266 -6.903 1.00 67.00 471 SER A O 1
ATOM 3807 N N . MET A 1 472 ? -18.796 0.284 -5.811 1.00 59.16 472 MET A N 1
ATOM 3808 C CA . MET A 1 472 ? -18.344 1.567 -6.382 1.00 59.16 472 MET A CA 1
ATOM 3809 C C . MET A 1 472 ? -18.389 1.617 -7.926 1.00 59.16 472 MET A C 1
ATOM 3811 O O . MET A 1 472 ? -18.835 2.638 -8.448 1.00 59.16 472 MET A O 1
ATOM 3815 N N . PRO A 1 473 ? -18.070 0.544 -8.682 1.00 57.03 473 PRO A N 1
ATOM 3816 C CA . PRO A 1 473 ? -18.282 0.529 -10.131 1.00 57.03 473 PRO A CA 1
ATOM 3817 C C . PRO A 1 473 ? -19.747 0.774 -10.538 1.00 57.03 473 PRO A C 1
ATOM 3819 O O . PRO A 1 473 ? -19.995 1.409 -11.558 1.00 57.03 473 PRO A O 1
ATOM 3822 N N . ARG A 1 474 ? -20.736 0.352 -9.728 1.00 58.91 474 ARG A N 1
ATOM 3823 C CA . ARG A 1 474 ? -22.153 0.722 -9.931 1.00 58.91 474 ARG A CA 1
ATOM 3824 C C . ARG A 1 474 ? -22.391 2.197 -9.694 1.00 58.91 474 ARG A C 1
ATOM 3826 O O . ARG A 1 474 ? -23.071 2.818 -10.499 1.00 58.91 474 ARG A O 1
ATOM 3833 N N . PHE A 1 475 ? -21.825 2.747 -8.626 1.00 52.44 475 PHE A N 1
ATOM 3834 C CA . PHE A 1 475 ? -22.013 4.148 -8.257 1.00 52.44 475 PHE A CA 1
ATOM 3835 C C . PHE A 1 475 ? -21.409 5.132 -9.271 1.00 52.44 475 PHE A C 1
ATOM 3837 O O . PHE A 1 475 ? -21.989 6.186 -9.505 1.00 52.44 475 PHE A O 1
ATOM 3844 N N . ILE A 1 476 ? -20.263 4.808 -9.881 1.00 55.31 476 ILE A N 1
ATOM 3845 C CA . ILE A 1 476 ? -19.614 5.712 -10.847 1.00 55.31 476 ILE A CA 1
ATOM 3846 C C . ILE A 1 476 ? -20.402 5.782 -12.169 1.00 55.31 476 ILE A C 1
ATOM 3848 O O . ILE A 1 476 ? -20.460 6.844 -12.785 1.00 55.31 476 ILE A O 1
ATOM 3852 N N . PHE A 1 477 ? -21.009 4.674 -12.611 1.00 53.56 477 PHE A N 1
ATOM 3853 C CA . PHE A 1 477 ? -21.543 4.547 -13.979 1.00 53.56 477 PHE A CA 1
ATOM 3854 C C . PHE A 1 477 ? -23.055 4.294 -14.062 1.00 53.56 477 PHE A C 1
ATOM 3856 O O . PHE A 1 477 ? -23.613 4.189 -15.155 1.00 53.56 477 PHE A O 1
ATOM 3863 N N . SER A 1 478 ? -23.733 4.177 -12.923 1.00 57.53 478 SER A N 1
ATOM 3864 C CA . SER A 1 478 ? -25.181 3.999 -12.819 1.00 57.53 478 SER A CA 1
ATOM 3865 C C . SER A 1 478 ? -25.683 4.542 -11.477 1.00 57.53 478 SER A C 1
ATOM 3867 O O . SER A 1 478 ? -24.933 5.159 -10.723 1.00 57.53 478 SER A O 1
ATOM 3869 N N . ASN A 1 479 ? -26.954 4.310 -11.158 1.00 57.69 479 ASN A N 1
ATOM 3870 C CA . ASN A 1 479 ? -27.483 4.644 -9.843 1.00 57.69 479 ASN A CA 1
ATOM 3871 C C . ASN A 1 479 ? -27.214 3.503 -8.860 1.00 57.69 479 ASN A C 1
ATOM 3873 O O . ASN A 1 479 ? -27.419 2.332 -9.179 1.00 57.69 479 ASN A O 1
ATOM 3877 N N . LEU A 1 480 ? -26.778 3.858 -7.651 1.00 66.31 480 LEU A N 1
ATOM 3878 C CA . LEU A 1 480 ? -26.723 2.921 -6.535 1.00 66.31 480 LEU A CA 1
ATOM 3879 C C . LEU A 1 480 ? -28.155 2.512 -6.166 1.00 66.31 480 LEU A C 1
ATOM 3881 O O . LEU A 1 480 ? -28.971 3.380 -5.856 1.00 66.31 480 LEU A O 1
ATOM 3885 N N . ASP A 1 481 ? -28.457 1.215 -6.178 1.00 70.75 481 ASP A N 1
ATOM 3886 C CA . ASP A 1 481 ? -29.734 0.716 -5.670 1.00 70.75 481 ASP A CA 1
ATOM 3887 C C . ASP A 1 481 ? -29.674 0.645 -4.143 1.00 70.75 481 ASP A C 1
ATOM 3889 O O . ASP A 1 481 ? -29.033 -0.234 -3.568 1.00 70.75 481 ASP A O 1
ATOM 3893 N N . THR A 1 482 ? -30.329 1.588 -3.470 1.00 76.81 482 THR A N 1
ATOM 3894 C CA . THR A 1 482 ? -30.345 1.666 -2.003 1.00 76.81 482 THR A CA 1
ATOM 3895 C C . THR A 1 482 ? -31.173 0.564 -1.340 1.00 76.81 482 THR A C 1
ATOM 3897 O O . THR A 1 482 ? -31.151 0.464 -0.115 1.00 76.81 482 THR A O 1
ATOM 3900 N N . MET A 1 483 ? -31.904 -0.245 -2.114 1.00 81.25 483 MET A N 1
ATOM 3901 C CA . MET A 1 483 ? -32.655 -1.399 -1.614 1.00 81.25 483 MET A CA 1
ATOM 3902 C C . MET A 1 483 ? -31.798 -2.672 -1.527 1.00 81.25 483 MET A C 1
ATOM 3904 O O . MET A 1 483 ? -32.216 -3.639 -0.890 1.00 81.25 483 MET A O 1
ATOM 3908 N N . GLU A 1 484 ? -30.599 -2.676 -2.120 1.00 78.12 484 GLU A N 1
ATOM 3909 C CA . GLU A 1 484 ? -29.635 -3.779 -2.040 1.00 78.12 484 GLU A CA 1
ATOM 3910 C C . GLU A 1 484 ? -28.528 -3.513 -1.000 1.00 78.12 484 GLU A C 1
ATOM 3912 O O . GLU A 1 484 ? -28.207 -2.373 -0.641 1.00 78.12 484 GLU A O 1
ATOM 3917 N N . TYR A 1 485 ? -27.880 -4.585 -0.530 1.00 78.56 485 TYR A N 1
ATOM 3918 C CA . TYR A 1 485 ? -26.650 -4.459 0.251 1.00 78.56 485 TYR A CA 1
ATOM 3919 C C . TYR A 1 485 ? -25.486 -4.089 -0.672 1.00 78.56 485 TYR A C 1
ATOM 3921 O O . TYR A 1 485 ? -25.041 -4.881 -1.496 1.00 78.56 485 TYR A O 1
ATOM 3929 N N . ASN A 1 486 ? -24.979 -2.866 -0.522 1.00 76.19 486 ASN A N 1
ATOM 3930 C CA . ASN A 1 486 ? -23.950 -2.316 -1.409 1.00 76.19 486 ASN A CA 1
ATOM 3931 C C . ASN A 1 486 ? -22.527 -2.391 -0.844 1.00 76.19 486 ASN A C 1
ATOM 3933 O O . ASN A 1 486 ? -21.561 -2.249 -1.598 1.00 76.19 486 ASN A O 1
ATOM 3937 N N . PHE A 1 487 ? -22.401 -2.588 0.468 1.00 80.88 487 PHE A N 1
ATOM 3938 C CA . PHE A 1 487 ? -21.144 -2.597 1.210 1.00 80.88 487 PHE A CA 1
ATOM 3939 C C . PHE A 1 487 ? -21.107 -3.834 2.096 1.00 80.88 487 PHE A C 1
ATOM 3941 O O . PHE A 1 487 ? -22.059 -4.097 2.829 1.00 80.88 487 PHE A O 1
ATOM 3948 N N . HIS A 1 488 ? -19.999 -4.565 2.049 1.00 82.44 488 HIS A N 1
ATOM 3949 C CA . HIS A 1 488 ? -19.826 -5.786 2.823 1.00 82.44 488 HIS A CA 1
ATOM 3950 C C . HIS A 1 488 ? -18.468 -5.797 3.509 1.00 82.44 488 HIS A C 1
ATOM 3952 O O . HIS A 1 488 ? -17.478 -5.286 2.979 1.00 82.44 488 HIS A O 1
ATOM 3958 N N . ILE A 1 489 ? -18.445 -6.407 4.690 1.00 83.50 489 ILE A N 1
ATOM 3959 C CA . ILE A 1 489 ? -17.242 -6.655 5.472 1.00 83.50 489 ILE A CA 1
ATOM 3960 C C . ILE A 1 489 ? -17.210 -8.153 5.736 1.00 83.50 489 ILE A C 1
ATOM 3962 O O . ILE A 1 489 ? -18.067 -8.690 6.437 1.00 83.50 489 ILE A O 1
ATOM 3966 N N . TYR A 1 490 ? -16.221 -8.815 5.163 1.00 85.88 490 TYR A N 1
ATOM 3967 C CA . TYR A 1 490 ? -15.964 -10.229 5.356 1.00 85.88 490 TYR A CA 1
ATOM 3968 C C . TYR A 1 490 ? -14.790 -10.403 6.306 1.00 85.88 490 TYR A C 1
ATOM 3970 O O . TYR A 1 490 ? -13.861 -9.592 6.326 1.00 85.88 490 TYR A O 1
ATOM 3978 N N . ARG A 1 491 ? -14.816 -11.493 7.067 1.00 87.88 491 ARG A N 1
ATOM 3979 C CA . ARG A 1 491 ? -13.664 -11.976 7.819 1.00 87.88 491 ARG A CA 1
ATOM 3980 C C . ARG A 1 491 ? -13.553 -13.483 7.658 1.00 87.88 491 ARG A C 1
ATOM 3982 O O . ARG A 1 491 ? -14.575 -14.165 7.606 1.00 87.88 491 ARG A O 1
ATOM 3989 N N . GLY A 1 492 ? -12.333 -13.990 7.610 1.00 88.88 492 GLY A N 1
ATOM 3990 C CA . GLY A 1 492 ? -12.059 -15.422 7.583 1.00 88.88 492 GLY A CA 1
ATOM 3991 C C . GLY A 1 492 ? -10.779 -15.738 8.339 1.00 88.88 492 GLY A C 1
ATOM 3992 O O . GLY A 1 492 ? -9.848 -14.930 8.345 1.00 88.88 492 GLY A O 1
ATOM 3993 N N . ASN A 1 493 ? -10.737 -16.902 8.983 1.00 94.81 493 ASN A N 1
ATOM 3994 C CA . ASN A 1 493 ? -9.520 -17.379 9.621 1.00 94.81 493 ASN A CA 1
ATOM 3995 C C . ASN A 1 493 ? -8.504 -17.806 8.551 1.00 94.81 493 ASN A C 1
ATOM 3997 O O . ASN A 1 493 ? -8.857 -18.475 7.581 1.00 94.81 493 ASN A O 1
ATOM 4001 N N . VAL A 1 494 ? -7.238 -17.432 8.728 1.00 94.50 494 VAL A N 1
ATOM 4002 C CA . VAL A 1 494 ? -6.165 -17.738 7.780 1.00 94.50 494 VAL A CA 1
ATOM 4003 C C . VAL A 1 494 ? -5.993 -19.242 7.574 1.00 94.50 494 VAL A C 1
ATOM 4005 O O . VAL A 1 494 ? -5.822 -19.645 6.425 1.00 94.50 494 VAL A O 1
ATOM 4008 N N . SER A 1 495 ? -6.033 -20.070 8.628 1.00 94.06 495 SER A N 1
ATOM 4009 C CA . SER A 1 495 ? -5.846 -21.521 8.472 1.00 94.06 495 SER A CA 1
ATOM 4010 C C . SER A 1 495 ? -6.943 -22.135 7.621 1.00 94.06 495 SER A C 1
ATOM 4012 O O . SER A 1 495 ? -6.647 -22.941 6.747 1.00 94.06 495 SER A O 1
ATOM 4014 N N . ASP A 1 496 ? -8.182 -21.705 7.840 1.00 93.50 496 ASP A N 1
ATOM 4015 C CA . ASP A 1 496 ? -9.349 -22.246 7.146 1.00 93.50 496 ASP A CA 1
ATOM 4016 C C . ASP A 1 496 ? -9.357 -21.807 5.681 1.00 93.50 496 ASP A C 1
ATOM 4018 O O . ASP A 1 496 ? -9.654 -22.601 4.794 1.00 93.50 496 ASP A O 1
ATOM 4022 N N . LEU A 1 497 ? -8.972 -20.553 5.423 1.00 92.31 497 LEU A N 1
ATOM 4023 C CA . LEU A 1 497 ? -8.906 -19.997 4.076 1.00 92.31 497 LEU A CA 1
ATOM 4024 C C . LEU A 1 497 ? -7.861 -20.695 3.200 1.00 92.31 497 LEU A C 1
ATOM 4026 O O . LEU A 1 497 ? -8.104 -20.874 2.013 1.00 92.31 497 LEU A O 1
ATOM 4030 N N . ILE A 1 498 ? -6.698 -21.060 3.748 1.00 94.44 498 ILE A N 1
ATOM 4031 C CA . ILE A 1 498 ? -5.618 -21.666 2.951 1.00 94.44 498 ILE A CA 1
ATOM 4032 C C . ILE A 1 498 ? -5.647 -23.197 2.955 1.00 94.44 498 ILE A C 1
ATOM 4034 O O . ILE A 1 498 ? -4.918 -23.790 2.159 1.00 94.44 498 ILE A O 1
ATOM 4038 N N . ALA A 1 499 ? -6.446 -23.832 3.817 1.00 92.62 499 ALA A N 1
ATOM 4039 C CA . ALA A 1 499 ? -6.489 -25.284 3.976 1.00 92.62 499 ALA A CA 1
ATOM 4040 C C . ALA A 1 499 ? -6.727 -26.013 2.643 1.00 92.62 499 ALA A C 1
ATOM 4042 O O . ALA A 1 499 ? -7.622 -25.667 1.872 1.00 92.62 499 ALA A O 1
ATOM 4043 N N . GLY A 1 500 ? -5.917 -27.035 2.362 1.00 89.56 500 GLY A N 1
ATOM 4044 C CA . GLY A 1 500 ? -6.013 -27.836 1.139 1.00 89.56 500 GLY A CA 1
ATOM 4045 C C . GLY A 1 500 ? -5.535 -27.126 -0.134 1.00 89.56 500 GLY A C 1
ATOM 4046 O O . GLY A 1 500 ? -5.625 -27.702 -1.218 1.00 89.56 500 GLY A O 1
ATOM 4047 N N . THR A 1 501 ? -5.006 -25.904 -0.031 1.00 93.62 501 THR A N 1
ATOM 4048 C CA . THR A 1 501 ? -4.439 -25.159 -1.166 1.00 93.62 501 THR A CA 1
ATOM 4049 C C . THR A 1 501 ? -2.912 -25.243 -1.189 1.00 93.62 501 THR A C 1
ATOM 4051 O O . THR A 1 501 ? -2.269 -25.573 -0.195 1.00 93.62 501 THR A O 1
ATOM 4054 N N . ILE A 1 502 ? -2.290 -24.856 -2.309 1.00 91.50 502 ILE A N 1
ATOM 4055 C CA . ILE A 1 502 ? -0.822 -24.747 -2.406 1.00 91.50 502 ILE A CA 1
ATOM 4056 C C . ILE A 1 502 ? -0.234 -23.642 -1.505 1.00 91.50 502 ILE A C 1
ATOM 4058 O O . ILE A 1 502 ? 0.976 -23.605 -1.277 1.00 91.50 502 ILE A O 1
ATOM 4062 N N . CYS A 1 503 ? -1.074 -22.729 -1.000 1.00 92.44 503 CYS A N 1
ATOM 4063 C CA . CYS A 1 503 ? -0.659 -21.701 -0.048 1.00 92.44 503 CYS A CA 1
ATOM 4064 C C . CYS A 1 503 ? -0.474 -22.265 1.367 1.00 92.44 503 CYS A C 1
ATOM 4066 O O . CYS A 1 503 ? 0.209 -21.642 2.182 1.00 92.44 503 CYS A O 1
ATOM 4068 N N . GLU A 1 504 ? -1.070 -23.423 1.670 1.00 92.06 504 GLU A N 1
ATOM 4069 C CA . GLU A 1 504 ? -0.860 -24.108 2.937 1.00 92.06 504 GLU A CA 1
ATOM 4070 C C . GLU A 1 504 ? 0.558 -24.681 2.998 1.00 92.06 504 GLU A C 1
ATOM 4072 O O . GLU A 1 504 ? 1.018 -25.410 2.115 1.00 92.06 504 GLU A O 1
ATOM 4077 N N . GLN A 1 505 ? 1.277 -24.357 4.070 1.00 78.31 505 GLN A N 1
ATOM 4078 C CA . GLN A 1 505 ? 2.599 -24.917 4.295 1.00 78.31 505 GLN A CA 1
ATOM 4079 C C . GLN A 1 505 ? 2.466 -26.423 4.558 1.00 78.31 505 GLN A C 1
ATOM 4081 O O . GLN A 1 505 ? 1.976 -26.827 5.613 1.00 78.31 505 GLN A O 1
ATOM 4086 N N . GLN A 1 506 ? 2.946 -27.265 3.636 1.00 63.12 506 GLN A N 1
ATOM 4087 C CA . GLN A 1 506 ? 2.964 -28.708 3.870 1.00 63.12 506 GLN A CA 1
ATOM 4088 C C . GLN A 1 506 ? 3.821 -29.014 5.100 1.00 63.12 506 GLN A C 1
ATOM 4090 O O . GLN A 1 506 ? 5.031 -28.758 5.119 1.00 63.12 506 GLN A O 1
ATOM 4095 N N . ARG A 1 507 ? 3.192 -29.558 6.150 1.00 56.75 507 ARG A N 1
ATOM 4096 C CA . ARG A 1 507 ? 3.923 -30.146 7.271 1.00 56.75 507 ARG A CA 1
ATOM 4097 C C . ARG A 1 507 ? 4.809 -31.233 6.680 1.00 56.75 507 ARG A C 1
ATOM 4099 O O . ARG A 1 507 ? 4.299 -32.211 6.143 1.00 56.75 507 ARG A O 1
ATOM 4106 N N . ARG A 1 508 ? 6.131 -31.058 6.758 1.00 48.59 508 ARG A N 1
ATOM 4107 C CA . ARG A 1 508 ? 7.054 -32.172 6.537 1.00 48.59 508 ARG A CA 1
ATOM 4108 C C . ARG A 1 508 ? 6.628 -33.263 7.514 1.00 48.59 508 ARG A C 1
ATOM 4110 O O . ARG A 1 508 ? 6.722 -33.053 8.720 1.00 48.59 508 ARG A O 1
ATOM 4117 N N . SER A 1 509 ? 6.099 -34.363 6.992 1.00 39.22 509 SER A N 1
ATOM 4118 C CA . SER A 1 509 ? 5.951 -35.615 7.722 1.00 39.22 509 SER A CA 1
ATOM 4119 C C . SER A 1 509 ? 7.359 -36.049 8.120 1.00 39.22 509 SER A C 1
ATOM 4121 O O . SER A 1 509 ? 8.101 -36.576 7.290 1.00 39.22 509 SER A O 1
ATOM 4123 N N . GLY A 1 510 ? 7.758 -35.659 9.328 1.00 36.03 510 GLY A N 1
ATOM 4124 C CA . GLY A 1 510 ? 8.970 -36.111 9.998 1.00 36.03 510 GLY A CA 1
ATOM 4125 C C . GLY A 1 510 ? 8.674 -37.347 10.816 1.00 36.03 510 GLY A C 1
ATOM 4126 O O . GLY A 1 510 ? 7.564 -37.387 11.398 1.00 36.03 510 GLY A O 1
#

pLDDT: mean 76.13, std 20.84, range [22.92, 98.5]

Organism: Eumeta variegata (NCBI:txid151549)